Protein AF-A0A957MSM2-F1 (afdb_monomer_lite)

Foldseek 3Di:
DVLLVVLLVCVVVPQQAAEAEAQDDLVLLPDDPPPPLADPDQVPDPRNVVCVVVCVVVSNVVSCVVSVNPVRYHYDYLSVQNWDCPDDPPADLVCVVVVVVVQVVPLQQFPVRHGPPDPLDDQPCSPDDDPPDDDDDDYHHDDDWIFGPVLVVAQADEQEWEQEQALQQQTTWRLQRLLSRTDSSSSVSLVVQSRGQGPVCVVVVHDPPALSRLGTPSLLVSLVSCVVRLNRYQKYKYPVQWYYQKHDDPDDPADTQGQLDIDMDRARLLRQLLSLLSSLCQDPPRPSHVVLDFDARQSHVVSVVVPPCPDPDPDDPDRTGTGHPNLSSDPLRASCRNNNNLSNLLVVSGDVALVRDDDDADDPPPPSHDDPVSVVSSNCRSRRTHPDDNPNPD

Sequence (394 aa):
ASCAELVRMCLERGAAMVFVADEMGFEHTMLKHWKTGKYAGYENDRTVQSFRETGIADAVNQVADELDARDRIHITTFREDGWRKHEFTDQDSTLSRAWIRKQLRQADELSSGRKARRAYIPRLFDGRYVPQLVAPRSRQAVSGLWVPILLDKADHIINVFRISTHVWSQFTMAIKNWIGIMRPDDRVWMHQLNYLRNNRHIVNGLGHDHPIRSEPPYHEQLADLHLPHAEKERLCVADATQIILTGGPDQTDRPFCQTNLVLAASDIIAADVVSLAILRYGTLKAPDGLLGQAEPQPAGWLEAVRSKYKDLRWPEEEHIFRGTDSKLCDPEFSNWDWVAIQRARELGLGAAGPDDLRLVFPEAGAPFEVSREKRAWITEDALRPPQYSLKRNS

pLDDT: mean 75.09, std 21.04, range [28.91, 98.44]

Radius of gyration: 21.69 Å; chains: 1; bounding box: 56×62×50 Å

Structure (mmCIF, N/CA/C/O backbone):
data_AF-A0A957MSM2-F1
#
_entry.id   AF-A0A957MSM2-F1
#
loop_
_atom_site.group_PDB
_atom_site.id
_atom_site.type_symbol
_atom_site.label_atom_id
_atom_site.label_alt_id
_atom_site.label_comp_id
_atom_site.label_asym_id
_atom_site.label_entity_id
_atom_site.label_seq_id
_atom_site.pdbx_PDB_ins_code
_atom_site.Cartn_x
_atom_site.Cartn_y
_atom_site.Cartn_z
_atom_site.occupancy
_atom_site.B_iso_or_equiv
_atom_site.auth_seq_id
_atom_site.auth_comp_id
_atom_site.auth_asym_id
_atom_site.auth_atom_id
_atom_site.pdbx_PDB_model_num
ATOM 1 N N . ALA A 1 1 ? -7.526 13.844 10.346 1.00 56.47 1 ALA A N 1
ATOM 2 C CA . ALA A 1 1 ? -8.789 14.183 9.656 1.00 56.47 1 ALA A CA 1
ATOM 3 C C . ALA A 1 1 ? -9.326 12.997 8.849 1.00 56.47 1 ALA A C 1
ATOM 5 O O . ALA A 1 1 ? -10.381 12.496 9.202 1.00 56.47 1 ALA A O 1
ATOM 6 N N . SER A 1 2 ? -8.595 12.474 7.854 1.00 75.94 2 SER A N 1
ATOM 7 C CA . SER A 1 2 ? -9.060 11.366 6.990 1.00 75.94 2 SER A CA 1
ATOM 8 C C . SER A 1 2 ? -9.448 10.079 7.738 1.00 75.94 2 SER A C 1
ATOM 10 O O . SER A 1 2 ? -10.502 9.514 7.467 1.00 75.94 2 SER A O 1
ATOM 12 N N . CYS A 1 3 ? -8.652 9.641 8.721 1.00 87.12 3 CYS A N 1
ATOM 13 C CA . CYS A 1 3 ? -8.965 8.448 9.522 1.00 87.12 3 CYS A CA 1
ATOM 14 C C . CYS A 1 3 ? -10.275 8.589 10.325 1.00 87.12 3 CYS A C 1
ATOM 16 O O . CYS A 1 3 ? -11.109 7.688 10.299 1.00 87.12 3 CYS A O 1
ATOM 18 N N . ALA A 1 4 ? -10.492 9.732 10.982 1.00 92.62 4 ALA A N 1
ATOM 19 C CA . ALA A 1 4 ? -11.706 9.989 11.759 1.00 92.62 4 ALA A CA 1
ATOM 20 C C . ALA A 1 4 ? -12.965 10.004 10.874 1.00 92.62 4 ALA A C 1
ATOM 22 O O . ALA A 1 4 ? -13.982 9.426 11.246 1.00 92.62 4 ALA A O 1
ATOM 23 N N . GLU A 1 5 ? -12.880 10.573 9.668 1.00 92.31 5 GLU A N 1
ATOM 24 C CA . GLU A 1 5 ? -13.989 10.540 8.707 1.00 92.31 5 GLU A CA 1
ATOM 25 C C . GLU A 1 5 ? -14.295 9.119 8.214 1.00 92.31 5 GLU A C 1
ATOM 27 O O . GLU A 1 5 ? -15.462 8.750 8.103 1.00 92.31 5 GLU A O 1
ATOM 32 N N . LEU A 1 6 ? -13.281 8.272 8.000 1.00 93.69 6 LEU A N 1
ATOM 33 C CA . LEU A 1 6 ? -13.515 6.855 7.694 1.00 93.69 6 LEU A CA 1
ATOM 34 C C . LEU A 1 6 ? -14.230 6.134 8.847 1.00 93.69 6 LEU A C 1
ATOM 36 O O . LEU A 1 6 ? -15.161 5.365 8.602 1.00 93.69 6 LEU A O 1
ATOM 40 N N . VAL A 1 7 ? -13.843 6.407 10.099 1.00 96.06 7 VAL A N 1
ATOM 41 C CA . VAL A 1 7 ? -14.527 5.866 11.286 1.00 96.06 7 VAL A CA 1
ATOM 42 C C . VAL A 1 7 ? -15.984 6.329 11.336 1.00 96.06 7 VAL A C 1
ATOM 44 O O . VAL A 1 7 ? -16.877 5.494 11.492 1.00 96.06 7 VAL A O 1
ATOM 47 N N . ARG A 1 8 ? -16.237 7.630 11.137 1.00 97.00 8 ARG A N 1
ATOM 48 C CA . ARG A 1 8 ? -17.590 8.201 11.063 1.00 97.00 8 ARG A CA 1
ATOM 49 C C . ARG A 1 8 ? -18.425 7.477 10.013 1.00 97.00 8 ARG A C 1
ATOM 51 O O . ARG A 1 8 ? -19.492 6.962 10.333 1.00 97.00 8 ARG A O 1
ATOM 58 N N . MET A 1 9 ? -17.899 7.355 8.794 1.00 95.12 9 MET A N 1
ATOM 59 C CA . MET A 1 9 ? -18.569 6.661 7.694 1.00 95.12 9 MET A CA 1
ATOM 60 C C . MET A 1 9 ? -18.922 5.213 8.047 1.00 95.12 9 MET A C 1
ATOM 62 O O . MET A 1 9 ? -20.013 4.752 7.712 1.00 95.12 9 MET A O 1
ATOM 66 N N . CYS A 1 10 ? -18.030 4.484 8.725 1.00 96.12 10 CYS A N 1
ATOM 67 C CA . CYS A 1 10 ? -18.306 3.112 9.154 1.00 96.12 10 CYS A CA 1
ATOM 68 C C . CYS A 1 10 ? -19.460 3.062 10.164 1.00 96.12 10 CYS A C 1
ATOM 70 O O . CYS A 1 10 ? -20.382 2.259 10.013 1.00 96.12 10 CYS A O 1
ATOM 72 N N . LEU A 1 11 ? -19.438 3.939 11.171 1.00 97.00 11 LEU A N 1
ATOM 73 C CA . LEU A 1 11 ? -20.468 3.997 12.208 1.00 97.00 11 LEU A CA 1
ATOM 74 C C . LEU A 1 11 ? -21.837 4.406 11.659 1.00 97.00 11 LEU A C 1
ATOM 76 O O . LEU A 1 11 ? -22.834 3.763 11.992 1.00 97.00 11 LEU A O 1
ATOM 80 N N . GLU A 1 12 ? -21.885 5.419 10.792 1.00 96.25 12 GLU A N 1
ATOM 81 C CA . GLU A 1 12 ? -23.107 5.884 10.121 1.00 96.25 12 GLU A CA 1
ATOM 82 C C . GLU A 1 12 ? -23.699 4.818 9.192 1.00 96.25 12 GLU A C 1
ATOM 84 O O . GLU A 1 12 ? -24.914 4.739 9.013 1.00 96.25 12 GLU A O 1
ATOM 89 N N . ARG A 1 13 ? -22.851 3.948 8.630 1.00 94.69 13 ARG A N 1
ATOM 90 C CA . ARG A 1 13 ? -23.268 2.775 7.845 1.00 94.69 13 ARG A CA 1
ATOM 91 C C . ARG A 1 13 ? -23.623 1.560 8.704 1.00 94.69 13 ARG A C 1
ATOM 93 O O . ARG A 1 13 ? -23.924 0.505 8.152 1.00 94.69 13 ARG A O 1
ATOM 100 N N . GLY A 1 14 ? -23.640 1.708 10.029 1.00 95.38 14 GLY A N 1
ATOM 101 C CA . GLY A 1 14 ? -24.129 0.693 10.957 1.00 95.38 14 GLY A CA 1
ATOM 102 C C . GLY A 1 14 ? -23.079 -0.310 11.429 1.00 95.38 14 GLY A C 1
ATOM 103 O O . GLY A 1 14 ? -23.456 -1.367 11.928 1.00 95.38 14 GLY A O 1
ATOM 104 N N . ALA A 1 15 ? -21.780 -0.014 11.306 1.00 96.50 15 ALA A N 1
ATOM 105 C CA . ALA A 1 15 ? -20.738 -0.880 11.858 1.00 96.50 15 ALA A CA 1
ATOM 106 C C . ALA A 1 15 ? -20.930 -1.060 13.373 1.00 96.50 15 ALA A C 1
ATOM 108 O O . ALA A 1 15 ? -20.964 -0.080 14.120 1.00 96.50 15 ALA A O 1
ATOM 109 N N . ALA A 1 16 ? -21.052 -2.303 13.842 1.00 96.75 16 ALA A N 1
ATOM 110 C CA . ALA A 1 16 ? -21.226 -2.589 15.268 1.00 96.75 16 ALA A CA 1
ATOM 111 C C . ALA A 1 16 ? -19.974 -2.231 16.085 1.00 96.75 16 ALA A C 1
ATOM 113 O O . ALA A 1 16 ? -20.088 -1.783 17.220 1.00 96.75 16 ALA A O 1
ATOM 114 N N . MET A 1 17 ? -18.796 -2.401 15.485 1.00 97.19 17 MET A N 1
ATOM 115 C CA . MET A 1 17 ? -17.495 -2.097 16.066 1.00 97.19 17 MET A CA 1
ATOM 116 C C . MET A 1 17 ? -16.550 -1.616 14.961 1.00 97.19 17 MET A C 1
ATOM 118 O O . MET A 1 17 ? -16.578 -2.153 13.852 1.00 97.19 17 MET A O 1
ATOM 122 N N . VAL A 1 18 ? -15.703 -0.634 15.260 1.00 97.00 18 VAL A N 1
ATOM 123 C CA . VAL A 1 18 ? -14.665 -0.119 14.362 1.00 97.00 18 VAL A CA 1
ATOM 124 C C . VAL A 1 18 ? -13.314 -0.219 15.057 1.00 97.00 18 VAL A C 1
ATOM 126 O O . VAL A 1 18 ? -13.088 0.414 16.086 1.00 97.00 18 VAL A O 1
ATOM 129 N N . PHE A 1 19 ? -12.404 -0.996 14.476 1.00 94.62 19 PHE A N 1
ATOM 130 C CA . PHE A 1 19 ? -11.025 -1.097 14.941 1.00 94.62 19 PHE A CA 1
ATOM 131 C C . PHE A 1 19 ? -10.136 -0.158 14.130 1.00 94.62 19 PHE A C 1
ATOM 133 O O . PHE A 1 19 ? -10.112 -0.236 12.902 1.00 94.62 19 PHE A O 1
ATOM 140 N N . VAL A 1 20 ? -9.386 0.707 14.810 1.00 93.50 20 VAL A N 1
ATOM 141 C CA . VAL A 1 20 ? -8.382 1.579 14.190 1.00 93.50 20 VAL A CA 1
ATOM 142 C C . VAL A 1 20 ? -7.010 1.067 14.597 1.00 93.50 20 VAL A C 1
ATOM 144 O O . VAL A 1 20 ? -6.603 1.220 15.746 1.00 93.50 20 VAL A O 1
ATOM 147 N N . ALA A 1 21 ? -6.313 0.428 13.664 1.00 88.44 21 ALA A N 1
ATOM 148 C CA . ALA A 1 21 ? -4.992 -0.146 13.883 1.00 88.44 21 ALA A CA 1
ATOM 149 C C . ALA A 1 21 ? -3.989 0.445 12.890 1.00 88.44 21 ALA A C 1
ATOM 151 O O . ALA A 1 21 ? -4.343 0.719 11.747 1.00 88.44 21 ALA A O 1
ATOM 152 N N . ASP A 1 22 ? -2.746 0.627 13.333 1.00 79.88 22 ASP A N 1
ATOM 153 C CA . ASP A 1 22 ? -1.637 1.066 12.482 1.00 79.88 22 ASP A CA 1
ATOM 154 C C . ASP A 1 22 ? -0.575 -0.033 12.338 1.00 79.88 22 ASP A C 1
ATOM 156 O O . ASP A 1 22 ? -0.347 -0.880 13.213 1.00 79.88 22 ASP A O 1
ATOM 160 N N . GLU A 1 23 ? 0.051 -0.018 11.172 1.00 67.75 23 GLU A N 1
ATOM 161 C CA . GLU A 1 23 ? 1.017 -0.967 10.662 1.00 67.75 23 GLU A CA 1
ATOM 162 C C . GLU A 1 23 ? 2.433 -0.516 11.030 1.00 67.75 23 GLU A C 1
ATOM 164 O O . GLU A 1 23 ? 3.090 0.270 10.355 1.00 67.75 23 GLU A O 1
ATOM 169 N N . MET A 1 24 ? 2.937 -1.044 12.142 1.00 60.09 24 MET A N 1
ATOM 170 C CA . MET A 1 24 ? 4.183 -0.579 12.755 1.00 60.09 24 MET A CA 1
ATOM 171 C C . MET A 1 24 ? 5.404 -0.591 11.814 1.00 60.09 24 MET A C 1
ATOM 173 O O . MET A 1 24 ? 5.750 -1.609 11.207 1.00 60.09 24 MET A O 1
ATOM 177 N N . GLY A 1 25 ? 6.173 0.504 11.793 1.00 53.72 25 GLY A N 1
ATOM 178 C CA . GLY A 1 25 ? 7.486 0.621 11.135 1.00 53.72 25 GLY A CA 1
ATOM 179 C C . GLY A 1 25 ? 8.564 -0.334 11.689 1.00 53.72 25 GLY A C 1
ATOM 180 O O . GLY A 1 25 ? 8.468 -0.833 12.814 1.00 53.72 25 GLY A O 1
ATOM 181 N N . PHE A 1 26 ? 9.587 -0.653 10.881 1.00 44.69 26 PHE A N 1
ATOM 182 C CA . PHE A 1 26 ? 10.650 -1.635 11.202 1.00 44.69 26 PHE A CA 1
ATOM 183 C C . PHE A 1 26 ? 11.458 -1.227 12.442 1.00 44.69 26 PHE A C 1
ATOM 185 O O . PHE A 1 26 ? 11.880 -2.063 13.245 1.00 44.69 26 PHE A O 1
ATOM 192 N N . GLU A 1 27 ? 11.585 0.071 12.677 1.00 46.00 27 GLU A N 1
ATOM 193 C CA . GLU A 1 27 ? 12.345 0.639 13.789 1.00 46.00 27 GLU A CA 1
ATOM 194 C C . GLU A 1 27 ? 11.695 0.360 15.152 1.00 46.00 27 GLU A C 1
ATOM 196 O O . GLU A 1 27 ? 12.377 0.018 16.124 1.00 46.00 27 GLU A O 1
ATOM 201 N N . HIS A 1 28 ? 10.360 0.345 15.209 1.00 46.19 28 HIS A N 1
ATOM 202 C CA . HIS A 1 28 ? 9.618 -0.028 16.414 1.00 46.19 28 HIS A CA 1
ATOM 203 C C . HIS A 1 28 ? 9.645 -1.538 16.706 1.00 46.19 28 HIS A C 1
ATOM 205 O O . HIS A 1 28 ? 9.272 -1.968 17.804 1.00 46.19 28 HIS A O 1
ATOM 211 N N . THR A 1 29 ? 10.074 -2.360 15.740 1.00 47.34 29 THR A N 1
ATOM 212 C CA . THR A 1 29 ? 10.143 -3.822 15.893 1.00 47.34 29 THR A CA 1
ATOM 213 C C . THR A 1 29 ? 11.447 -4.338 16.505 1.00 47.34 29 THR A C 1
ATOM 215 O O . THR A 1 29 ? 11.460 -5.452 17.026 1.00 47.34 29 THR A O 1
ATOM 218 N N . MET A 1 30 ? 12.523 -3.540 16.518 1.00 44.97 30 MET A N 1
ATOM 219 C CA . MET A 1 30 ? 13.860 -3.998 16.941 1.00 44.97 30 MET A CA 1
ATOM 220 C C . MET A 1 30 ? 14.348 -3.433 18.288 1.00 44.97 30 MET A C 1
ATOM 222 O O . MET A 1 30 ? 15.322 -3.945 18.848 1.00 44.97 30 MET A O 1
ATOM 226 N N . LEU A 1 31 ? 13.693 -2.410 18.849 1.00 46.06 31 LEU A N 1
ATOM 227 C CA . LEU A 1 31 ? 14.106 -1.810 20.125 1.00 46.06 31 LEU A CA 1
ATOM 228 C C . LEU A 1 31 ? 13.645 -2.626 21.355 1.00 46.06 31 LEU A C 1
ATOM 230 O O . LEU A 1 31 ? 12.680 -3.387 21.314 1.00 46.06 31 LEU A O 1
ATOM 234 N N . LYS A 1 32 ? 14.394 -2.462 22.459 1.00 41.28 32 LYS A N 1
ATOM 235 C CA . LYS A 1 32 ? 14.544 -3.283 23.692 1.00 41.28 32 LYS A CA 1
ATOM 236 C C . LYS A 1 32 ? 13.332 -4.044 24.277 1.00 41.28 32 LYS A C 1
ATOM 238 O O . LYS A 1 32 ? 13.562 -4.985 25.034 1.00 41.28 32 LYS A O 1
ATOM 243 N N . HIS A 1 33 ? 12.088 -3.702 23.954 1.00 41.97 33 HIS A N 1
ATOM 244 C CA . HIS A 1 33 ? 10.884 -4.307 24.543 1.00 41.97 33 HIS A CA 1
ATOM 245 C C . HIS A 1 33 ? 10.468 -5.647 23.915 1.00 41.97 33 HIS A C 1
ATOM 247 O O . HIS A 1 33 ? 9.663 -6.364 24.499 1.00 41.97 33 HIS A O 1
ATOM 253 N N . TRP A 1 34 ? 11.033 -6.030 22.763 1.00 50.28 34 TRP A N 1
ATOM 254 C CA . TRP A 1 34 ? 10.525 -7.177 21.998 1.00 50.28 34 TRP A CA 1
ATOM 255 C C . TRP A 1 34 ? 11.101 -8.553 22.365 1.00 50.28 34 TRP A C 1
ATOM 257 O O . TRP A 1 34 ? 10.573 -9.585 21.954 1.00 50.28 34 TRP A O 1
ATOM 267 N N . LYS A 1 35 ? 12.151 -8.605 23.198 1.00 43.38 35 LYS A N 1
ATOM 268 C CA . LYS A 1 35 ? 12.815 -9.868 23.584 1.00 43.38 35 LYS A CA 1
ATOM 269 C C . LYS A 1 35 ? 11.916 -10.851 24.347 1.00 43.38 35 LYS A C 1
ATOM 271 O O . LYS A 1 35 ? 12.301 -12.005 24.506 1.00 43.38 35 LYS A O 1
ATOM 276 N N . THR A 1 36 ? 10.754 -10.418 24.833 1.00 47.31 36 THR A N 1
ATOM 277 C CA . THR A 1 36 ? 9.868 -11.239 25.671 1.00 47.31 36 THR A CA 1
ATOM 278 C C . THR A 1 36 ? 8.641 -11.776 24.933 1.00 47.31 36 THR A C 1
ATOM 280 O O . THR A 1 36 ? 7.986 -12.664 25.472 1.00 47.31 36 THR A O 1
ATOM 283 N N . GLY A 1 37 ? 8.311 -11.256 23.738 1.00 49.62 37 GLY A N 1
ATOM 284 C CA . GLY A 1 37 ? 7.081 -11.604 23.008 1.00 49.62 37 GLY A CA 1
ATOM 285 C C . GLY A 1 37 ? 5.779 -11.268 23.753 1.00 49.62 37 GLY A C 1
ATOM 286 O O . GLY A 1 37 ? 4.715 -11.724 23.349 1.00 49.62 37 GLY A O 1
ATOM 287 N N . LYS A 1 38 ? 5.854 -10.509 24.854 1.00 56.12 38 LYS A N 1
ATOM 288 C CA . LYS A 1 38 ? 4.701 -10.131 25.675 1.00 56.12 38 LYS A CA 1
ATOM 289 C C . LYS A 1 38 ? 4.279 -8.707 25.344 1.00 56.12 38 LYS A C 1
ATOM 291 O O . LYS A 1 38 ? 5.107 -7.798 25.381 1.00 56.12 38 LYS A O 1
ATOM 296 N N . TYR A 1 39 ? 2.992 -8.524 25.067 1.00 69.44 39 TYR A N 1
ATOM 297 C CA . TYR A 1 39 ? 2.374 -7.207 24.997 1.00 69.44 39 TYR A CA 1
ATOM 298 C C . TYR A 1 39 ? 2.550 -6.497 26.346 1.00 69.44 39 TYR A C 1
ATOM 300 O O . TYR A 1 39 ? 2.168 -7.029 27.388 1.00 69.44 39 TYR A O 1
ATOM 308 N N . ALA A 1 40 ? 3.187 -5.325 26.335 1.00 67.88 40 ALA A N 1
ATOM 309 C CA . ALA A 1 40 ? 3.535 -4.570 27.544 1.00 67.88 40 ALA A CA 1
ATOM 310 C C . ALA A 1 40 ? 2.361 -3.734 28.102 1.00 67.88 40 ALA A C 1
ATOM 312 O O . ALA A 1 40 ? 2.559 -2.922 29.010 1.00 67.88 40 ALA A O 1
ATOM 313 N N . GLY A 1 41 ? 1.156 -3.945 27.559 1.00 78.12 41 GLY A N 1
ATOM 314 C CA . GLY A 1 41 ? -0.057 -3.193 27.859 1.00 78.12 41 GLY A CA 1
ATOM 315 C C . GLY A 1 41 ? -0.289 -2.027 26.897 1.00 78.12 41 GLY A C 1
ATOM 316 O O . GLY A 1 41 ? 0.652 -1.497 26.307 1.00 78.12 41 GLY A O 1
ATOM 317 N N . TYR A 1 42 ? -1.557 -1.632 26.786 1.00 81.56 42 TYR A N 1
ATOM 318 C CA . TYR A 1 42 ? -2.066 -0.608 25.869 1.00 81.56 42 TYR A CA 1
ATOM 319 C C . TYR A 1 42 ? -1.368 0.743 25.996 1.00 81.56 42 TYR A C 1
ATOM 321 O O . TYR A 1 42 ? -0.841 1.267 25.019 1.00 81.56 42 TYR A O 1
ATOM 329 N N . GLU A 1 43 ? -1.243 1.248 27.220 1.00 82.12 43 GLU A N 1
ATOM 330 C CA . GLU A 1 43 ? -0.638 2.558 27.495 1.00 82.12 43 GLU A CA 1
ATOM 331 C C . GLU A 1 43 ? 0.848 2.658 27.112 1.00 82.12 43 GLU A C 1
ATOM 333 O O . GLU A 1 43 ? 1.365 3.736 26.810 1.00 82.12 43 GLU A O 1
ATOM 338 N N . ASN A 1 44 ? 1.547 1.523 27.107 1.00 78.69 44 ASN A N 1
ATOM 339 C CA . ASN A 1 44 ? 2.974 1.460 26.805 1.00 78.69 44 ASN A CA 1
ATOM 340 C C . ASN A 1 44 ? 3.252 1.117 25.337 1.00 78.69 44 ASN A C 1
ATOM 342 O O . ASN A 1 44 ? 4.421 1.014 24.949 1.00 78.69 44 ASN A O 1
ATOM 346 N N . ASP A 1 45 ? 2.214 0.889 24.527 1.00 78.31 45 ASP A N 1
ATOM 347 C CA . ASP A 1 45 ? 2.405 0.547 23.129 1.00 78.31 45 ASP A CA 1
ATOM 348 C C . ASP A 1 45 ? 2.727 1.788 22.289 1.00 78.31 45 ASP A C 1
ATOM 350 O O . ASP A 1 45 ? 2.051 2.813 22.345 1.00 78.31 45 ASP A O 1
ATOM 354 N N . ARG A 1 46 ? 3.785 1.688 21.482 1.00 76.06 46 ARG A N 1
ATOM 355 C CA . ARG A 1 46 ? 4.269 2.797 20.651 1.00 76.06 46 ARG A CA 1
ATOM 356 C C . ARG A 1 46 ? 3.285 3.189 19.547 1.00 76.06 46 ARG A C 1
ATOM 358 O O . ARG A 1 46 ? 3.248 4.362 19.202 1.00 76.06 46 ARG A O 1
ATOM 365 N N . THR A 1 47 ? 2.486 2.248 19.040 1.00 77.88 47 THR A N 1
ATOM 366 C CA . THR A 1 47 ? 1.419 2.524 18.060 1.00 77.88 47 THR A CA 1
ATOM 367 C C . THR A 1 47 ? 0.368 3.435 18.686 1.00 77.88 47 THR A C 1
ATOM 369 O O . THR A 1 47 ? 0.012 4.474 18.143 1.00 77.88 47 THR A O 1
ATOM 372 N N . VAL A 1 48 ? -0.076 3.070 19.892 1.00 83.56 48 VAL A N 1
ATOM 373 C CA . VAL A 1 48 ? -1.085 3.815 20.653 1.00 83.56 48 VAL A CA 1
ATOM 374 C C . VAL A 1 48 ? -0.563 5.203 21.027 1.00 83.56 48 VAL A C 1
ATOM 376 O O . VAL A 1 48 ? -1.284 6.190 20.904 1.00 83.56 48 VAL A O 1
ATOM 379 N N . GLN A 1 49 ? 0.708 5.300 21.429 1.00 84.44 49 GLN A N 1
ATOM 380 C CA . GLN A 1 49 ? 1.364 6.587 21.681 1.00 84.44 49 GLN A CA 1
ATOM 381 C C . GLN A 1 49 ? 1.428 7.448 20.414 1.00 84.44 49 GLN A C 1
ATOM 383 O O . GLN A 1 49 ? 1.039 8.610 20.470 1.00 84.44 49 GLN A O 1
ATOM 388 N N . SER A 1 50 ? 1.805 6.873 19.268 1.00 83.50 50 SER A N 1
ATOM 389 C CA . SER A 1 50 ? 1.834 7.572 17.975 1.00 83.50 50 SER A CA 1
ATOM 390 C C . SER A 1 50 ? 0.457 8.123 17.582 1.00 83.50 50 SER A C 1
ATOM 392 O O . SER A 1 50 ? 0.334 9.291 17.214 1.00 83.50 50 SER A O 1
ATOM 394 N N . PHE A 1 51 ? -0.617 7.338 17.739 1.00 87.44 51 PHE A N 1
ATOM 395 C CA . PHE A 1 51 ? -1.979 7.817 17.474 1.00 87.44 51 PHE A CA 1
ATOM 396 C C . PHE A 1 51 ? -2.368 9.026 18.335 1.00 87.44 51 PHE A C 1
ATOM 398 O O . PHE A 1 51 ? -3.079 9.911 17.858 1.00 87.44 51 PHE A O 1
ATOM 405 N N . ARG A 1 52 ? -1.909 9.081 19.590 1.00 88.88 52 ARG A N 1
ATOM 406 C CA . ARG A 1 52 ? -2.139 10.227 20.485 1.00 88.88 52 ARG A CA 1
ATOM 407 C C . ARG A 1 52 ? -1.290 11.430 20.081 1.00 88.88 52 ARG A C 1
ATOM 409 O O . ARG A 1 52 ? -1.821 12.522 19.932 1.00 88.88 52 ARG A O 1
ATOM 416 N N . GLU A 1 53 ? 0.004 11.225 19.851 1.00 88.44 53 GLU A N 1
ATOM 417 C CA . GLU A 1 53 ? 0.954 12.283 19.475 1.00 88.44 53 GLU A CA 1
ATOM 418 C C . GLU A 1 53 ? 0.588 12.957 18.142 1.00 88.44 53 GLU A C 1
ATOM 420 O O . GLU A 1 53 ? 0.775 14.161 17.982 1.00 88.44 53 GLU A O 1
ATOM 425 N N . THR A 1 54 ? 0.022 12.201 17.201 1.00 86.31 54 THR A N 1
ATOM 426 C CA . THR A 1 54 ? -0.445 12.707 15.898 1.00 86.31 54 THR A CA 1
ATOM 427 C C . THR A 1 54 ? -1.844 13.336 15.940 1.00 86.31 54 THR A C 1
ATOM 429 O O . THR A 1 54 ? -2.306 13.861 14.927 1.00 86.31 54 THR A O 1
ATOM 432 N N . GLY A 1 55 ? -2.547 13.270 17.077 1.00 91.25 55 GLY A N 1
ATOM 433 C CA . GLY A 1 55 ? -3.925 13.752 17.228 1.00 91.25 55 GLY A CA 1
ATOM 434 C C . GLY A 1 55 ? -4.987 12.885 16.535 1.00 91.25 55 GLY A C 1
ATOM 435 O O . GLY A 1 55 ? -6.164 13.245 16.525 1.00 91.25 55 GLY A O 1
ATOM 436 N N . ILE A 1 56 ? -4.611 11.735 15.962 1.00 90.31 56 ILE A N 1
ATOM 437 C CA . ILE A 1 56 ? -5.564 10.790 15.359 1.00 90.31 56 ILE A CA 1
ATOM 438 C C . ILE A 1 56 ? -6.510 10.246 16.429 1.00 90.31 56 ILE A C 1
ATOM 440 O O . ILE A 1 56 ? -7.716 10.191 16.196 1.00 90.31 56 ILE A O 1
ATOM 444 N N . ALA A 1 57 ? -5.981 9.885 17.602 1.00 92.12 57 ALA A N 1
ATOM 445 C CA . ALA A 1 57 ? -6.792 9.361 18.694 1.00 92.12 57 ALA A CA 1
ATOM 446 C C . ALA A 1 57 ? -7.850 10.369 19.156 1.00 92.12 57 ALA A C 1
ATOM 448 O O . ALA A 1 57 ? -9.009 10.001 19.328 1.00 92.12 57 ALA A O 1
ATOM 449 N N . ASP A 1 58 ? -7.476 11.641 19.291 1.00 94.50 58 ASP A N 1
ATOM 450 C CA . ASP A 1 58 ? -8.396 12.703 19.701 1.00 94.50 58 ASP A CA 1
ATOM 451 C C . ASP A 1 58 ? -9.482 12.942 18.647 1.00 94.50 58 ASP A C 1
ATOM 453 O O . ASP A 1 58 ? -10.661 13.008 18.986 1.00 94.50 58 ASP A O 1
ATOM 457 N N . ALA A 1 59 ? -9.112 12.978 17.362 1.00 95.50 59 ALA A N 1
ATOM 458 C CA . ALA A 1 59 ? -10.071 13.135 16.271 1.00 95.50 59 ALA A CA 1
ATOM 459 C C . ALA A 1 59 ? -11.067 11.962 16.192 1.00 95.50 59 ALA A C 1
ATOM 461 O O . ALA A 1 59 ? -12.257 12.167 15.965 1.00 95.50 59 ALA A O 1
ATOM 462 N N . VAL A 1 60 ? -10.598 10.729 16.401 1.00 95.38 60 VAL A N 1
ATOM 463 C CA . VAL A 1 60 ? -11.455 9.534 16.442 1.00 95.38 60 VAL A CA 1
ATOM 464 C C . VAL A 1 60 ? -12.372 9.552 17.671 1.00 95.38 60 VAL A C 1
ATOM 466 O O . VAL A 1 60 ? -13.560 9.263 17.551 1.00 95.38 60 VAL A O 1
ATOM 469 N N . ASN A 1 61 ? -11.857 9.944 18.839 1.00 94.75 61 ASN A N 1
ATOM 470 C CA . ASN A 1 61 ? -12.658 10.081 20.057 1.00 94.75 61 ASN A CA 1
ATOM 471 C C . ASN A 1 61 ? -13.729 11.171 19.928 1.00 94.75 61 ASN A C 1
ATOM 473 O O . ASN A 1 61 ? -14.835 10.989 20.424 1.00 94.75 61 ASN A O 1
ATOM 477 N N . GLN A 1 62 ? -13.435 12.268 19.226 1.00 96.56 62 GLN A N 1
ATOM 478 C CA . GLN A 1 62 ? -14.422 13.305 18.942 1.00 96.56 62 GLN A CA 1
ATOM 479 C C . GLN A 1 62 ? -15.586 12.757 18.102 1.00 96.56 62 GLN A C 1
ATOM 481 O O . GLN A 1 62 ? -16.743 12.998 18.432 1.00 96.56 62 GLN A O 1
ATOM 486 N N . VAL A 1 63 ? -15.302 11.972 17.056 1.00 96.88 63 VAL A N 1
ATOM 487 C CA . VAL A 1 63 ? -16.349 11.278 16.280 1.00 96.88 63 VAL A CA 1
ATOM 488 C C . VAL A 1 63 ? -17.163 10.346 17.178 1.00 96.88 63 VAL A C 1
ATOM 490 O O . VAL A 1 63 ? -18.386 10.287 17.061 1.00 96.88 63 VAL A O 1
ATOM 493 N N . ALA A 1 64 ? -16.493 9.634 18.086 1.00 95.19 64 ALA A N 1
ATOM 494 C CA . ALA A 1 64 ? -17.146 8.753 19.044 1.00 95.19 64 ALA A CA 1
ATOM 495 C C . ALA A 1 64 ? -18.114 9.510 19.967 1.00 95.19 64 ALA A C 1
ATOM 497 O O . ALA A 1 64 ? -19.204 9.013 20.229 1.00 95.19 64 ALA A O 1
ATOM 498 N N . ASP A 1 65 ? -17.732 10.700 20.438 1.00 97.06 65 ASP A N 1
ATOM 499 C CA . ASP A 1 65 ? -18.577 11.568 21.265 1.00 97.06 65 ASP A CA 1
ATOM 500 C C . ASP A 1 65 ? -19.775 12.114 20.489 1.00 97.06 65 ASP A C 1
ATOM 502 O O . ASP A 1 65 ? -20.904 12.072 20.970 1.00 97.06 65 ASP A O 1
ATOM 506 N N . GLU A 1 66 ? -19.540 12.606 19.273 1.00 97.25 66 GLU A N 1
ATOM 507 C CA . GLU A 1 66 ? -20.585 13.178 18.419 1.00 97.25 66 GLU A CA 1
ATOM 508 C C . GLU A 1 66 ? -21.657 12.153 18.027 1.00 97.25 66 GLU A C 1
ATOM 510 O O . GLU A 1 66 ? -22.821 12.516 17.857 1.00 97.25 66 GLU A O 1
ATOM 515 N N . LEU A 1 67 ? -21.268 10.884 17.877 1.00 97.31 67 LEU A N 1
ATOM 516 C CA . LEU A 1 67 ? -22.156 9.789 17.485 1.00 97.31 67 LEU A CA 1
ATOM 517 C C . LEU A 1 67 ? -22.632 8.915 18.657 1.00 97.31 67 LEU A C 1
ATOM 519 O O . LEU A 1 67 ? -23.297 7.912 18.400 1.00 97.31 67 LEU A O 1
ATOM 523 N N . ASP A 1 68 ? -22.289 9.262 19.903 1.00 96.81 68 ASP A N 1
ATOM 524 C CA . ASP A 1 68 ? -22.555 8.451 21.106 1.00 96.81 68 ASP A CA 1
ATOM 525 C C . ASP A 1 68 ? -22.144 6.973 20.919 1.00 96.81 68 ASP A C 1
ATOM 527 O O . ASP A 1 68 ? -22.927 6.037 21.074 1.00 96.81 68 ASP A O 1
ATOM 531 N N . ALA A 1 69 ? -20.901 6.768 20.473 1.00 96.94 69 ALA A N 1
ATOM 532 C CA . ALA A 1 69 ? -20.387 5.491 19.975 1.00 96.94 69 ALA A CA 1
ATOM 533 C C . ALA A 1 69 ? -19.007 5.120 20.555 1.00 96.94 69 ALA A C 1
ATOM 535 O O . ALA A 1 69 ? -18.242 4.385 19.925 1.00 96.94 69 ALA A O 1
ATOM 536 N N . ARG A 1 70 ? -18.657 5.625 21.749 1.00 95.25 70 ARG A N 1
ATOM 537 C CA . ARG A 1 70 ? -17.365 5.337 22.411 1.00 95.25 70 ARG A CA 1
ATOM 538 C C . ARG A 1 70 ? -17.101 3.849 22.620 1.00 95.25 70 ARG A C 1
ATOM 540 O O . ARG A 1 70 ? -15.960 3.419 22.524 1.00 95.25 70 ARG A O 1
ATOM 547 N N . ASP A 1 71 ? -18.135 3.072 22.905 1.00 96.25 71 ASP A N 1
ATOM 548 C CA . ASP A 1 71 ? -18.065 1.622 23.102 1.00 96.25 71 ASP A CA 1
ATOM 549 C C . ASP A 1 71 ? -17.970 0.832 21.785 1.00 96.25 71 ASP A C 1
ATOM 551 O O . ASP A 1 71 ? -17.728 -0.373 21.807 1.00 96.25 71 ASP A O 1
ATOM 555 N N . ARG A 1 72 ? -18.134 1.508 20.641 1.00 96.62 72 ARG A N 1
ATOM 556 C CA . ARG A 1 72 ? -18.106 0.930 19.290 1.00 96.62 72 ARG A CA 1
ATOM 557 C C . ARG A 1 72 ? -16.822 1.252 18.530 1.00 96.62 72 ARG A C 1
ATOM 559 O O . ARG A 1 72 ? -16.705 0.870 17.367 1.00 96.62 72 ARG A O 1
ATOM 566 N N . ILE A 1 73 ? -15.871 1.958 19.139 1.00 96.69 73 ILE A N 1
ATOM 567 C CA . ILE A 1 73 ? -14.572 2.265 18.536 1.00 96.69 73 ILE A CA 1
ATOM 568 C C . ILE A 1 73 ? -13.458 1.730 19.428 1.00 96.69 73 ILE A C 1
ATOM 570 O O . ILE A 1 73 ? -13.400 2.034 20.617 1.00 96.69 73 ILE A O 1
ATOM 574 N N . HIS A 1 74 ? -12.525 0.995 18.827 1.00 94.06 74 HIS A N 1
ATOM 575 C CA . HIS A 1 74 ? -11.320 0.522 19.495 1.00 94.06 74 HIS A CA 1
ATOM 576 C C . HIS A 1 74 ? -10.077 0.931 18.707 1.00 94.06 74 HIS A C 1
ATOM 578 O O . HIS A 1 74 ? -9.782 0.376 17.647 1.00 94.06 74 HIS A O 1
ATOM 584 N N . ILE A 1 75 ? -9.334 1.913 19.217 1.00 92.00 75 ILE A N 1
ATOM 585 C CA . ILE A 1 75 ? -7.977 2.183 18.732 1.00 92.00 75 ILE A CA 1
ATOM 586 C C . ILE A 1 75 ? -7.098 1.079 19.295 1.00 92.00 75 ILE A C 1
ATOM 588 O O . ILE A 1 75 ? -7.129 0.830 20.493 1.00 92.00 75 ILE A O 1
ATOM 592 N N . THR A 1 76 ? -6.337 0.399 18.449 1.00 88.00 76 THR A N 1
ATOM 593 C CA . THR A 1 76 ? -5.597 -0.791 18.857 1.00 88.00 76 THR A CA 1
ATOM 594 C C . THR A 1 76 ? -4.273 -0.923 18.120 1.00 88.00 76 THR A C 1
ATOM 596 O O . THR A 1 76 ? -3.896 -0.129 17.258 1.00 88.00 76 THR A O 1
ATOM 599 N N . THR A 1 77 ? -3.535 -1.958 18.489 1.00 83.00 77 THR A N 1
ATOM 600 C CA . THR A 1 77 ? -2.356 -2.430 17.786 1.00 83.00 77 THR A CA 1
ATOM 601 C C . THR A 1 77 ? -2.537 -3.911 17.502 1.00 83.00 77 THR A C 1
ATOM 603 O O . THR A 1 77 ? -3.084 -4.654 18.316 1.00 83.00 77 THR A O 1
ATOM 606 N N . PHE A 1 78 ? -1.971 -4.393 16.400 1.00 80.19 78 PHE A N 1
ATOM 607 C CA . PHE A 1 78 ? -1.968 -5.820 16.064 1.00 80.19 78 PHE A CA 1
ATOM 608 C C . PHE A 1 78 ? -1.336 -6.717 17.148 1.00 80.19 78 PHE A C 1
ATOM 610 O O . PHE A 1 78 ? -1.493 -7.936 17.124 1.00 80.19 78 PHE A O 1
ATOM 617 N N . ARG A 1 79 ? -0.627 -6.127 18.120 1.00 76.44 79 ARG A N 1
ATOM 618 C CA . ARG A 1 79 ? -0.063 -6.824 19.286 1.00 76.44 79 ARG A CA 1
ATOM 619 C C . ARG A 1 79 ? -1.086 -7.144 20.369 1.00 76.44 79 ARG A C 1
ATOM 621 O O . ARG A 1 79 ? -0.878 -8.110 21.097 1.00 76.44 79 ARG A O 1
ATOM 628 N N . GLU A 1 80 ? -2.120 -6.322 20.506 1.00 80.56 80 GLU A N 1
ATOM 629 C CA . GLU A 1 80 ? -3.132 -6.440 21.557 1.00 80.56 80 GLU A CA 1
ATOM 630 C C . GLU A 1 80 ? -3.974 -7.698 21.341 1.00 80.56 80 GLU A C 1
ATOM 632 O O . GLU A 1 80 ? -4.119 -8.518 22.245 1.00 80.56 80 GLU A O 1
ATOM 637 N N . ASP A 1 81 ? -4.402 -7.914 20.099 1.00 79.00 81 ASP A N 1
ATOM 638 C CA . ASP A 1 81 ? -5.070 -9.143 19.668 1.00 79.00 81 ASP A CA 1
ATOM 639 C C . ASP A 1 81 ? -4.104 -10.304 19.417 1.00 79.00 81 ASP A C 1
ATOM 641 O O . ASP A 1 81 ? -4.519 -11.436 19.167 1.00 79.00 81 ASP A O 1
ATOM 645 N N . GLY A 1 82 ? -2.802 -10.035 19.507 1.00 75.31 82 GLY A N 1
ATOM 646 C CA . GLY A 1 82 ? -1.743 -10.988 19.238 1.00 75.31 82 GLY A CA 1
ATOM 647 C C . GLY A 1 82 ? -1.743 -11.498 17.797 1.00 75.31 82 GLY A C 1
ATOM 648 O O . GLY A 1 82 ? -2.591 -11.180 16.963 1.00 75.31 82 GLY A O 1
ATOM 649 N N . TRP A 1 83 ? -0.763 -12.350 17.507 1.00 76.75 83 TRP A N 1
ATOM 650 C CA . TRP A 1 83 ? -0.675 -13.029 16.220 1.00 76.75 83 TRP A CA 1
ATOM 651 C C . TRP A 1 83 ? -1.377 -14.362 16.277 1.00 76.75 83 TRP A C 1
ATOM 653 O O . TRP A 1 83 ? -1.068 -15.202 17.130 1.00 76.75 83 TRP A O 1
ATOM 663 N N . ARG A 1 84 ? -2.307 -14.567 15.345 1.00 62.97 84 ARG A N 1
ATOM 664 C CA . ARG A 1 84 ? -2.893 -15.875 15.159 1.00 62.97 84 ARG A CA 1
ATOM 665 C C . ARG A 1 84 ? -1.779 -16.818 14.754 1.00 62.97 84 ARG A C 1
ATOM 667 O O . ARG A 1 84 ? -0.938 -16.514 13.913 1.00 62.97 84 ARG A O 1
ATOM 674 N N . LYS A 1 85 ? -1.821 -18.009 15.339 1.00 49.44 85 LYS A N 1
ATOM 675 C CA . LYS A 1 85 ? -0.985 -19.145 14.944 1.00 49.44 85 LYS A CA 1
ATOM 676 C C . LYS A 1 85 ? -1.434 -19.751 13.601 1.00 49.44 85 LYS A C 1
ATOM 678 O O . LYS A 1 85 ? -0.937 -20.806 13.222 1.00 49.44 85 LYS A O 1
ATOM 683 N N . HIS A 1 86 ? -2.405 -19.152 12.912 1.00 46.03 86 HIS A N 1
ATOM 684 C CA . HIS A 1 86 ? -3.072 -19.824 11.809 1.00 46.03 86 HIS A CA 1
ATOM 685 C C . HIS A 1 86 ? -2.165 -20.050 10.603 1.00 46.03 86 HIS A C 1
ATOM 687 O O . HIS A 1 86 ? -1.532 -19.122 10.118 1.00 46.03 86 HIS A O 1
ATOM 693 N N . GLU A 1 87 ? -2.124 -21.259 10.061 1.00 38.69 87 GLU A N 1
ATOM 694 C CA . GLU A 1 87 ? -2.414 -22.532 10.723 1.00 38.69 87 GLU A CA 1
ATOM 695 C C . GLU A 1 87 ? -1.647 -23.609 9.976 1.00 38.69 87 GLU A C 1
ATOM 697 O O . GLU A 1 87 ? -1.516 -23.579 8.753 1.00 38.69 87 GLU A O 1
ATOM 702 N N . PHE A 1 88 ? -1.122 -24.558 10.739 1.00 39.12 88 PHE A N 1
ATOM 703 C CA . PHE A 1 88 ? -0.744 -25.846 10.204 1.00 39.12 88 PHE A CA 1
ATOM 704 C C . PHE A 1 88 ? -1.962 -26.423 9.470 1.00 39.12 88 PHE A C 1
ATOM 706 O O . PHE A 1 88 ? -2.886 -26.924 10.100 1.00 39.12 88 PHE A O 1
ATOM 713 N N . THR A 1 89 ? -1.934 -26.419 8.141 1.00 35.53 89 THR A N 1
ATOM 714 C CA . THR A 1 89 ? -2.173 -27.702 7.485 1.00 35.53 89 THR A CA 1
ATOM 715 C C . THR A 1 89 ? -0.898 -28.518 7.675 1.00 35.53 89 THR A C 1
ATOM 717 O O . THR A 1 89 ? 0.182 -27.952 7.833 1.00 35.53 89 THR A O 1
ATOM 720 N N . ASP A 1 90 ? -1.044 -29.827 7.821 1.00 40.12 90 ASP A N 1
ATOM 721 C CA . ASP A 1 90 ? -0.133 -30.728 8.535 1.00 40.12 90 ASP A CA 1
ATOM 722 C C . ASP A 1 90 ? 1.248 -30.883 7.890 1.00 40.12 90 ASP A C 1
ATOM 724 O O . ASP A 1 90 ? 1.509 -31.838 7.148 1.00 40.12 90 ASP A O 1
ATOM 728 N N . GLN A 1 91 ? 2.105 -29.873 8.090 1.00 39.47 91 GLN A N 1
ATOM 729 C CA . GLN A 1 91 ? 3.100 -29.638 7.082 1.00 39.47 91 GLN A CA 1
ATOM 730 C C . GLN A 1 91 ? 4.558 -29.256 7.561 1.00 39.47 91 GLN A C 1
ATOM 732 O O . GLN A 1 91 ? 4.808 -28.235 8.192 1.00 39.47 91 GLN A O 1
ATOM 737 N N . ASP A 1 92 ? 5.555 -30.096 7.173 1.00 39.44 92 ASP A N 1
ATOM 738 C CA . ASP A 1 92 ? 7.021 -30.207 7.485 1.00 39.44 92 ASP A CA 1
ATOM 739 C C . ASP A 1 92 ? 7.978 -29.018 7.159 1.00 39.44 92 ASP A C 1
ATOM 741 O O . ASP A 1 92 ? 8.597 -28.985 6.104 1.00 39.44 92 ASP A O 1
ATOM 745 N N . SER A 1 93 ? 8.225 -28.063 8.061 1.00 43.44 93 SER A N 1
ATOM 746 C CA . SER A 1 93 ? 9.036 -26.828 7.862 1.00 43.44 93 SER A CA 1
ATOM 747 C C . SER A 1 93 ? 10.459 -26.913 7.227 1.00 43.44 93 SER A C 1
ATOM 749 O O . SER A 1 93 ? 11.157 -25.900 7.126 1.00 43.44 93 SER A O 1
ATOM 751 N N . THR A 1 94 ? 10.935 -28.071 6.767 1.00 39.47 94 THR A N 1
ATOM 752 C CA . THR A 1 94 ? 12.119 -28.241 5.909 1.00 39.47 94 THR A CA 1
ATOM 753 C C . THR A 1 94 ? 12.019 -27.556 4.536 1.00 39.47 94 THR A C 1
ATOM 755 O O . THR A 1 94 ? 13.058 -27.138 4.012 1.00 39.47 94 THR A O 1
ATOM 758 N N . LEU A 1 95 ? 10.819 -27.362 3.967 1.00 36.69 95 LEU A N 1
ATOM 759 C CA . LEU A 1 95 ? 10.644 -26.697 2.661 1.00 36.69 95 LEU A CA 1
ATOM 760 C C . LEU A 1 95 ? 10.972 -25.202 2.684 1.00 36.69 95 LEU A C 1
ATOM 762 O O . LEU A 1 95 ? 11.564 -24.744 1.719 1.00 36.69 95 LEU A O 1
ATOM 766 N N . SER A 1 96 ? 10.689 -24.442 3.751 1.00 48.59 96 SER A N 1
ATOM 767 C CA . SER A 1 96 ? 11.060 -23.013 3.800 1.00 48.59 96 SER A CA 1
ATOM 768 C C . SER A 1 96 ? 12.582 -22.857 3.775 1.00 48.59 96 SER A C 1
ATOM 770 O O . SER A 1 96 ? 13.131 -22.113 2.969 1.00 48.59 96 SER A O 1
ATOM 772 N N . ARG A 1 97 ? 13.299 -23.667 4.561 1.00 47.16 97 ARG A N 1
ATOM 773 C CA . ARG A 1 97 ? 14.765 -23.718 4.547 1.00 47.16 97 ARG A CA 1
ATOM 774 C C . ARG A 1 97 ? 15.311 -24.202 3.213 1.00 47.16 97 ARG A C 1
ATOM 776 O O . ARG A 1 97 ? 16.301 -23.649 2.752 1.00 47.16 97 ARG A O 1
ATOM 783 N N . ALA A 1 98 ? 14.727 -25.231 2.601 1.00 49.19 98 ALA A N 1
ATOM 784 C CA . ALA A 1 98 ? 15.176 -25.750 1.311 1.00 49.19 98 ALA A CA 1
ATOM 785 C C . ALA A 1 98 ? 14.857 -24.791 0.155 1.00 49.19 98 ALA A C 1
ATOM 787 O O . ALA A 1 98 ? 15.692 -24.652 -0.731 1.00 49.19 98 ALA A O 1
ATOM 788 N N . TRP A 1 99 ? 13.708 -24.113 0.192 1.00 53.56 99 TRP A N 1
ATOM 789 C CA . TRP A 1 99 ? 13.275 -23.088 -0.754 1.00 53.56 99 TRP A CA 1
ATOM 790 C C . TRP A 1 99 ? 14.162 -21.860 -0.637 1.00 53.56 99 TRP A C 1
ATOM 792 O O . TRP A 1 99 ? 14.802 -21.527 -1.621 1.00 53.56 99 TRP A O 1
ATOM 802 N N . ILE A 1 100 ? 14.337 -21.280 0.558 1.00 54.09 100 ILE A N 1
ATOM 803 C CA . ILE A 1 100 ? 15.292 -20.184 0.782 1.00 54.09 100 ILE A CA 1
ATOM 804 C C . ILE A 1 100 ? 16.682 -20.631 0.338 1.00 54.09 100 ILE A C 1
ATOM 806 O O . ILE A 1 100 ? 17.316 -19.941 -0.444 1.00 54.09 100 ILE A O 1
ATOM 810 N N . ARG A 1 101 ? 17.150 -21.821 0.744 1.00 55.38 101 ARG A N 1
ATOM 811 C CA . ARG A 1 101 ? 18.439 -22.357 0.277 1.00 55.38 101 ARG A CA 1
ATOM 812 C C . ARG A 1 101 ? 18.483 -22.538 -1.236 1.00 55.38 101 ARG A C 1
ATOM 814 O O . ARG A 1 101 ? 19.560 -22.395 -1.777 1.00 55.38 101 ARG A O 1
ATOM 821 N N . LYS A 1 102 ? 17.388 -22.881 -1.919 1.00 55.59 102 LYS A N 1
ATOM 822 C CA . LYS A 1 102 ? 17.308 -23.022 -3.384 1.00 55.59 102 LYS A CA 1
ATOM 823 C C . LYS A 1 102 ? 17.322 -21.655 -4.066 1.00 55.59 102 LYS A C 1
ATOM 825 O O . LYS A 1 102 ? 18.073 -21.505 -5.016 1.00 55.59 102 LYS A O 1
ATOM 830 N N . GLN A 1 103 ? 16.591 -20.669 -3.547 1.00 52.22 103 GLN A N 1
ATOM 831 C CA . GLN A 1 103 ? 16.688 -19.273 -3.988 1.00 52.22 103 GLN A CA 1
ATOM 832 C C . GLN A 1 103 ? 18.103 -18.718 -3.746 1.00 52.22 103 GLN A C 1
ATOM 834 O O . GLN A 1 103 ? 18.615 -17.939 -4.540 1.00 52.22 103 GLN A O 1
ATOM 839 N N . LEU A 1 104 ? 18.763 -19.176 -2.676 1.00 50.22 104 LEU A N 1
ATOM 840 C CA . LEU A 1 104 ? 20.146 -18.853 -2.328 1.00 50.22 104 LEU A CA 1
ATOM 841 C C . LEU A 1 104 ? 21.197 -19.706 -3.050 1.00 50.22 104 LEU A C 1
ATOM 843 O O . LEU A 1 104 ? 22.374 -19.346 -3.033 1.00 50.22 104 LEU A O 1
ATOM 847 N N . ARG A 1 105 ? 20.831 -20.838 -3.667 1.00 47.31 105 ARG A N 1
ATOM 848 C CA . ARG A 1 105 ? 21.762 -21.662 -4.448 1.00 47.31 105 ARG A CA 1
ATOM 849 C C . ARG A 1 105 ? 22.061 -20.838 -5.693 1.00 47.31 105 ARG A C 1
ATOM 851 O O . ARG A 1 105 ? 21.261 -20.841 -6.615 1.00 47.31 105 ARG A O 1
ATOM 858 N N . GLN A 1 106 ? 23.210 -20.155 -5.669 1.00 45.28 106 GLN A N 1
ATOM 859 C CA . GLN A 1 106 ? 23.715 -19.145 -6.619 1.00 45.28 106 GLN A CA 1
ATOM 860 C C . GLN A 1 106 ? 23.499 -17.667 -6.229 1.00 45.28 106 GLN A C 1
ATOM 862 O O . GLN A 1 106 ? 23.991 -16.802 -6.951 1.00 45.28 106 GLN A O 1
ATOM 867 N N . ALA A 1 107 ? 22.880 -17.333 -5.087 1.00 42.84 107 ALA A N 1
ATOM 868 C CA . ALA A 1 107 ? 22.873 -15.962 -4.544 1.00 42.84 107 ALA A CA 1
ATOM 869 C C . ALA A 1 107 ? 24.194 -15.670 -3.810 1.00 42.84 107 ALA A C 1
ATOM 871 O O . ALA A 1 107 ? 24.236 -15.401 -2.612 1.00 42.84 107 ALA A O 1
ATOM 872 N N . ASP A 1 108 ? 25.305 -15.811 -4.526 1.00 37.09 108 ASP A N 1
ATOM 873 C CA . ASP A 1 108 ? 26.642 -15.852 -3.938 1.00 37.09 108 ASP A CA 1
ATOM 874 C C . ASP A 1 108 ? 27.400 -14.534 -4.117 1.00 37.09 108 ASP A C 1
ATOM 876 O O . ASP A 1 108 ? 28.617 -14.503 -3.997 1.00 37.09 108 ASP A O 1
ATOM 880 N N . GLU A 1 109 ? 26.715 -13.418 -4.361 1.00 42.38 109 GLU A N 1
ATOM 881 C CA . GLU A 1 109 ? 27.362 -12.110 -4.392 1.00 42.38 109 GLU A CA 1
ATOM 882 C C . GLU A 1 109 ? 26.497 -11.056 -3.709 1.00 42.38 109 GLU A C 1
ATOM 884 O O . GLU A 1 109 ? 25.364 -10.795 -4.095 1.00 42.38 109 GLU A O 1
ATOM 889 N N . LEU A 1 110 ? 27.048 -10.414 -2.682 1.00 40.81 110 LEU A N 1
ATOM 890 C CA . LEU A 1 110 ? 26.574 -9.106 -2.243 1.00 40.81 110 LEU A CA 1
ATOM 891 C C . LEU A 1 110 ? 26.794 -8.106 -3.389 1.00 40.81 110 LEU A C 1
ATOM 893 O O . LEU A 1 110 ? 27.628 -8.341 -4.265 1.00 40.81 110 LEU A O 1
ATOM 897 N N . SER A 1 111 ? 26.123 -6.953 -3.351 1.00 36.84 111 SER A N 1
ATOM 898 C CA . SER A 1 111 ? 26.308 -5.861 -4.323 1.00 36.84 111 SER A CA 1
ATOM 899 C C . SER A 1 111 ? 27.769 -5.486 -4.600 1.00 36.84 111 SER A C 1
ATOM 901 O O . SER A 1 111 ? 28.103 -5.018 -5.682 1.00 36.84 111 SER A O 1
ATOM 903 N N . SER A 1 112 ? 28.658 -5.784 -3.652 1.00 38.22 112 SER A N 1
ATOM 904 C CA . SER A 1 112 ? 30.100 -5.584 -3.738 1.00 38.22 112 SER A CA 1
ATOM 905 C C . SER A 1 112 ? 30.900 -6.706 -4.434 1.00 38.22 112 SER A C 1
ATOM 907 O O . SER A 1 112 ? 32.113 -6.756 -4.221 1.00 38.22 112 SER A O 1
ATOM 909 N N . GLY A 1 113 ? 30.272 -7.685 -5.099 1.00 38.56 113 GLY A N 1
ATOM 910 C CA . GLY A 1 113 ? 30.965 -8.822 -5.739 1.00 38.56 113 GLY A CA 1
ATOM 911 C C . GLY A 1 113 ? 31.654 -9.789 -4.762 1.00 38.56 113 GLY A C 1
ATOM 912 O O . GLY A 1 113 ? 32.596 -10.489 -5.118 1.00 38.56 113 GLY A O 1
ATOM 913 N N . ARG A 1 114 ? 31.240 -9.804 -3.486 1.00 37.78 114 ARG A N 1
ATOM 914 C CA . ARG A 1 114 ? 31.774 -10.723 -2.462 1.00 37.78 114 ARG A CA 1
ATOM 915 C C . ARG A 1 114 ? 30.742 -11.789 -2.136 1.00 37.78 114 ARG A C 1
ATOM 917 O O . ARG A 1 114 ? 29.585 -11.433 -1.920 1.00 37.78 114 ARG A O 1
ATOM 924 N N . LYS A 1 115 ? 31.184 -13.040 -1.952 1.00 44.19 115 LYS A N 1
ATOM 925 C CA . LYS A 1 115 ? 30.347 -14.104 -1.377 1.00 44.19 115 LYS A CA 1
ATOM 926 C C . LYS A 1 115 ? 29.639 -13.633 -0.121 1.00 44.19 115 LYS A C 1
ATOM 928 O O . LYS A 1 115 ? 30.284 -13.105 0.791 1.00 44.19 115 LYS A O 1
ATOM 933 N N . ALA A 1 116 ? 28.318 -13.799 -0.096 1.00 40.66 116 ALA A N 1
ATOM 934 C CA . ALA A 1 116 ? 27.480 -13.441 1.034 1.00 40.66 116 ALA A CA 1
ATOM 935 C C . ALA A 1 116 ? 27.865 -14.302 2.248 1.00 40.66 116 ALA A C 1
ATOM 937 O O . ALA A 1 116 ? 27.302 -15.355 2.507 1.00 40.66 116 ALA A O 1
ATOM 938 N N . ARG A 1 117 ? 28.859 -13.854 3.023 1.00 36.19 117 ARG A N 1
ATOM 939 C CA . ARG A 1 117 ? 29.311 -14.498 4.269 1.00 36.19 117 ARG A CA 1
ATOM 940 C C . ARG A 1 117 ? 28.381 -14.216 5.459 1.00 36.19 117 ARG A C 1
ATOM 942 O O . ARG A 1 117 ? 28.836 -14.212 6.599 1.00 36.19 117 ARG A O 1
ATOM 949 N N . ARG A 1 118 ? 27.092 -13.940 5.234 1.00 39.69 118 ARG A N 1
ATOM 950 C CA . ARG A 1 118 ? 26.130 -13.798 6.335 1.00 39.69 118 ARG A CA 1
ATOM 951 C C . ARG A 1 118 ? 25.370 -15.102 6.495 1.00 39.69 118 ARG A C 1
ATOM 953 O O . ARG A 1 118 ? 24.727 -15.573 5.564 1.00 39.69 118 ARG A O 1
ATOM 960 N N . ALA A 1 119 ? 25.480 -15.676 7.689 1.00 40.00 119 ALA A N 1
ATOM 961 C CA . ALA A 1 119 ? 24.643 -16.780 8.113 1.00 40.00 119 ALA A CA 1
ATOM 962 C C . ALA A 1 119 ? 23.182 -16.349 7.952 1.00 40.00 119 ALA A C 1
ATOM 964 O O . ALA A 1 119 ? 22.754 -15.391 8.591 1.00 40.00 119 ALA A O 1
ATOM 965 N N . TYR A 1 120 ? 22.437 -17.029 7.079 1.00 43.69 120 TYR A N 1
ATOM 966 C CA . TYR A 1 120 ? 20.980 -17.021 7.145 1.00 43.69 120 TYR A CA 1
ATOM 967 C C . TYR A 1 120 ? 20.593 -17.289 8.602 1.00 43.69 120 TYR A C 1
ATOM 969 O O . TYR A 1 120 ? 21.019 -18.303 9.163 1.00 43.69 120 TYR A O 1
ATOM 977 N N . ILE A 1 121 ? 19.860 -16.362 9.220 1.00 49.25 121 ILE A N 1
ATOM 978 C CA . ILE A 1 121 ? 19.387 -16.532 10.590 1.00 49.25 121 ILE A CA 1
ATOM 979 C C . ILE A 1 121 ? 18.010 -17.188 10.472 1.00 49.25 121 ILE A C 1
ATOM 981 O O . ILE A 1 121 ? 17.047 -16.494 10.138 1.00 49.25 121 ILE A O 1
ATOM 985 N N . PRO A 1 122 ? 17.891 -18.514 10.680 1.00 47.03 122 PRO A N 1
ATOM 986 C CA . PRO A 1 122 ? 16.587 -19.158 10.688 1.00 47.03 122 PRO A CA 1
ATOM 987 C C . PRO A 1 122 ? 15.711 -18.529 11.771 1.00 47.03 122 PRO A C 1
ATOM 989 O O . PRO A 1 122 ? 16.206 -18.141 12.834 1.00 47.03 122 PRO A O 1
ATOM 992 N N . ARG A 1 123 ? 14.400 -18.485 11.537 1.00 52.31 123 ARG A N 1
ATOM 993 C CA . ARG A 1 123 ? 13.434 -18.131 12.578 1.00 52.31 123 ARG A CA 1
ATOM 994 C C . ARG A 1 123 ? 13.587 -19.107 13.746 1.00 52.31 123 ARG A C 1
ATOM 996 O O . ARG A 1 123 ? 13.945 -20.274 13.556 1.00 52.31 123 ARG A O 1
ATOM 1003 N N . LEU A 1 124 ? 13.283 -18.660 14.965 1.00 43.16 124 LEU A N 1
ATOM 1004 C CA . LEU A 1 124 ? 13.451 -19.454 16.196 1.00 43.16 124 LEU A CA 1
ATOM 1005 C C . LEU A 1 124 ? 12.714 -20.814 16.178 1.00 43.16 124 LEU A C 1
ATOM 1007 O O . LEU A 1 124 ? 13.068 -21.715 16.941 1.00 43.16 124 LEU A O 1
ATOM 1011 N N . PHE A 1 125 ? 11.721 -20.976 15.300 1.00 45.97 125 PHE A N 1
ATOM 1012 C CA . PHE A 1 125 ? 10.905 -22.180 15.094 1.00 45.97 125 PHE A CA 1
ATOM 1013 C C . PHE A 1 125 ? 11.100 -22.832 13.720 1.00 45.97 125 PHE A C 1
ATOM 1015 O O . PHE A 1 125 ? 10.558 -23.910 13.510 1.00 45.97 125 PHE A O 1
ATOM 1022 N N . ASP A 1 126 ? 11.955 -22.303 12.832 1.00 44.44 126 ASP A N 1
ATOM 1023 C CA . ASP A 1 126 ? 12.307 -23.001 11.580 1.00 44.44 126 ASP A CA 1
ATOM 1024 C C . ASP A 1 126 ? 12.976 -24.369 11.853 1.00 44.44 126 ASP A C 1
ATOM 1026 O O . ASP A 1 126 ? 13.189 -25.157 10.934 1.00 44.44 126 ASP A O 1
ATOM 1030 N N . GLY A 1 127 ? 13.341 -24.662 13.111 1.00 37.72 127 GLY A N 1
ATOM 1031 C CA . GLY A 1 127 ? 13.899 -25.940 13.559 1.00 37.72 127 GLY A CA 1
ATOM 1032 C C . GLY A 1 127 ? 13.271 -26.527 14.823 1.00 37.72 127 GLY A C 1
ATOM 1033 O O . GLY A 1 127 ? 13.926 -27.354 15.451 1.00 37.72 127 GLY A O 1
ATOM 1034 N N . ARG A 1 128 ? 12.065 -26.107 15.233 1.00 37.19 128 ARG A N 1
ATOM 1035 C CA . ARG A 1 128 ? 11.389 -26.701 16.400 1.00 37.19 128 ARG A CA 1
ATOM 1036 C C . ARG A 1 128 ? 10.240 -27.601 15.958 1.00 37.19 128 ARG A C 1
ATOM 1038 O O . ARG A 1 128 ? 9.157 -27.125 15.647 1.00 37.19 128 ARG A O 1
ATOM 1045 N N . TYR A 1 129 ? 10.483 -28.906 16.004 1.00 38.88 129 TYR A N 1
ATOM 1046 C CA . TYR A 1 129 ? 9.422 -29.899 16.147 1.00 38.88 129 TYR A CA 1
ATOM 1047 C C . TYR A 1 129 ? 8.757 -29.683 17.519 1.00 38.88 129 TYR A C 1
ATOM 1049 O O . TYR A 1 129 ? 9.469 -29.548 18.516 1.00 38.88 129 TYR A O 1
ATOM 1057 N N . VAL A 1 130 ? 7.423 -29.608 17.582 1.00 39.69 130 VAL A N 1
ATOM 1058 C CA . VAL A 1 130 ? 6.662 -29.553 18.845 1.00 39.69 130 VAL A CA 1
ATOM 1059 C C . VAL A 1 130 ? 5.952 -30.902 19.008 1.00 39.69 130 VAL A C 1
ATOM 1061 O O . VAL A 1 130 ? 4.880 -31.086 18.442 1.00 39.69 130 VAL A O 1
ATOM 1064 N N . PRO A 1 131 ? 6.521 -31.865 19.758 1.00 38.62 131 PRO A N 1
ATOM 1065 C CA . PRO A 1 131 ? 6.015 -33.242 19.814 1.00 38.62 131 PRO A CA 1
ATOM 1066 C C . PRO A 1 131 ? 4.666 -33.415 20.533 1.00 38.62 131 PRO A C 1
ATOM 1068 O O . PRO A 1 131 ? 4.161 -34.527 20.620 1.00 38.62 131 PRO A O 1
ATOM 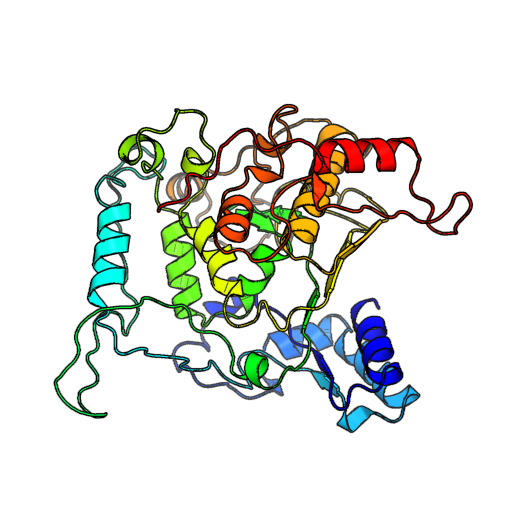1071 N N . GLN A 1 132 ? 4.116 -32.359 21.135 1.00 38.25 132 GLN A N 1
ATOM 1072 C CA . GLN A 1 132 ? 3.110 -32.482 22.197 1.00 38.25 132 GLN A CA 1
ATOM 1073 C C . GLN A 1 132 ? 1.656 -32.346 21.719 1.00 38.25 132 GLN A C 1
ATOM 1075 O O . GLN A 1 132 ? 0.754 -32.366 22.549 1.00 38.25 132 GLN A O 1
ATOM 1080 N N . LEU A 1 133 ? 1.401 -32.237 20.409 1.00 34.28 133 LEU A N 1
ATOM 1081 C CA . LEU A 1 133 ? 0.049 -32.090 19.855 1.00 34.28 133 LEU A CA 1
ATOM 1082 C C . LEU A 1 133 ? -0.150 -32.968 18.592 1.00 34.28 133 LEU A C 1
ATOM 1084 O O . LEU A 1 133 ? -0.177 -32.462 17.481 1.00 34.28 133 LEU A O 1
ATOM 1088 N N . VAL A 1 134 ? -0.345 -34.276 18.834 1.00 30.06 134 VAL A N 1
ATOM 1089 C CA . VAL A 1 134 ? -1.035 -35.315 18.015 1.00 30.06 134 VAL A CA 1
ATOM 1090 C C . VAL A 1 134 ? -0.309 -36.002 16.817 1.00 30.06 134 VAL A C 1
ATOM 1092 O O . VAL A 1 134 ? 0.287 -35.372 15.961 1.00 30.06 134 VAL A O 1
ATOM 1095 N N . ALA A 1 135 ? -0.415 -37.349 16.848 1.00 34.31 135 ALA A N 1
ATOM 1096 C CA . ALA A 1 135 ? -0.254 -38.494 15.913 1.00 34.31 135 ALA A CA 1
ATOM 1097 C C . ALA A 1 135 ? 0.595 -38.481 14.598 1.00 34.31 135 ALA A C 1
ATOM 1099 O O . ALA A 1 135 ? 0.716 -37.485 13.903 1.00 34.31 135 ALA A O 1
ATOM 1100 N N . PRO A 1 136 ? 1.132 -39.657 14.168 1.00 39.12 136 PRO A N 1
ATOM 1101 C CA . PRO A 1 136 ? 2.342 -39.763 13.333 1.00 39.12 136 PRO A CA 1
ATOM 1102 C C . PRO A 1 136 ? 2.154 -39.891 11.803 1.00 39.12 136 PRO A C 1
ATOM 1104 O O . PRO A 1 136 ? 3.046 -40.438 11.145 1.00 39.12 136 PRO A O 1
ATOM 1107 N N . ARG A 1 137 ? 1.027 -39.496 11.193 1.00 38.47 137 ARG A N 1
ATOM 1108 C CA . ARG A 1 137 ? 0.769 -39.851 9.776 1.00 38.47 137 ARG A CA 1
ATOM 1109 C C . ARG A 1 137 ? 0.079 -38.773 8.926 1.00 38.47 137 ARG A C 1
ATOM 1111 O O . ARG A 1 137 ? -1.046 -38.975 8.498 1.00 38.47 137 ARG A O 1
ATOM 1118 N N . SER A 1 138 ? 0.815 -37.721 8.564 1.00 36.72 138 SER A N 1
ATOM 1119 C CA . SER A 1 138 ? 0.944 -37.212 7.181 1.00 36.72 138 SER A CA 1
ATOM 1120 C C . SER A 1 138 ? 2.118 -36.205 7.125 1.00 36.72 138 SER A C 1
ATOM 1122 O O . SER A 1 138 ? 2.391 -35.536 8.114 1.00 36.72 138 SER A O 1
ATOM 1124 N N . ARG A 1 139 ? 2.938 -36.214 6.058 1.00 36.88 139 ARG A N 1
ATOM 1125 C CA . ARG A 1 139 ? 4.251 -35.523 5.975 1.00 36.88 139 ARG A CA 1
ATOM 1126 C C . ARG A 1 139 ? 4.385 -34.701 4.689 1.00 36.88 139 ARG A C 1
ATOM 1128 O O . ARG A 1 139 ? 4.871 -35.218 3.685 1.00 36.88 139 ARG A O 1
ATOM 1135 N N . GLN A 1 140 ? 4.060 -33.422 4.700 1.00 37.09 140 GLN A N 1
ATOM 1136 C CA . GLN A 1 140 ? 4.444 -32.509 3.603 1.00 37.09 140 GLN A CA 1
ATOM 1137 C C . GLN A 1 140 ? 4.328 -31.088 4.091 1.00 37.09 140 GLN A C 1
ATOM 1139 O O . GLN A 1 140 ? 3.329 -30.963 4.719 1.00 37.09 140 GLN A O 1
ATOM 1144 N N . ALA A 1 141 ? 5.227 -30.110 3.852 1.00 38.03 141 ALA A N 1
ATOM 1145 C CA . ALA A 1 141 ? 5.241 -28.711 4.378 1.00 38.03 141 ALA A CA 1
ATOM 1146 C C . ALA A 1 141 ? 4.530 -27.565 3.649 1.00 38.03 141 ALA A C 1
ATOM 1148 O O . ALA A 1 141 ? 4.791 -27.374 2.466 1.00 38.03 141 ALA A O 1
ATOM 1149 N N . VAL A 1 142 ? 3.896 -26.653 4.410 1.00 39.97 142 VAL A N 1
ATOM 1150 C CA . VAL A 1 142 ? 3.534 -25.313 3.970 1.00 39.97 142 VAL A CA 1
ATOM 1151 C C . VAL A 1 142 ? 4.255 -24.319 4.870 1.00 39.97 142 VAL A C 1
ATOM 1153 O O . VAL A 1 142 ? 4.104 -24.293 6.089 1.00 39.97 142 VAL A O 1
ATOM 1156 N N . SER A 1 143 ? 5.112 -23.525 4.238 1.00 46.75 143 SER A N 1
ATOM 1157 C CA . SER A 1 143 ? 5.728 -22.337 4.822 1.00 46.75 143 SER A CA 1
ATOM 1158 C C . SER A 1 143 ? 4.684 -21.221 4.918 1.00 46.75 143 SER A C 1
ATOM 1160 O O . SER A 1 143 ? 3.918 -21.053 3.979 1.00 46.75 143 SER A O 1
ATOM 1162 N N . GLY A 1 144 ? 4.690 -20.421 5.989 1.00 56.75 144 GLY A N 1
ATOM 1163 C CA . GLY A 1 144 ? 3.752 -19.301 6.150 1.00 56.75 144 GLY A CA 1
ATOM 1164 C C . GLY A 1 144 ? 4.308 -18.129 6.963 1.00 56.75 144 GLY A C 1
ATOM 1165 O O . GLY A 1 144 ? 5.381 -18.237 7.575 1.00 56.75 144 GLY A O 1
ATOM 1166 N N . LEU A 1 145 ? 3.562 -17.023 6.938 1.00 72.56 145 LEU A N 1
ATOM 1167 C CA . LEU A 1 145 ? 3.796 -15.766 7.657 1.00 72.56 145 LEU A CA 1
ATOM 1168 C C . LEU A 1 145 ? 2.723 -15.597 8.742 1.00 72.56 145 LEU A C 1
ATOM 1170 O O . LEU A 1 145 ? 1.575 -15.974 8.527 1.00 72.56 145 LEU A O 1
ATOM 1174 N N . TRP A 1 146 ? 3.082 -15.053 9.908 1.00 75.81 146 TRP A N 1
ATOM 1175 C CA . TRP A 1 146 ? 2.137 -14.883 11.016 1.00 75.81 146 TRP A CA 1
ATOM 1176 C C . TRP A 1 146 ? 1.436 -13.527 10.948 1.00 75.81 146 TRP A C 1
ATOM 1178 O O . TRP A 1 146 ? 2.097 -12.485 10.908 1.00 75.81 146 TRP A O 1
ATOM 1188 N N . VAL A 1 147 ? 0.105 -13.561 11.018 1.00 80.69 147 VAL A N 1
ATOM 1189 C CA . VAL A 1 147 ? -0.804 -12.406 10.941 1.00 80.69 147 VAL A CA 1
ATOM 1190 C C . VAL A 1 147 ? -1.657 -12.292 12.220 1.00 80.69 147 VAL A C 1
ATOM 1192 O O . VAL A 1 147 ? -1.752 -13.269 12.967 1.00 80.69 147 VAL A O 1
ATOM 1195 N N . PRO A 1 148 ? -2.233 -11.123 12.547 1.00 82.81 148 PRO A N 1
ATOM 1196 C CA . PRO A 1 148 ? -2.941 -10.895 13.805 1.00 82.81 148 PRO A CA 1
ATOM 1197 C C . PRO A 1 148 ? -4.315 -11.567 13.883 1.00 82.81 148 PRO A C 1
ATOM 1199 O O . PRO A 1 148 ? -5.010 -11.674 12.876 1.00 82.81 148 PRO A O 1
ATOM 1202 N N . ILE A 1 149 ? -4.737 -11.979 15.091 1.00 84.81 149 ILE A N 1
ATOM 1203 C CA . ILE A 1 149 ? -6.097 -12.524 15.333 1.00 84.81 149 ILE A CA 1
ATOM 1204 C C . ILE A 1 149 ? -7.166 -11.472 15.018 1.00 84.81 149 ILE A C 1
ATOM 1206 O O . ILE A 1 149 ? -8.288 -11.821 14.664 1.00 84.81 149 ILE A O 1
ATOM 1210 N N . LEU A 1 150 ? -6.815 -10.185 15.083 1.00 86.38 150 LEU A N 1
ATOM 1211 C CA . LEU A 1 150 ? -7.699 -9.081 14.715 1.00 86.38 150 LEU A CA 1
ATOM 1212 C C . LEU A 1 150 ? -8.345 -9.269 13.329 1.00 86.38 150 LEU A C 1
ATOM 1214 O O . LEU A 1 150 ? -9.508 -8.921 13.149 1.00 86.38 150 LEU A O 1
ATOM 1218 N N . LEU A 1 151 ? -7.645 -9.898 12.377 1.00 86.75 151 LEU A N 1
ATOM 1219 C CA . LEU A 1 151 ? -8.200 -10.173 11.049 1.00 86.75 151 LEU A CA 1
ATOM 1220 C C . LEU A 1 151 ? -9.396 -11.127 11.079 1.00 86.75 151 LEU A C 1
ATOM 1222 O O . LEU A 1 151 ? -10.256 -11.042 10.208 1.00 86.75 151 LEU A O 1
ATOM 1226 N N . ASP A 1 152 ? -9.494 -12.017 12.067 1.00 85.94 152 ASP A N 1
ATOM 1227 C CA . ASP A 1 152 ? -10.656 -12.896 12.224 1.00 85.94 152 ASP A CA 1
ATOM 1228 C C . ASP A 1 152 ? -11.880 -12.132 12.699 1.00 85.94 152 ASP A C 1
ATOM 1230 O O . ASP A 1 152 ? -12.989 -12.437 12.270 1.00 85.94 152 ASP A O 1
ATOM 1234 N N . LYS A 1 153 ? -11.654 -11.154 13.583 1.00 89.06 153 LYS A N 1
ATOM 1235 C CA . LYS A 1 153 ? -12.695 -10.320 14.185 1.00 89.06 153 LYS A CA 1
ATOM 1236 C C . LYS A 1 153 ? -13.278 -9.320 13.191 1.00 89.06 153 LYS A C 1
ATOM 1238 O O . LYS A 1 153 ? -14.386 -8.844 13.401 1.00 89.06 153 LYS A O 1
ATOM 1243 N N . ALA A 1 154 ? -12.525 -8.981 12.147 1.00 91.75 154 ALA A N 1
ATOM 1244 C CA . ALA A 1 154 ? -12.975 -8.075 11.107 1.00 91.75 154 ALA A CA 1
ATOM 1245 C C . ALA A 1 154 ? -13.875 -8.797 10.092 1.00 91.75 154 ALA A C 1
ATOM 1247 O O . ALA A 1 154 ? -13.479 -9.807 9.502 1.00 91.75 154 ALA A O 1
ATOM 1248 N N . ASP A 1 155 ? -15.052 -8.230 9.836 1.00 94.81 155 ASP A N 1
ATOM 1249 C CA . ASP A 1 155 ? -15.915 -8.606 8.707 1.00 94.81 155 ASP A CA 1
ATOM 1250 C C . ASP A 1 155 ? -15.514 -7.866 7.422 1.00 94.81 155 ASP A C 1
ATOM 1252 O O . ASP A 1 155 ? -15.610 -8.387 6.306 1.00 94.81 155 ASP A O 1
ATOM 1256 N N . HIS A 1 156 ? -15.043 -6.630 7.590 1.00 95.56 156 HIS A N 1
ATOM 1257 C CA . HIS A 1 156 ? -14.637 -5.721 6.529 1.00 95.56 156 HIS A CA 1
ATOM 1258 C C . HIS A 1 156 ? -13.346 -5.016 6.922 1.00 95.56 156 HIS A C 1
ATOM 1260 O O . HIS A 1 156 ? -13.184 -4.597 8.067 1.00 95.56 156 HIS A O 1
ATOM 1266 N N . ILE A 1 157 ? -12.440 -4.875 5.961 1.00 94.62 157 ILE A N 1
ATOM 1267 C CA . ILE A 1 157 ? -11.148 -4.225 6.148 1.00 94.62 157 ILE A CA 1
ATOM 1268 C C . ILE A 1 157 ? -11.028 -3.068 5.161 1.00 94.62 157 ILE A C 1
ATOM 1270 O O . ILE A 1 157 ? -11.284 -3.226 3.962 1.00 94.62 157 ILE A O 1
ATOM 1274 N N . ILE A 1 158 ? -10.636 -1.909 5.690 1.00 95.31 158 ILE A N 1
ATOM 1275 C CA . ILE A 1 158 ? -10.251 -0.734 4.915 1.00 95.31 158 ILE A CA 1
ATOM 1276 C C . ILE A 1 158 ? -8.735 -0.589 5.041 1.00 95.31 158 ILE A C 1
ATOM 1278 O O . ILE A 1 158 ? -8.224 -0.316 6.124 1.00 95.31 158 ILE A O 1
ATOM 1282 N N . ASN A 1 159 ? -8.026 -0.786 3.937 1.00 94.06 159 ASN A N 1
ATOM 1283 C CA . ASN A 1 159 ? -6.581 -0.646 3.852 1.00 94.06 159 ASN A CA 1
ATOM 1284 C C . ASN A 1 159 ? -6.233 0.817 3.553 1.00 94.06 159 ASN A C 1
ATOM 1286 O O . ASN A 1 159 ? -6.452 1.307 2.444 1.00 94.06 159 ASN A O 1
ATOM 1290 N N . VAL A 1 160 ? -5.738 1.534 4.561 1.00 93.12 160 VAL A N 1
ATOM 1291 C CA . VAL A 1 160 ? -5.341 2.940 4.428 1.00 93.12 160 VAL A CA 1
ATOM 1292 C C . VAL A 1 160 ? -3.840 3.000 4.205 1.00 93.12 160 VAL A C 1
ATOM 1294 O O . VAL A 1 160 ? -3.063 2.772 5.129 1.00 93.12 160 VAL A O 1
ATOM 1297 N N . PHE A 1 161 ? -3.436 3.304 2.978 1.00 91.69 161 PHE A N 1
ATOM 1298 C CA . PHE A 1 161 ? -2.047 3.237 2.547 1.00 91.69 161 PHE A CA 1
ATOM 1299 C C . PHE A 1 161 ? -1.545 4.596 2.058 1.00 91.69 161 PHE A C 1
ATOM 1301 O O . PHE A 1 161 ? -2.303 5.531 1.805 1.00 91.69 161 PHE A O 1
ATOM 1308 N N . ARG A 1 162 ? -0.227 4.712 1.916 1.00 90.44 162 ARG A N 1
ATOM 1309 C CA . ARG A 1 162 ? 0.436 5.899 1.361 1.00 90.44 162 ARG A CA 1
ATOM 1310 C C . ARG A 1 162 ? 0.925 5.636 -0.054 1.00 90.44 162 ARG A C 1
ATOM 1312 O O . ARG A 1 162 ? 1.260 4.501 -0.366 1.00 90.44 162 ARG A O 1
ATOM 1319 N N . ILE A 1 163 ? 1.071 6.684 -0.861 1.00 94.06 163 ILE A N 1
ATOM 1320 C CA . ILE A 1 163 ? 1.759 6.611 -2.158 1.00 94.06 163 ILE A CA 1
ATOM 1321 C C . ILE A 1 163 ? 3.147 7.235 -2.008 1.00 94.06 163 ILE A C 1
ATOM 1323 O O . ILE A 1 163 ? 3.292 8.450 -1.854 1.00 94.06 163 ILE A O 1
ATOM 1327 N N . SER A 1 164 ? 4.190 6.409 -2.027 1.00 92.31 164 SER A N 1
ATOM 1328 C CA . SER A 1 164 ? 5.569 6.900 -1.956 1.00 92.31 164 SER A CA 1
ATOM 1329 C C . SER A 1 164 ? 6.574 5.959 -2.599 1.00 92.31 164 SER A C 1
ATOM 1331 O O . SER A 1 164 ? 6.356 4.752 -2.665 1.00 92.31 164 SER A O 1
ATOM 1333 N N . THR A 1 165 ? 7.743 6.483 -2.959 1.00 89.62 165 THR A N 1
ATOM 1334 C CA . THR A 1 165 ? 8.941 5.653 -3.117 1.00 89.62 165 THR A CA 1
ATOM 1335 C C . THR A 1 165 ? 9.368 5.017 -1.789 1.00 89.62 165 THR A C 1
ATOM 1337 O O . THR A 1 165 ? 8.894 5.372 -0.703 1.00 89.62 165 THR A O 1
ATOM 1340 N N . HIS A 1 166 ? 10.244 4.018 -1.879 1.00 85.88 166 HIS A N 1
ATOM 1341 C CA . HIS A 1 166 ? 10.880 3.382 -0.732 1.00 85.88 166 HIS A CA 1
ATOM 1342 C C . HIS A 1 166 ? 12.290 2.931 -1.108 1.00 85.88 166 HIS A C 1
ATOM 1344 O O . HIS A 1 166 ? 12.457 2.164 -2.056 1.00 85.88 166 HIS A O 1
ATOM 1350 N N . VAL A 1 167 ? 13.296 3.321 -0.320 1.00 74.56 167 VAL A N 1
ATOM 1351 C CA . VAL A 1 167 ? 14.717 3.060 -0.628 1.00 74.56 167 VAL A CA 1
ATOM 1352 C C . VAL A 1 167 ? 15.036 1.578 -0.881 1.00 74.56 167 VAL A C 1
ATOM 1354 O O . VAL A 1 167 ? 15.911 1.265 -1.682 1.00 74.56 167 VAL A O 1
ATOM 1357 N N . TRP A 1 168 ? 14.329 0.657 -0.220 1.00 72.88 168 TRP A N 1
ATOM 1358 C CA . TRP A 1 168 ? 14.631 -0.782 -0.293 1.00 72.88 168 TRP A CA 1
ATOM 1359 C C . TRP A 1 168 ? 13.519 -1.677 -0.837 1.00 72.88 168 TRP A C 1
ATOM 1361 O O . TRP A 1 168 ? 13.759 -2.856 -1.055 1.00 72.88 168 TRP A O 1
ATOM 1371 N N . SER A 1 169 ? 12.313 -1.152 -1.018 1.00 78.31 169 SER A N 1
ATOM 1372 C CA . SER A 1 169 ? 11.150 -1.916 -1.506 1.00 78.31 169 SER A CA 1
ATOM 1373 C C . SER A 1 169 ? 10.557 -1.248 -2.738 1.00 78.31 169 SER A C 1
ATOM 1375 O O . SER A 1 169 ? 9.429 -1.537 -3.107 1.00 78.31 169 SER A O 1
ATOM 1377 N N . GLN A 1 170 ? 11.315 -0.309 -3.317 1.00 84.56 170 GLN A N 1
ATOM 1378 C CA . GLN A 1 170 ? 11.000 0.492 -4.495 1.00 84.56 170 GLN A CA 1
ATOM 1379 C C . GLN A 1 170 ? 9.892 1.514 -4.266 1.00 84.56 170 GLN A C 1
ATOM 1381 O O . GLN A 1 170 ? 10.114 2.706 -4.482 1.00 84.56 170 GLN A O 1
ATOM 1386 N N . PHE A 1 171 ? 8.762 1.082 -3.721 1.00 89.81 171 PHE A N 1
ATOM 1387 C CA . PHE A 1 171 ? 7.639 1.920 -3.339 1.00 89.81 171 PHE A CA 1
ATOM 1388 C C . PHE A 1 171 ? 6.969 1.418 -2.054 1.00 89.81 171 PHE A C 1
ATOM 1390 O O . PHE A 1 171 ? 7.250 0.329 -1.555 1.00 89.81 171 PHE A O 1
ATOM 1397 N N . THR A 1 172 ? 6.116 2.254 -1.469 1.00 90.62 172 THR A N 1
ATOM 1398 C CA . THR A 1 172 ? 5.128 1.882 -0.452 1.00 90.62 172 THR A CA 1
ATOM 1399 C C . THR A 1 172 ? 3.763 2.258 -0.984 1.00 90.62 172 THR A C 1
ATOM 1401 O O . THR A 1 172 ? 3.578 3.408 -1.373 1.00 90.62 172 THR A O 1
ATOM 1404 N N . MET A 1 173 ? 2.887 1.253 -1.057 1.00 94.12 173 MET A N 1
ATOM 1405 C CA . MET A 1 173 ? 1.514 1.299 -1.564 1.00 94.12 173 MET A CA 1
ATOM 1406 C C . MET A 1 173 ? 0.671 0.222 -0.851 1.00 94.12 173 MET A C 1
ATOM 1408 O O . MET A 1 173 ? 1.118 -0.335 0.158 1.00 94.12 173 MET A O 1
ATOM 1412 N N . ALA A 1 174 ? -0.523 -0.073 -1.355 1.00 95.06 174 ALA A N 1
ATOM 1413 C CA . ALA A 1 174 ? -1.526 -0.905 -0.709 1.00 95.06 174 ALA A CA 1
ATOM 1414 C C . ALA A 1 174 ? -1.059 -2.352 -0.507 1.00 95.06 174 ALA A C 1
ATOM 1416 O O . ALA A 1 174 ? -1.233 -2.883 0.593 1.00 95.06 174 ALA A O 1
ATOM 1417 N N . ILE A 1 175 ? -0.405 -2.983 -1.499 1.00 94.06 175 ILE A N 1
ATOM 1418 C CA . ILE A 1 175 ? 0.092 -4.364 -1.332 1.00 94.06 175 ILE A CA 1
ATOM 1419 C C . ILE A 1 175 ? 1.144 -4.418 -0.221 1.00 94.06 175 ILE A C 1
ATOM 1421 O O . ILE A 1 175 ? 1.119 -5.313 0.625 1.00 94.06 175 ILE A O 1
ATOM 1425 N N . LYS A 1 176 ? 2.067 -3.446 -0.208 1.00 91.62 176 LYS A N 1
ATOM 1426 C CA . LYS A 1 176 ? 3.153 -3.393 0.777 1.00 91.62 176 LYS A CA 1
ATOM 1427 C C . LYS A 1 176 ? 2.658 -3.069 2.183 1.00 91.62 176 LYS A C 1
ATOM 1429 O O . LYS A 1 176 ? 3.342 -3.493 3.111 1.00 91.62 176 LYS A O 1
ATOM 1434 N N . ASN A 1 177 ? 1.556 -2.332 2.341 1.00 90.19 177 ASN A N 1
ATOM 1435 C CA . ASN A 1 177 ? 1.051 -1.876 3.644 1.00 90.19 177 ASN A CA 1
ATOM 1436 C C . ASN A 1 177 ? 1.058 -3.037 4.659 1.00 90.19 177 ASN A C 1
ATOM 1438 O O . ASN A 1 177 ? 1.816 -3.025 5.635 1.00 90.19 177 ASN A O 1
ATOM 1442 N N . TRP A 1 178 ? 0.450 -4.155 4.260 1.00 87.25 178 TRP A N 1
ATOM 1443 C CA . TRP A 1 178 ? 0.315 -5.400 5.018 1.00 87.25 178 TRP A CA 1
ATOM 1444 C C . TRP A 1 178 ? 1.606 -6.017 5.587 1.00 87.25 178 TRP A C 1
ATOM 1446 O O . TRP A 1 178 ? 1.557 -6.908 6.436 1.00 87.25 178 TRP A O 1
ATOM 1456 N N . ILE A 1 179 ? 2.799 -5.544 5.224 1.00 84.25 179 ILE A N 1
ATOM 1457 C CA . ILE A 1 179 ? 4.010 -5.906 5.968 1.00 84.25 179 ILE A CA 1
ATOM 1458 C C . ILE A 1 179 ? 3.956 -5.508 7.451 1.00 84.25 179 ILE A C 1
ATOM 1460 O O . ILE A 1 179 ? 4.588 -6.163 8.287 1.00 84.25 179 ILE A O 1
ATOM 1464 N N . GLY A 1 180 ? 3.268 -4.419 7.801 1.00 80.31 180 GLY A N 1
ATOM 1465 C CA . GLY A 1 180 ? 3.276 -3.901 9.169 1.00 80.31 180 GLY A CA 1
ATOM 1466 C C . GLY A 1 180 ? 2.450 -4.728 10.154 1.00 80.31 180 GLY A C 1
ATOM 1467 O O . GLY A 1 180 ? 2.720 -4.673 11.354 1.00 80.31 180 GLY A O 1
ATOM 1468 N N . ILE A 1 181 ? 1.519 -5.557 9.666 1.00 80.31 181 ILE A N 1
ATOM 1469 C CA . ILE A 1 181 ? 0.716 -6.455 10.513 1.00 80.31 181 ILE A CA 1
ATOM 1470 C C . ILE A 1 181 ? 1.472 -7.712 10.948 1.00 80.31 181 ILE A C 1
ATOM 1472 O O . ILE A 1 181 ? 1.060 -8.413 11.877 1.00 80.31 181 ILE A O 1
ATOM 1476 N N . MET A 1 182 ? 2.569 -8.031 10.261 1.00 78.75 182 MET A N 1
ATOM 1477 C CA . MET A 1 182 ? 3.287 -9.283 10.448 1.00 78.75 182 MET A CA 1
ATOM 1478 C C . MET A 1 182 ? 3.886 -9.399 11.842 1.00 78.75 182 MET A C 1
ATOM 1480 O O . MET A 1 182 ? 4.318 -8.415 12.456 1.00 78.75 182 MET A O 1
ATOM 1484 N N . ARG A 1 183 ? 4.046 -10.639 12.311 1.00 78.00 183 ARG A N 1
ATOM 1485 C CA . ARG A 1 183 ? 4.842 -10.867 13.513 1.00 78.00 183 ARG A CA 1
ATOM 1486 C C . ARG A 1 183 ? 6.289 -10.392 13.278 1.00 78.00 183 ARG A C 1
ATOM 1488 O O . ARG A 1 183 ? 6.868 -10.660 12.220 1.00 78.00 183 ARG A O 1
ATOM 1495 N N . PRO A 1 184 ? 6.917 -9.690 14.236 1.00 74.06 184 PRO A N 1
ATOM 1496 C CA . PRO A 1 184 ? 8.184 -9.004 13.966 1.00 74.06 184 PRO A CA 1
ATOM 1497 C C . PRO A 1 184 ? 9.372 -9.869 13.538 1.00 74.06 184 PRO A C 1
ATOM 1499 O O . PRO A 1 184 ? 10.235 -9.411 12.801 1.00 74.06 184 PRO A O 1
ATOM 1502 N N . ASP A 1 185 ? 9.447 -11.116 13.974 1.00 70.06 185 ASP A N 1
ATOM 1503 C CA . ASP A 1 185 ? 10.465 -12.076 13.542 1.00 70.06 185 ASP A CA 1
ATOM 1504 C C . ASP A 1 185 ? 10.264 -12.551 12.093 1.00 70.06 185 ASP A C 1
ATOM 1506 O O . ASP A 1 185 ? 11.247 -12.678 11.363 1.00 70.06 185 ASP A O 1
ATOM 1510 N N . ASP A 1 186 ? 9.017 -12.759 11.658 1.00 75.50 186 ASP A N 1
ATOM 1511 C CA . ASP A 1 186 ? 8.690 -13.014 10.253 1.00 75.50 186 ASP A CA 1
ATOM 1512 C C . ASP A 1 186 ? 9.037 -11.791 9.409 1.00 75.50 186 ASP A C 1
ATOM 1514 O O . ASP A 1 186 ? 9.630 -11.924 8.342 1.00 75.50 186 ASP A O 1
ATOM 1518 N N . ARG A 1 187 ? 8.793 -10.588 9.934 1.00 77.50 187 ARG A N 1
ATOM 1519 C CA . ARG A 1 187 ? 9.209 -9.346 9.286 1.00 77.50 187 ARG A CA 1
ATOM 1520 C C . ARG A 1 187 ? 10.729 -9.220 9.174 1.00 77.50 187 ARG A C 1
ATOM 1522 O O . ARG A 1 187 ? 11.224 -8.894 8.097 1.00 77.50 187 ARG A O 1
ATOM 1529 N N . VAL A 1 188 ? 11.487 -9.495 10.238 1.00 72.44 188 VAL A N 1
ATOM 1530 C CA . VAL A 1 188 ? 12.965 -9.503 10.210 1.00 72.44 188 VAL A CA 1
ATOM 1531 C C . VAL A 1 188 ? 13.480 -10.525 9.202 1.00 72.44 188 VAL A C 1
ATOM 1533 O O . VAL A 1 188 ? 14.416 -10.239 8.455 1.00 72.44 188 VAL A O 1
ATOM 1536 N N . TRP A 1 189 ? 12.865 -11.705 9.154 1.00 73.56 189 TRP A N 1
ATOM 1537 C CA . TRP A 1 189 ? 13.176 -12.725 8.162 1.00 73.56 189 TRP A CA 1
ATOM 1538 C C . TRP A 1 189 ? 12.887 -12.242 6.732 1.00 73.56 189 TRP A C 1
ATOM 1540 O O . TRP A 1 189 ? 13.754 -12.369 5.868 1.00 73.56 189 TRP A O 1
ATOM 1550 N N . MET A 1 190 ? 11.737 -11.605 6.493 1.00 76.38 190 MET A N 1
ATOM 1551 C CA . MET A 1 190 ? 11.364 -11.058 5.184 1.00 76.38 190 MET A CA 1
ATOM 1552 C C . MET A 1 190 ? 12.361 -9.992 4.717 1.00 76.38 190 MET A C 1
ATOM 1554 O O . MET A 1 190 ? 12.822 -10.019 3.577 1.00 76.38 190 MET A O 1
ATOM 1558 N N . HIS A 1 191 ? 12.784 -9.102 5.620 1.00 75.50 191 HIS A N 1
ATOM 1559 C CA . HIS A 1 191 ? 13.797 -8.090 5.313 1.00 75.50 191 HIS A CA 1
ATOM 1560 C C . HIS A 1 191 ? 15.149 -8.720 4.959 1.00 75.50 191 HIS A C 1
ATOM 1562 O O . HIS A 1 191 ? 15.845 -8.196 4.098 1.00 75.50 191 HIS A O 1
ATOM 1568 N N . GLN A 1 192 ? 15.528 -9.866 5.542 1.00 69.19 192 GLN A N 1
ATOM 1569 C CA . GLN A 1 192 ? 16.757 -10.563 5.132 1.00 69.19 192 GLN A CA 1
ATOM 1570 C C . GLN A 1 192 ? 16.711 -11.003 3.663 1.00 69.19 192 GLN A C 1
ATOM 1572 O O . GLN A 1 192 ? 17.742 -10.942 2.991 1.00 69.19 192 GLN A O 1
ATOM 1577 N N . LEU A 1 193 ? 15.539 -11.406 3.158 1.00 68.19 193 LEU A N 1
ATOM 1578 C CA . LEU A 1 193 ? 15.365 -11.798 1.755 1.00 68.19 193 LEU A CA 1
ATOM 1579 C C . LEU A 1 193 ? 15.507 -10.618 0.795 1.00 68.19 193 LEU A C 1
ATOM 1581 O O . LEU A 1 193 ? 15.983 -10.796 -0.325 1.00 68.19 193 LEU A O 1
ATOM 1585 N N . ASN A 1 194 ? 15.155 -9.417 1.250 1.00 66.44 194 ASN A N 1
ATOM 1586 C CA . ASN A 1 194 ? 15.286 -8.189 0.478 1.00 66.44 194 ASN A CA 1
ATOM 1587 C C . ASN A 1 194 ? 16.741 -7.885 0.064 1.00 66.44 194 ASN A C 1
ATOM 1589 O O . ASN A 1 194 ? 16.984 -7.237 -0.946 1.00 66.44 194 ASN A O 1
ATOM 1593 N N . TYR A 1 195 ? 17.724 -8.388 0.819 1.00 57.94 195 TYR A N 1
ATOM 1594 C CA . TYR A 1 195 ? 19.152 -8.149 0.570 1.00 57.94 195 TYR A CA 1
ATOM 1595 C C . TYR A 1 195 ? 19.837 -9.227 -0.281 1.00 57.94 195 TYR A C 1
ATOM 1597 O O . TYR A 1 195 ? 21.063 -9.208 -0.430 1.00 57.94 195 TYR A O 1
ATOM 1605 N N . LEU A 1 196 ? 19.083 -10.195 -0.801 1.00 58.72 196 LEU A N 1
ATOM 1606 C CA . LEU A 1 196 ? 19.629 -11.284 -1.603 1.00 58.72 196 LEU A CA 1
ATOM 1607 C C . LEU A 1 196 ? 19.630 -10.894 -3.081 1.00 58.72 196 LEU A C 1
ATOM 1609 O O . LEU A 1 196 ? 18.586 -10.558 -3.638 1.00 58.72 196 LEU A O 1
ATOM 1613 N N . ARG A 1 197 ? 20.798 -10.972 -3.739 1.00 53.06 197 ARG A N 1
ATOM 1614 C CA . ARG A 1 197 ? 20.869 -10.812 -5.198 1.00 53.06 197 ARG A CA 1
ATOM 1615 C C . ARG A 1 197 ? 20.041 -11.895 -5.881 1.00 53.06 197 ARG A C 1
ATOM 1617 O O . ARG A 1 197 ? 20.145 -13.076 -5.547 1.00 53.06 197 ARG A O 1
ATOM 1624 N N . ASN A 1 198 ? 19.256 -11.476 -6.865 1.00 59.47 198 ASN A N 1
ATOM 1625 C CA . ASN A 1 198 ? 18.293 -12.325 -7.533 1.00 59.47 198 ASN A CA 1
ATOM 1626 C C . ASN A 1 198 ? 18.820 -12.821 -8.896 1.00 59.47 198 ASN A C 1
ATOM 1628 O O . ASN A 1 198 ? 18.767 -12.126 -9.909 1.00 59.47 198 ASN A O 1
ATOM 1632 N N . ASN A 1 199 ? 19.297 -14.068 -8.925 1.00 64.12 199 ASN A N 1
ATOM 1633 C CA . ASN A 1 199 ? 19.702 -14.762 -10.156 1.00 64.12 199 ASN A CA 1
ATOM 1634 C C . ASN A 1 199 ? 18.572 -15.623 -10.756 1.00 64.12 199 ASN A C 1
ATOM 1636 O O . ASN A 1 199 ? 18.817 -16.430 -11.653 1.00 64.12 199 ASN A O 1
ATOM 1640 N N . ARG A 1 200 ? 17.320 -15.464 -10.294 1.00 69.00 200 ARG A N 1
ATOM 1641 C CA . ARG A 1 200 ? 16.180 -16.296 -10.724 1.00 69.00 200 ARG A CA 1
ATOM 1642 C C . ARG A 1 200 ? 15.858 -16.137 -12.205 1.00 69.00 200 ARG A C 1
ATOM 1644 O O . ARG A 1 200 ? 15.395 -17.093 -12.814 1.00 69.00 200 ARG A O 1
ATOM 1651 N N . HIS A 1 201 ? 16.164 -14.982 -12.797 1.00 69.00 201 HIS A N 1
ATOM 1652 C CA . HIS A 1 201 ? 16.036 -14.784 -14.240 1.00 69.00 201 HIS A CA 1
ATOM 1653 C C . HIS A 1 201 ? 16.856 -15.821 -15.034 1.00 69.00 201 HIS A C 1
ATOM 1655 O O . HIS A 1 201 ? 16.317 -16.459 -15.928 1.00 69.00 201 HIS A O 1
ATOM 1661 N N . ILE A 1 202 ? 18.102 -16.102 -14.629 1.00 69.06 202 ILE A N 1
ATOM 1662 C CA . ILE A 1 202 ? 18.956 -17.127 -15.258 1.00 69.06 202 ILE A CA 1
ATOM 1663 C C . ILE A 1 202 ? 18.375 -18.527 -15.039 1.00 69.06 202 ILE A C 1
ATOM 1665 O O . ILE A 1 202 ? 18.243 -19.303 -15.982 1.00 69.06 202 ILE A O 1
ATOM 1669 N N . VAL A 1 203 ? 18.001 -18.847 -13.795 1.00 65.88 203 VAL A N 1
ATOM 1670 C CA . VAL A 1 203 ? 17.473 -20.173 -13.420 1.00 65.88 203 VAL A CA 1
ATOM 1671 C C . VAL A 1 203 ? 16.186 -20.509 -14.177 1.00 65.88 203 VAL A C 1
ATOM 1673 O O . VAL A 1 203 ? 15.969 -21.664 -14.536 1.00 65.88 203 VAL A O 1
ATOM 1676 N N . ASN A 1 204 ? 15.351 -19.504 -14.439 1.00 67.56 204 ASN A N 1
ATOM 1677 C CA . ASN A 1 204 ? 14.062 -19.664 -15.104 1.00 67.56 204 ASN A CA 1
ATOM 1678 C C . ASN A 1 204 ? 14.130 -19.432 -16.627 1.00 67.56 204 ASN A C 1
ATOM 1680 O O . ASN A 1 204 ? 13.088 -19.442 -17.284 1.00 67.56 204 ASN A O 1
ATOM 1684 N N . GLY A 1 205 ? 15.326 -19.210 -17.193 1.00 73.31 205 GLY A N 1
ATOM 1685 C CA . GLY A 1 205 ? 15.512 -18.935 -18.623 1.00 73.31 205 GLY A CA 1
ATOM 1686 C C . GLY A 1 205 ? 14.808 -17.658 -19.098 1.00 73.31 205 GLY A C 1
ATOM 1687 O O . GLY A 1 205 ? 14.295 -17.620 -20.214 1.00 73.31 205 GLY A O 1
ATOM 1688 N N . LEU A 1 206 ? 14.720 -16.645 -18.234 1.00 77.31 206 LEU A N 1
ATOM 1689 C CA . LEU A 1 206 ? 14.100 -15.349 -18.509 1.00 77.31 206 LEU A CA 1
ATOM 1690 C C . LEU A 1 206 ? 15.141 -14.355 -19.040 1.00 77.31 206 LEU A C 1
ATOM 1692 O O . LEU A 1 206 ? 16.330 -14.450 -18.721 1.00 77.31 206 LEU A O 1
ATOM 1696 N N . GLY A 1 207 ? 14.674 -13.388 -19.833 1.00 77.00 207 GLY A N 1
ATOM 1697 C CA . GLY A 1 207 ? 15.499 -12.316 -20.388 1.00 77.00 207 GLY A CA 1
ATOM 1698 C C . GLY A 1 207 ? 16.205 -11.478 -19.317 1.00 77.00 207 GLY A C 1
ATOM 1699 O O . GLY A 1 207 ? 15.804 -11.426 -18.151 1.00 77.00 207 GLY A O 1
ATOM 1700 N N . HIS A 1 208 ? 17.297 -10.821 -19.712 1.00 74.19 208 HIS A N 1
ATOM 1701 C CA . HIS A 1 208 ? 18.095 -9.969 -18.824 1.00 74.19 208 HIS A CA 1
ATOM 1702 C C . HIS A 1 208 ? 17.377 -8.689 -18.371 1.00 74.19 208 HIS A C 1
ATOM 1704 O O . HIS A 1 208 ? 17.832 -8.063 -17.412 1.00 74.19 208 HIS A O 1
ATOM 1710 N N . ASP A 1 209 ? 16.309 -8.327 -19.066 1.00 76.19 209 ASP A N 1
ATOM 1711 C CA . ASP A 1 209 ? 15.379 -7.219 -18.857 1.00 76.19 209 ASP A CA 1
ATOM 1712 C C . ASP A 1 209 ? 14.237 -7.555 -17.881 1.00 76.19 209 ASP A C 1
ATOM 1714 O O . ASP A 1 209 ? 13.600 -6.649 -17.352 1.00 76.19 209 ASP A O 1
ATOM 1718 N N . HIS A 1 210 ? 14.019 -8.837 -17.564 1.00 80.69 210 HIS A N 1
ATOM 1719 C CA . HIS A 1 210 ? 12.897 -9.261 -16.728 1.00 80.69 210 HIS A CA 1
ATOM 1720 C C . HIS A 1 210 ? 12.913 -8.605 -15.320 1.00 80.69 210 HIS A C 1
ATOM 1722 O O . HIS A 1 210 ? 13.934 -8.697 -14.626 1.00 80.69 210 HIS A O 1
ATOM 1728 N N . PRO A 1 211 ? 11.782 -8.058 -14.816 1.00 80.00 211 PRO A N 1
ATOM 1729 C CA . PRO A 1 211 ? 11.693 -7.321 -13.541 1.00 80.00 211 PRO A CA 1
ATOM 1730 C C . PRO A 1 211 ? 12.208 -8.103 -12.327 1.00 80.00 211 PRO A C 1
ATOM 1732 O O . PRO A 1 211 ? 12.904 -7.570 -11.463 1.00 80.00 211 PRO A O 1
ATOM 1735 N N . ILE A 1 212 ? 11.971 -9.422 -12.319 1.00 77.00 212 ILE A N 1
ATOM 1736 C CA . ILE A 1 212 ? 12.517 -10.365 -11.328 1.00 77.00 212 ILE A CA 1
ATOM 1737 C C . ILE A 1 212 ? 14.040 -10.270 -11.154 1.00 77.00 212 ILE A C 1
ATOM 1739 O O . ILE A 1 212 ? 14.559 -10.796 -10.183 1.00 77.00 212 ILE A O 1
ATOM 1743 N N . ARG A 1 213 ? 14.798 -9.664 -12.070 1.00 74.62 213 ARG A N 1
ATOM 1744 C CA . ARG A 1 213 ? 16.238 -9.458 -11.896 1.00 74.62 213 ARG A CA 1
ATOM 1745 C C . ARG A 1 213 ? 16.550 -8.364 -10.875 1.00 74.62 213 ARG A C 1
ATOM 1747 O O . ARG A 1 213 ? 17.474 -8.537 -10.081 1.00 74.62 213 ARG A O 1
ATOM 1754 N N . SER A 1 214 ? 15.833 -7.243 -10.928 1.00 72.06 214 SER A N 1
ATOM 1755 C CA . SER A 1 214 ? 16.056 -6.086 -10.052 1.00 72.06 214 SER A CA 1
ATOM 1756 C C . SER A 1 214 ? 15.227 -6.147 -8.769 1.00 72.06 214 SER A C 1
ATOM 1758 O O . SER A 1 214 ? 15.548 -5.457 -7.807 1.00 72.06 214 SER A O 1
ATOM 1760 N N . GLU A 1 215 ? 14.209 -7.009 -8.719 1.00 76.81 215 GLU A N 1
ATOM 1761 C CA . GLU A 1 215 ? 13.307 -7.160 -7.575 1.00 76.81 215 GLU A CA 1
ATOM 1762 C C . GLU A 1 215 ? 13.644 -8.383 -6.700 1.00 76.81 215 GLU A C 1
ATOM 1764 O O . GLU A 1 215 ? 13.687 -9.514 -7.199 1.00 76.81 215 GLU A O 1
ATOM 1769 N N . PRO A 1 216 ? 13.875 -8.218 -5.383 1.00 72.00 216 PRO A N 1
ATOM 1770 C CA . PRO A 1 216 ? 14.134 -9.337 -4.480 1.00 72.00 216 PRO A CA 1
ATOM 1771 C C . PRO A 1 216 ? 12.888 -10.209 -4.237 1.00 72.00 216 PRO A C 1
ATOM 1773 O O . PRO A 1 216 ? 11.766 -9.706 -4.337 1.00 72.00 216 PRO A O 1
ATOM 1776 N N . PRO A 1 217 ? 13.064 -11.486 -3.821 1.00 71.19 217 PRO A N 1
ATOM 1777 C CA . PRO A 1 217 ? 11.964 -12.430 -3.552 1.00 71.19 217 PRO A CA 1
ATOM 1778 C C . PRO A 1 217 ? 10.925 -11.944 -2.533 1.00 71.19 217 PRO A C 1
ATOM 1780 O O . PRO A 1 217 ? 9.798 -12.421 -2.512 1.00 71.19 217 PRO A O 1
ATOM 1783 N N . TYR A 1 218 ? 11.308 -10.986 -1.694 1.00 79.69 218 TYR A N 1
ATOM 1784 C CA . TYR A 1 218 ? 10.429 -10.288 -0.763 1.00 79.69 218 TYR A CA 1
ATOM 1785 C C . TYR A 1 218 ? 9.166 -9.706 -1.435 1.00 79.69 218 TYR A C 1
ATOM 1787 O O . TYR A 1 218 ? 8.098 -9.752 -0.834 1.00 79.69 218 TYR A O 1
ATOM 1795 N N . HIS A 1 219 ? 9.249 -9.216 -2.680 1.00 83.19 219 HIS A N 1
ATOM 1796 C CA . HIS A 1 219 ? 8.102 -8.602 -3.369 1.00 83.19 219 HIS A CA 1
ATOM 1797 C C . HIS A 1 219 ? 6.968 -9.597 -3.647 1.00 83.19 219 HIS A C 1
ATOM 1799 O O . HIS A 1 219 ? 5.803 -9.224 -3.595 1.00 83.19 219 HIS A O 1
ATOM 1805 N N . GLU A 1 220 ? 7.287 -10.875 -3.868 1.00 80.75 220 GLU A N 1
ATOM 1806 C CA . GLU A 1 220 ? 6.267 -11.922 -4.029 1.00 80.75 220 GLU A CA 1
ATOM 1807 C C . GLU A 1 220 ? 5.549 -12.196 -2.702 1.00 80.75 220 GLU A C 1
ATOM 1809 O O . GLU A 1 220 ? 4.335 -12.370 -2.664 1.00 80.75 220 GLU A O 1
ATOM 1814 N N . GLN A 1 221 ? 6.291 -12.164 -1.594 1.00 79.75 221 GLN A N 1
ATOM 1815 C CA . GLN A 1 221 ? 5.735 -12.412 -0.264 1.00 79.75 221 GLN A CA 1
ATOM 1816 C C . GLN A 1 221 ? 4.818 -11.290 0.206 1.00 79.75 221 GLN A C 1
ATOM 1818 O O . GLN A 1 221 ? 3.890 -11.554 0.964 1.00 79.75 221 GLN A O 1
ATOM 1823 N N . LEU A 1 222 ? 5.047 -10.059 -0.264 1.00 86.50 222 LEU A N 1
ATOM 1824 C CA . LEU A 1 222 ? 4.112 -8.964 -0.031 1.00 86.50 222 LEU A CA 1
ATOM 1825 C C . LEU A 1 222 ? 2.724 -9.283 -0.579 1.00 86.50 222 LEU A C 1
ATOM 1827 O O . LEU A 1 222 ? 1.753 -9.025 0.111 1.00 86.50 222 LEU A O 1
ATOM 1831 N N . ALA A 1 223 ? 2.627 -9.881 -1.768 1.00 85.44 223 ALA A N 1
ATOM 1832 C CA . ALA A 1 223 ? 1.345 -10.314 -2.314 1.00 85.44 223 ALA A CA 1
ATOM 1833 C C . ALA A 1 223 ? 0.793 -11.548 -1.578 1.00 85.44 223 ALA A C 1
ATOM 1835 O O . ALA A 1 223 ? -0.395 -11.598 -1.278 1.00 85.44 223 ALA A O 1
ATOM 1836 N N . ASP A 1 224 ? 1.641 -12.520 -1.217 1.00 81.50 224 ASP A N 1
ATOM 1837 C CA . ASP A 1 224 ? 1.202 -13.711 -0.470 1.00 81.50 224 ASP A CA 1
ATOM 1838 C C . ASP A 1 224 ? 0.575 -13.356 0.902 1.00 81.50 224 ASP A C 1
ATOM 1840 O O . ASP A 1 224 ? -0.305 -14.077 1.375 1.00 81.50 224 ASP A O 1
ATOM 1844 N N . LEU A 1 225 ? 0.985 -12.243 1.536 1.00 82.44 225 LEU A N 1
ATOM 1845 C CA . LEU A 1 225 ? 0.400 -11.753 2.797 1.00 82.44 225 LEU A CA 1
ATOM 1846 C C . LEU A 1 225 ? -1.096 -11.460 2.708 1.00 82.44 225 LEU A C 1
ATOM 1848 O O . LEU A 1 225 ? -1.747 -11.437 3.749 1.00 82.44 225 LEU A O 1
ATOM 1852 N N . HIS A 1 226 ? -1.630 -11.285 1.496 1.00 85.06 226 HIS A N 1
ATOM 1853 C CA . HIS A 1 226 ? -3.028 -10.926 1.298 1.00 85.06 226 HIS A CA 1
ATOM 1854 C C . HIS A 1 226 ? -3.997 -12.096 1.362 1.00 85.06 226 HIS A C 1
ATOM 1856 O O . HIS A 1 226 ? -5.168 -11.922 1.687 1.00 85.06 226 HIS A O 1
ATOM 1862 N N . LEU A 1 227 ? -3.512 -13.307 1.094 1.00 82.25 227 LEU A N 1
ATOM 1863 C CA . LEU A 1 227 ? -4.321 -14.525 1.059 1.00 82.25 227 LEU A CA 1
ATOM 1864 C C . LEU A 1 227 ? -5.257 -14.724 2.271 1.00 82.25 227 LEU A C 1
ATOM 1866 O O . LEU A 1 227 ? -6.419 -15.058 2.045 1.00 82.25 227 LEU A O 1
ATOM 1870 N N . PRO A 1 228 ? -4.837 -14.521 3.539 1.00 78.81 228 PRO A N 1
ATOM 1871 C CA . PRO A 1 228 ? -5.717 -14.742 4.688 1.00 78.81 228 PRO A CA 1
ATOM 1872 C C . PRO A 1 228 ? -6.871 -13.738 4.817 1.00 78.81 228 PRO A C 1
ATOM 1874 O O . PRO A 1 228 ? -7.780 -13.976 5.612 1.00 78.81 228 PRO A O 1
ATOM 1877 N N . HIS A 1 229 ? -6.841 -12.615 4.098 1.00 82.88 229 HIS A N 1
ATOM 1878 C CA . HIS A 1 229 ? -7.809 -11.529 4.269 1.00 82.88 229 HIS A CA 1
ATOM 1879 C C . HIS A 1 229 ? -8.315 -10.924 2.954 1.00 82.88 229 HIS A C 1
ATOM 1881 O O . HIS A 1 229 ? -9.050 -9.938 2.993 1.00 82.88 229 HIS A O 1
ATOM 1887 N N . ALA A 1 230 ? -7.945 -11.477 1.796 1.00 84.19 230 ALA A N 1
ATOM 1888 C CA . ALA A 1 230 ? -8.351 -10.971 0.484 1.00 84.19 230 ALA A CA 1
ATOM 1889 C C . ALA A 1 230 ? -9.879 -10.863 0.373 1.00 84.19 230 ALA A C 1
ATOM 1891 O O . ALA A 1 230 ? -10.419 -9.861 -0.077 1.00 84.19 230 ALA A O 1
ATOM 1892 N N . GLU A 1 231 ? -10.594 -11.852 0.913 1.00 85.81 231 GLU A N 1
ATOM 1893 C CA . GLU A 1 231 ? -12.056 -11.860 0.957 1.00 85.81 231 GLU A CA 1
ATOM 1894 C C . GLU A 1 231 ? -12.656 -10.882 1.970 1.00 85.81 231 GLU A C 1
ATOM 1896 O O . GLU A 1 231 ? -13.876 -10.777 2.033 1.00 85.81 231 GLU A O 1
ATOM 1901 N N . LYS A 1 232 ? -11.862 -10.165 2.773 1.00 92.50 232 LYS A N 1
ATOM 1902 C CA . LYS A 1 232 ? -12.318 -9.216 3.809 1.00 92.50 232 LYS A CA 1
ATOM 1903 C C . LYS A 1 232 ? -11.943 -7.771 3.504 1.00 92.50 232 LYS A C 1
ATOM 1905 O O . LYS A 1 232 ? -12.633 -6.865 3.967 1.00 92.50 232 LYS A O 1
ATOM 1910 N N . GLU A 1 233 ? -10.899 -7.541 2.715 1.00 93.12 233 GLU A N 1
ATOM 1911 C CA . GLU A 1 233 ? -10.571 -6.210 2.210 1.00 93.12 233 GLU A CA 1
ATOM 1912 C C . GLU A 1 233 ? -11.700 -5.718 1.291 1.00 93.12 233 GLU A C 1
ATOM 1914 O O . GLU A 1 233 ? -12.201 -6.442 0.430 1.00 93.12 233 GLU A O 1
ATOM 1919 N N . ARG A 1 234 ? -12.217 -4.519 1.565 1.00 94.25 234 ARG A N 1
ATOM 1920 C CA . ARG A 1 234 ? -13.348 -3.922 0.828 1.00 94.25 234 ARG A CA 1
ATOM 1921 C C . ARG A 1 234 ? -12.976 -2.624 0.145 1.00 94.25 234 ARG A C 1
ATOM 1923 O O . ARG A 1 234 ? -13.643 -2.219 -0.804 1.00 94.25 234 ARG A O 1
ATOM 1930 N N . LEU A 1 235 ? -11.966 -1.949 0.679 1.00 95.75 235 LEU A N 1
ATOM 1931 C CA . LEU A 1 235 ? -11.589 -0.621 0.254 1.00 95.75 235 LEU A CA 1
ATOM 1932 C C . LEU A 1 235 ? -10.112 -0.387 0.559 1.00 95.75 235 LEU A C 1
ATOM 1934 O O . LEU A 1 235 ? -9.683 -0.518 1.699 1.00 95.75 235 LEU A O 1
ATOM 1938 N N . CYS A 1 236 ? -9.366 0.013 -0.454 1.00 96.44 236 CYS A N 1
ATOM 1939 C CA . CYS A 1 236 ? -8.038 0.584 -0.351 1.00 96.44 236 CYS A CA 1
ATOM 1940 C C . CYS A 1 236 ? -8.167 2.098 -0.531 1.00 96.44 236 CYS A C 1
ATOM 1942 O O . CYS A 1 236 ? -8.734 2.546 -1.530 1.00 96.44 236 CYS A O 1
ATOM 1944 N N . VAL A 1 237 ? -7.653 2.887 0.411 1.00 95.88 237 VAL A N 1
ATOM 1945 C CA . VAL A 1 237 ? -7.679 4.354 0.348 1.00 95.88 237 VAL A CA 1
ATOM 1946 C C . VAL A 1 237 ? -6.277 4.901 0.539 1.00 95.88 237 VAL A C 1
ATOM 1948 O O . VAL A 1 237 ? -5.603 4.539 1.499 1.00 95.88 237 VAL A O 1
ATOM 1951 N N . ALA A 1 238 ? -5.874 5.823 -0.327 1.00 94.94 238 ALA A N 1
ATOM 1952 C CA . ALA A 1 238 ? -4.692 6.636 -0.114 1.00 94.94 238 ALA A CA 1
ATOM 1953 C C . ALA A 1 238 ? -5.029 8.120 -0.125 1.00 94.94 238 ALA A C 1
ATOM 1955 O O . ALA A 1 238 ? -5.625 8.640 -1.075 1.00 94.94 238 ALA A O 1
ATOM 1956 N N . ASP A 1 239 ? -4.575 8.806 0.921 1.00 90.88 239 ASP A N 1
ATOM 1957 C CA . ASP A 1 239 ? -4.383 10.247 0.870 1.00 90.88 239 ASP A CA 1
ATOM 1958 C C . ASP A 1 239 ? -3.144 10.517 0.011 1.00 90.88 239 ASP A C 1
ATOM 1960 O O . ASP A 1 239 ? -2.003 10.300 0.422 1.00 90.88 239 ASP A O 1
ATOM 1964 N N . ALA A 1 240 ? -3.403 10.924 -1.226 1.00 92.44 240 ALA A N 1
ATOM 1965 C CA . ALA A 1 240 ? -2.405 11.298 -2.210 1.00 92.44 240 ALA A CA 1
ATOM 1966 C C . ALA A 1 240 ? -2.517 12.800 -2.487 1.00 92.44 240 ALA A C 1
ATOM 1968 O O . ALA A 1 240 ? -2.449 13.252 -3.629 1.00 92.44 240 ALA A O 1
ATOM 1969 N N . THR A 1 241 ? -2.785 13.602 -1.454 1.00 91.88 241 THR A N 1
ATOM 1970 C CA . THR A 1 241 ? -2.674 15.058 -1.580 1.00 91.88 241 THR A CA 1
ATOM 1971 C C . THR A 1 241 ? -1.219 15.431 -1.848 1.00 91.88 241 THR A C 1
ATOM 1973 O O . THR A 1 241 ? -0.931 16.295 -2.679 1.00 91.88 241 THR A O 1
ATOM 1976 N N . GLN A 1 242 ? -0.299 14.695 -1.227 1.00 92.38 242 GLN A N 1
ATOM 1977 C CA . GLN A 1 242 ? 1.140 14.813 -1.386 1.00 92.38 242 GLN A CA 1
ATOM 1978 C C . GLN A 1 242 ? 1.774 13.424 -1.488 1.00 92.38 242 GLN A C 1
ATOM 1980 O O . GLN A 1 242 ? 1.334 12.486 -0.827 1.00 92.38 242 GLN A O 1
ATOM 1985 N N . ILE A 1 243 ? 2.825 13.291 -2.298 1.00 93.19 243 ILE A N 1
ATOM 1986 C CA . ILE A 1 243 ? 3.565 12.032 -2.465 1.00 93.19 243 ILE A CA 1
ATOM 1987 C C . ILE A 1 243 ? 5.072 12.245 -2.322 1.00 93.19 243 ILE A C 1
ATOM 1989 O O . ILE A 1 243 ? 5.606 13.312 -2.636 1.00 93.19 243 ILE A O 1
ATOM 1993 N N . ILE A 1 244 ? 5.773 11.201 -1.875 1.00 90.75 244 ILE A N 1
ATOM 1994 C CA . ILE A 1 244 ? 7.242 11.176 -1.823 1.00 90.75 244 ILE A CA 1
ATOM 1995 C C . ILE A 1 244 ? 7.768 10.516 -3.093 1.00 90.75 244 ILE A C 1
ATOM 1997 O O . ILE A 1 244 ? 7.441 9.361 -3.365 1.00 90.75 244 ILE A O 1
ATOM 2001 N N . LEU A 1 245 ? 8.601 11.240 -3.842 1.00 89.25 245 LEU A N 1
ATOM 2002 C CA . LEU A 1 245 ? 9.161 10.772 -5.114 1.00 89.25 245 LEU A CA 1
ATOM 2003 C C . LEU A 1 245 ? 10.601 10.257 -5.026 1.00 89.25 245 LEU A C 1
ATOM 2005 O O . LEU A 1 245 ? 11.055 9.592 -5.954 1.00 89.25 245 LEU A O 1
ATOM 2009 N N . THR A 1 246 ? 11.323 10.557 -3.947 1.00 83.94 246 THR A N 1
ATOM 2010 C CA . THR A 1 246 ? 12.658 10.003 -3.686 1.00 83.94 246 THR A CA 1
ATOM 2011 C C . THR A 1 246 ? 12.842 9.723 -2.205 1.00 83.94 246 THR A C 1
ATOM 2013 O O . THR A 1 246 ? 12.422 10.507 -1.348 1.00 83.94 246 THR A O 1
ATOM 2016 N N . GLY A 1 247 ? 13.474 8.591 -1.905 1.00 73.75 247 GLY A N 1
ATOM 2017 C CA . GLY A 1 247 ? 13.680 8.136 -0.537 1.00 73.75 247 GLY A CA 1
ATOM 2018 C C . GLY A 1 247 ? 12.408 7.534 0.056 1.00 73.75 247 GLY A C 1
ATOM 2019 O O . GLY A 1 247 ? 11.623 6.900 -0.656 1.00 73.75 247 GLY A O 1
ATOM 2020 N N . GLY A 1 248 ? 12.226 7.705 1.365 1.00 71.44 248 GLY A N 1
ATOM 2021 C CA . GLY A 1 248 ? 11.113 7.135 2.123 1.00 71.44 248 GLY A CA 1
ATOM 2022 C C . GLY A 1 248 ? 11.431 5.801 2.827 1.00 71.44 248 GLY A C 1
ATOM 2023 O O . GLY A 1 248 ? 12.509 5.229 2.635 1.00 71.44 248 GLY A O 1
ATOM 2024 N N . PRO A 1 249 ? 10.487 5.283 3.639 1.00 59.03 249 PRO A N 1
ATOM 2025 C CA . PRO A 1 249 ? 9.089 5.709 3.665 1.00 59.03 249 PRO A CA 1
ATOM 2026 C C . PRO A 1 249 ? 8.842 6.982 4.481 1.00 59.03 249 PRO A C 1
ATOM 2028 O O . PRO A 1 249 ? 8.064 7.815 4.040 1.00 59.03 249 PRO A O 1
ATOM 2031 N N . ASP A 1 250 ? 9.497 7.192 5.621 1.00 63.69 250 ASP A N 1
ATOM 2032 C CA . ASP A 1 250 ? 8.972 8.172 6.592 1.00 63.69 250 ASP A CA 1
ATOM 2033 C C . ASP A 1 250 ? 9.429 9.611 6.347 1.00 63.69 250 ASP A C 1
ATOM 2035 O O . ASP A 1 250 ? 8.702 10.547 6.668 1.00 63.69 250 ASP A O 1
ATOM 2039 N N . GLN A 1 251 ? 10.602 9.802 5.741 1.00 63.84 251 GLN A N 1
ATOM 2040 C CA . GLN A 1 251 ? 11.150 11.123 5.441 1.00 63.84 251 GLN A CA 1
ATOM 2041 C C . GLN A 1 251 ? 11.844 11.150 4.079 1.00 63.84 251 GLN A C 1
ATOM 2043 O O . GLN A 1 251 ? 12.287 10.127 3.549 1.00 63.84 251 GLN A O 1
ATOM 2048 N N . THR A 1 252 ? 11.942 12.352 3.524 1.00 71.00 252 THR A N 1
ATOM 2049 C CA . THR A 1 252 ? 12.738 12.675 2.342 1.00 71.00 252 THR A CA 1
ATOM 2050 C C . THR A 1 252 ? 13.369 14.048 2.546 1.00 71.00 252 THR A C 1
ATOM 2052 O O . THR A 1 252 ? 12.822 14.884 3.263 1.00 71.00 252 THR A O 1
ATOM 2055 N N . ASP A 1 253 ? 14.531 14.274 1.941 1.00 72.06 253 ASP A N 1
ATOM 2056 C CA . ASP A 1 253 ? 15.181 15.586 1.897 1.00 72.06 253 ASP A CA 1
ATOM 2057 C C . ASP A 1 253 ? 14.684 16.454 0.737 1.00 72.06 253 ASP A C 1
ATOM 2059 O O . ASP A 1 253 ? 15.172 17.567 0.527 1.00 72.06 253 ASP A O 1
ATOM 2063 N N . ARG A 1 254 ? 13.717 15.951 -0.037 1.00 75.44 254 ARG A N 1
ATOM 2064 C CA . ARG A 1 254 ? 13.033 16.705 -1.081 1.00 75.44 254 ARG A CA 1
ATOM 2065 C C . ARG A 1 254 ? 11.657 17.169 -0.609 1.00 75.44 254 ARG A C 1
ATOM 2067 O O . ARG A 1 254 ? 11.016 16.485 0.186 1.00 75.44 254 ARG A O 1
ATOM 2074 N N . PRO A 1 255 ? 11.158 18.295 -1.142 1.00 80.56 255 PRO A N 1
ATOM 2075 C CA . PRO A 1 255 ? 9.753 18.640 -1.002 1.00 80.56 255 PRO A CA 1
ATOM 2076 C C . PRO A 1 255 ? 8.855 17.498 -1.487 1.00 80.56 255 PRO A C 1
ATOM 2078 O O . PRO A 1 255 ? 9.174 16.811 -2.461 1.00 80.56 255 PRO A O 1
ATOM 2081 N N . PHE A 1 256 ? 7.714 17.313 -0.827 1.00 88.75 256 PHE A N 1
ATOM 2082 C CA . PHE A 1 256 ? 6.684 16.416 -1.334 1.00 88.75 256 PHE A CA 1
ATOM 2083 C C . PHE A 1 256 ? 6.081 16.975 -2.625 1.00 88.75 256 PHE A C 1
ATOM 2085 O O . PHE A 1 256 ? 5.783 18.170 -2.706 1.00 88.75 256 PHE A O 1
ATOM 2092 N N . CYS A 1 257 ? 5.837 16.099 -3.598 1.00 92.19 257 CYS A N 1
ATOM 2093 C CA . CYS A 1 257 ? 5.134 16.471 -4.820 1.00 92.19 257 CYS A CA 1
ATOM 2094 C C . CYS A 1 257 ? 3.635 16.578 -4.531 1.00 92.19 257 CYS A C 1
ATOM 2096 O O . CYS A 1 257 ? 3.013 15.636 -4.026 1.00 92.19 257 CYS A O 1
ATOM 2098 N N . GLN A 1 258 ? 3.061 17.733 -4.845 1.00 93.56 258 GLN A N 1
ATOM 2099 C CA . GLN A 1 258 ? 1.655 18.043 -4.650 1.00 93.56 258 GLN A CA 1
ATOM 2100 C C . GLN A 1 258 ? 0.840 17.380 -5.752 1.00 93.56 258 GLN A C 1
ATOM 2102 O O . GLN A 1 258 ? 0.841 17.782 -6.918 1.00 93.56 258 GLN A O 1
ATOM 2107 N N . THR A 1 259 ? 0.098 16.346 -5.378 1.00 92.50 259 THR A N 1
ATOM 2108 C CA . THR A 1 259 ? -0.779 15.647 -6.312 1.00 92.50 259 THR A CA 1
ATOM 2109 C C . THR A 1 259 ? -2.239 16.040 -6.134 1.00 92.50 259 THR A C 1
ATOM 2111 O O . THR A 1 259 ? -2.958 16.032 -7.134 1.00 92.50 259 THR A O 1
ATOM 2114 N N . ASN A 1 260 ? -2.658 16.500 -4.953 1.00 91.81 260 ASN A N 1
ATOM 2115 C CA . ASN A 1 260 ? -4.029 16.936 -4.669 1.00 91.81 260 ASN A CA 1
ATOM 2116 C C . ASN A 1 260 ? -5.074 15.877 -5.072 1.00 91.81 260 ASN A C 1
ATOM 2118 O O . ASN A 1 260 ? -6.098 16.203 -5.669 1.00 91.81 260 ASN A O 1
ATOM 2122 N N . LEU A 1 261 ? -4.780 14.600 -4.810 1.00 93.19 261 LEU A N 1
ATOM 2123 C CA . LEU A 1 261 ? -5.661 13.472 -5.099 1.00 93.19 261 LEU A CA 1
ATOM 2124 C C . LEU A 1 261 ? -6.040 12.732 -3.815 1.00 93.19 261 LEU A C 1
ATOM 2126 O O . LEU A 1 261 ? -5.286 12.672 -2.854 1.00 93.19 261 LEU A O 1
ATOM 2130 N N . VAL A 1 262 ? -7.194 12.082 -3.834 1.00 93.44 262 VAL A N 1
ATOM 2131 C CA . VAL A 1 262 ? -7.477 10.950 -2.949 1.00 93.44 262 VAL A CA 1
ATOM 2132 C C . VAL A 1 262 ? -7.768 9.776 -3.863 1.00 93.44 262 VAL A C 1
ATOM 2134 O O . VAL A 1 262 ? -8.570 9.900 -4.791 1.00 93.44 262 VAL A O 1
ATOM 2137 N N . LEU A 1 263 ? -7.084 8.659 -3.640 1.00 95.88 263 LEU A N 1
ATOM 2138 C CA . LEU A 1 263 ? -7.328 7.424 -4.373 1.00 95.88 263 LEU A CA 1
ATOM 2139 C C . LEU A 1 263 ? -8.178 6.504 -3.503 1.00 95.88 263 LEU A C 1
ATOM 2141 O O . LEU A 1 263 ? -7.851 6.275 -2.343 1.00 95.88 263 LEU A O 1
ATOM 2145 N N . ALA A 1 264 ? -9.241 5.955 -4.081 1.00 96.19 264 ALA A N 1
ATOM 2146 C CA . ALA A 1 264 ? -10.040 4.904 -3.474 1.00 96.19 264 ALA A CA 1
ATOM 2147 C C . ALA A 1 264 ? -10.268 3.795 -4.505 1.00 96.19 264 ALA A C 1
ATOM 2149 O O . ALA A 1 264 ? -10.652 4.076 -5.641 1.00 96.19 264 ALA A O 1
ATOM 2150 N N . ALA A 1 265 ? -10.037 2.548 -4.113 1.00 97.38 265 ALA A N 1
ATOM 2151 C CA . ALA A 1 265 ? -10.232 1.375 -4.955 1.00 97.38 265 ALA A CA 1
ATOM 2152 C C . ALA A 1 265 ? -10.823 0.233 -4.127 1.00 97.38 265 ALA A C 1
ATOM 2154 O O . ALA A 1 265 ? -10.479 0.068 -2.964 1.00 97.38 265 ALA A O 1
ATOM 2155 N N . SER A 1 266 ? -11.698 -0.577 -4.716 1.00 95.44 266 SER A N 1
ATOM 2156 C CA . SER A 1 266 ? -12.200 -1.809 -4.087 1.00 95.44 266 SER A CA 1
ATOM 2157 C C . SER A 1 266 ? -11.323 -3.030 -4.382 1.00 95.44 266 SER A C 1
ATOM 2159 O O . SER A 1 266 ? -11.667 -4.135 -3.985 1.00 95.44 266 SER A O 1
ATOM 2161 N N . ASP A 1 267 ? -10.242 -2.837 -5.135 1.00 96.31 267 ASP A N 1
ATOM 2162 C CA . ASP A 1 267 ? -9.360 -3.880 -5.643 1.00 96.31 267 ASP A CA 1
ATOM 2163 C C . ASP A 1 267 ? -7.907 -3.491 -5.361 1.00 96.31 267 ASP A C 1
ATOM 2165 O O . ASP A 1 267 ? -7.488 -2.367 -5.657 1.00 96.31 267 ASP A O 1
ATOM 2169 N N . ILE A 1 268 ? -7.152 -4.418 -4.774 1.00 95.88 268 ILE A N 1
ATOM 2170 C CA . ILE A 1 268 ? -5.787 -4.170 -4.311 1.00 95.88 268 ILE A CA 1
ATOM 2171 C C . ILE A 1 268 ? -4.800 -3.951 -5.465 1.00 95.88 268 ILE A C 1
ATOM 2173 O O . ILE A 1 268 ? -3.889 -3.127 -5.367 1.00 95.88 268 ILE A O 1
ATOM 2177 N N . ILE A 1 269 ? -4.994 -4.644 -6.590 1.00 96.69 269 ILE A N 1
ATOM 2178 C CA . ILE A 1 269 ? -4.143 -4.502 -7.774 1.00 96.69 269 ILE A CA 1
ATOM 2179 C C . ILE A 1 269 ? -4.444 -3.168 -8.452 1.00 96.69 269 ILE A C 1
ATOM 2181 O O . ILE A 1 269 ? -3.516 -2.442 -8.806 1.00 96.69 269 ILE A O 1
ATOM 2185 N N . ALA A 1 270 ? -5.722 -2.802 -8.574 1.00 97.81 270 ALA A N 1
ATOM 2186 C CA . ALA A 1 270 ? -6.122 -1.492 -9.072 1.00 97.81 270 ALA A CA 1
ATOM 2187 C C . ALA A 1 270 ? -5.542 -0.360 -8.209 1.00 97.81 270 ALA A C 1
ATOM 2189 O O . ALA A 1 270 ? -5.047 0.628 -8.754 1.00 97.81 270 ALA A O 1
ATOM 2190 N N . ALA A 1 271 ? -5.555 -0.519 -6.879 1.00 97.94 271 ALA A N 1
ATOM 2191 C CA . ALA A 1 271 ? -4.972 0.441 -5.948 1.00 97.94 271 ALA A CA 1
ATOM 2192 C C . ALA A 1 271 ? -3.484 0.683 -6.242 1.00 97.94 271 ALA A C 1
ATOM 2194 O O . ALA A 1 271 ? -3.082 1.835 -6.418 1.00 97.94 271 ALA A O 1
ATOM 2195 N N . ASP A 1 272 ? -2.680 -0.375 -6.360 1.00 97.94 272 ASP A N 1
ATOM 2196 C CA . ASP A 1 272 ? -1.240 -0.259 -6.610 1.00 97.94 272 ASP A CA 1
ATOM 2197 C C . ASP A 1 272 ? -0.918 0.195 -8.043 1.00 97.94 272 ASP A C 1
ATOM 2199 O O . ASP A 1 272 ? -0.093 1.089 -8.225 1.00 97.94 272 ASP A O 1
ATOM 2203 N N . VAL A 1 273 ? -1.590 -0.341 -9.070 1.00 98.31 273 VAL A N 1
ATOM 2204 C CA . VAL A 1 273 ? -1.362 0.054 -10.476 1.00 98.31 273 VAL A CA 1
ATOM 2205 C C . VAL A 1 273 ? -1.660 1.539 -10.689 1.00 98.31 273 VAL A C 1
ATOM 2207 O O . VAL A 1 273 ? -0.867 2.250 -11.311 1.00 98.31 273 VAL A O 1
ATOM 2210 N N . VAL A 1 274 ? -2.778 2.038 -10.153 1.00 98.44 274 VAL A N 1
ATOM 2211 C CA . VAL A 1 274 ? -3.133 3.459 -10.273 1.00 98.44 274 VAL A CA 1
ATOM 2212 C C . VAL A 1 274 ? -2.220 4.319 -9.397 1.00 98.44 274 VAL A C 1
ATOM 2214 O O . VAL A 1 274 ? -1.842 5.419 -9.800 1.00 98.44 274 VAL A O 1
ATOM 2217 N N . SER A 1 275 ? -1.798 3.818 -8.234 1.00 98.06 275 SER A N 1
ATOM 2218 C CA . SER A 1 275 ? -0.829 4.512 -7.379 1.00 98.06 275 SER A CA 1
ATOM 2219 C C . SER A 1 275 ? 0.541 4.655 -8.035 1.00 98.06 275 SER A C 1
ATOM 2221 O O . SER A 1 275 ? 1.161 5.711 -7.921 1.00 98.06 275 SER A O 1
ATOM 2223 N N . LEU A 1 276 ? 1.000 3.639 -8.766 1.00 97.94 276 LEU A N 1
ATOM 2224 C CA . LEU A 1 276 ? 2.208 3.710 -9.586 1.00 97.94 276 LEU A CA 1
ATOM 2225 C C . LEU A 1 276 ? 2.069 4.716 -10.718 1.00 97.94 276 LEU A C 1
ATOM 2227 O O . LEU A 1 276 ? 3.006 5.480 -10.937 1.00 97.94 276 LEU A O 1
ATOM 2231 N N . ALA A 1 277 ? 0.907 4.789 -11.370 1.00 97.94 277 ALA A N 1
ATOM 2232 C CA . ALA A 1 277 ? 0.639 5.852 -12.329 1.00 97.94 277 ALA A CA 1
ATOM 2233 C C . ALA A 1 277 ? 0.742 7.227 -11.645 1.00 97.94 277 ALA A C 1
ATOM 2235 O O . ALA A 1 277 ? 1.501 8.081 -12.087 1.00 97.94 277 ALA A O 1
ATOM 2236 N N . ILE A 1 278 ? 0.089 7.450 -10.502 1.00 97.62 278 ILE A N 1
ATOM 2237 C CA . ILE A 1 278 ? 0.205 8.719 -9.757 1.00 97.62 278 ILE A CA 1
ATOM 2238 C C . ILE A 1 278 ? 1.668 9.034 -9.391 1.00 97.62 278 ILE A C 1
ATOM 2240 O O . ILE A 1 278 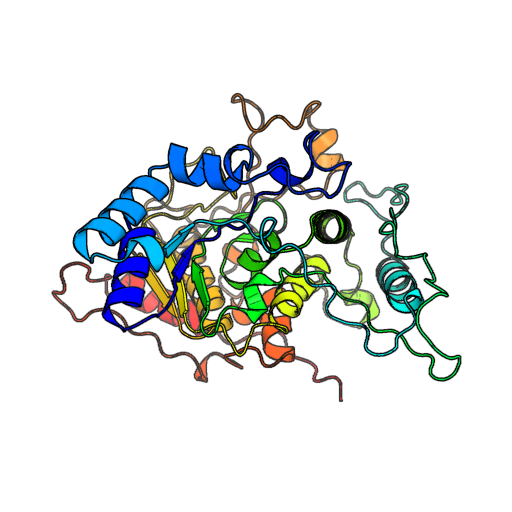? 2.111 10.175 -9.550 1.00 97.62 278 ILE A O 1
ATOM 2244 N N . LEU A 1 279 ? 2.433 8.033 -8.950 1.00 95.56 279 LEU A N 1
ATOM 2245 C CA . LEU A 1 279 ? 3.847 8.182 -8.609 1.00 95.56 279 LEU A CA 1
ATOM 2246 C C . LEU A 1 279 ? 4.674 8.578 -9.840 1.00 95.56 279 LEU A C 1
ATOM 2248 O O . LEU A 1 279 ? 5.434 9.541 -9.787 1.00 95.56 279 LEU A O 1
ATOM 2252 N N . ARG A 1 280 ? 4.463 7.900 -10.970 1.00 96.00 280 ARG A N 1
ATOM 2253 C CA . ARG A 1 280 ? 5.112 8.180 -12.256 1.00 96.00 280 ARG A CA 1
ATOM 2254 C C . ARG A 1 280 ? 4.694 9.527 -12.845 1.00 96.00 280 ARG A C 1
ATOM 2256 O O . ARG A 1 280 ? 5.538 10.196 -13.434 1.00 96.00 280 ARG A O 1
ATOM 2263 N N . TYR A 1 281 ? 3.457 9.986 -12.633 1.00 95.62 281 TYR A N 1
ATOM 2264 C CA . TYR A 1 281 ? 3.041 11.352 -12.970 1.00 95.62 281 TYR A CA 1
ATOM 2265 C C . TYR A 1 281 ? 3.913 12.352 -12.214 1.00 95.62 281 TYR A C 1
ATOM 2267 O O . TYR A 1 281 ? 4.475 13.266 -12.815 1.00 95.62 281 TYR A O 1
ATOM 2275 N N . GLY A 1 282 ? 4.063 12.148 -10.901 1.00 93.88 282 GLY A N 1
ATOM 2276 C CA . GLY A 1 282 ? 4.959 12.941 -10.067 1.00 93.88 282 GLY A CA 1
ATOM 2277 C C . GLY A 1 282 ? 6.406 12.885 -10.556 1.00 93.88 282 GLY A C 1
ATOM 2278 O O . GLY A 1 282 ? 7.072 13.908 -10.669 1.00 93.88 282 GLY A O 1
ATOM 2279 N N . THR A 1 283 ? 6.901 11.706 -10.921 1.00 92.12 283 THR A N 1
ATOM 2280 C CA . THR A 1 283 ? 8.275 11.542 -11.403 1.00 92.12 283 THR A CA 1
ATOM 2281 C C . THR A 1 283 ? 8.512 12.209 -12.760 1.00 92.12 283 THR A C 1
ATOM 2283 O O . THR A 1 283 ? 9.543 12.851 -12.938 1.00 92.12 283 THR A O 1
ATOM 2286 N N . LEU A 1 284 ? 7.592 12.079 -13.719 1.00 93.00 284 LEU A N 1
ATOM 2287 C CA . LEU A 1 284 ? 7.825 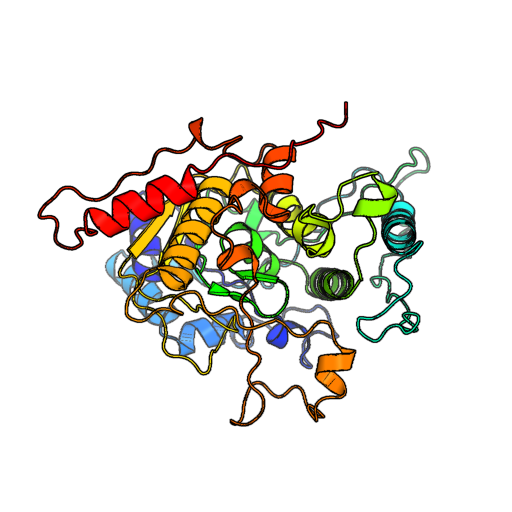12.405 -15.133 1.00 93.00 284 LEU A CA 1
ATOM 2288 C C . LEU A 1 284 ? 7.195 13.722 -15.602 1.00 93.00 284 LEU A C 1
ATOM 2290 O O . LEU A 1 284 ? 7.668 14.293 -16.584 1.00 93.00 284 LEU A O 1
ATOM 2294 N N . LYS A 1 285 ? 6.099 14.169 -14.978 1.00 92.88 285 LYS A N 1
ATOM 2295 C CA . LYS A 1 285 ? 5.232 15.229 -15.528 1.00 92.88 285 LYS A CA 1
ATOM 2296 C C . LYS A 1 285 ? 4.917 16.360 -14.565 1.00 92.88 285 LYS A C 1
ATOM 2298 O O . LYS A 1 285 ? 4.759 17.489 -15.023 1.00 92.88 285 LYS A O 1
ATOM 2303 N N . ALA A 1 286 ? 4.780 16.078 -13.272 1.00 92.12 286 ALA A N 1
ATOM 2304 C CA . ALA A 1 286 ? 4.410 17.101 -12.305 1.00 92.12 286 ALA A CA 1
ATOM 2305 C C . ALA A 1 286 ? 5.458 18.232 -12.281 1.00 92.12 286 ALA A C 1
ATOM 2307 O O . ALA A 1 286 ? 6.658 17.945 -12.264 1.00 92.12 286 ALA A O 1
ATOM 2308 N N . PRO A 1 287 ? 5.032 19.508 -12.277 1.00 90.38 287 PRO A N 1
ATOM 2309 C CA . PRO A 1 287 ? 5.947 20.649 -12.345 1.00 90.38 287 PRO A CA 1
ATOM 2310 C C . PRO A 1 287 ? 6.834 20.777 -11.099 1.00 90.38 287 PRO A C 1
ATOM 2312 O O . PRO A 1 287 ? 7.953 21.272 -11.188 1.00 90.38 287 PRO A O 1
ATOM 2315 N N . ASP A 1 288 ? 6.342 20.314 -9.952 1.00 91.19 288 ASP A N 1
ATOM 2316 C CA . ASP A 1 288 ? 7.045 20.211 -8.671 1.00 91.19 288 ASP A CA 1
ATOM 2317 C C . ASP A 1 288 ? 7.600 18.794 -8.415 1.00 91.19 288 ASP A C 1
ATOM 2319 O O . ASP A 1 288 ? 7.965 18.445 -7.293 1.00 91.19 288 ASP A O 1
ATOM 2323 N N . GLY A 1 289 ? 7.621 17.966 -9.461 1.00 89.88 289 GLY A N 1
ATOM 2324 C CA . GLY A 1 289 ? 8.071 16.584 -9.449 1.00 89.88 289 GLY A CA 1
ATOM 2325 C C . GLY A 1 289 ? 9.573 16.403 -9.687 1.00 89.88 289 GLY A C 1
ATOM 2326 O O . GLY A 1 289 ? 10.369 17.326 -9.528 1.00 89.88 289 GLY A O 1
ATOM 2327 N N . LEU A 1 290 ? 9.974 15.197 -10.112 1.00 86.56 290 LEU A N 1
ATOM 2328 C CA . LEU A 1 290 ? 11.385 14.884 -10.422 1.00 86.56 290 LEU A CA 1
ATOM 2329 C C . LEU A 1 290 ? 11.803 15.205 -11.862 1.00 86.56 290 LEU A C 1
ATOM 2331 O O . LEU A 1 290 ? 12.987 15.119 -12.184 1.00 86.56 290 LEU A O 1
ATOM 2335 N N . LEU A 1 291 ? 10.858 15.557 -12.738 1.00 87.69 291 LEU A N 1
ATOM 2336 C CA . LEU A 1 291 ? 11.120 15.908 -14.141 1.00 87.69 291 LEU A CA 1
ATOM 2337 C C . LEU A 1 291 ? 11.954 14.842 -14.888 1.00 87.69 291 LEU A C 1
ATOM 2339 O O . LEU A 1 291 ? 12.835 15.158 -15.686 1.00 87.69 291 LEU A O 1
ATOM 2343 N N . GLY A 1 292 ? 11.692 13.565 -14.597 1.00 82.25 292 GLY A N 1
ATOM 2344 C CA . GLY A 1 292 ? 12.351 12.398 -15.191 1.00 82.25 292 GLY A CA 1
ATOM 2345 C C . GLY A 1 292 ? 13.712 12.032 -14.601 1.00 82.25 292 GLY A C 1
ATOM 2346 O O . GLY A 1 292 ? 14.357 11.104 -15.091 1.00 82.25 292 GLY A O 1
ATOM 2347 N N . GLN A 1 293 ? 14.162 12.711 -13.546 1.00 79.75 293 GLN A N 1
ATOM 2348 C CA . GLN A 1 293 ? 15.426 12.389 -12.891 1.00 79.75 293 GLN A CA 1
ATOM 2349 C C . GLN A 1 293 ? 15.273 11.151 -11.999 1.00 79.75 293 GLN A C 1
ATOM 2351 O O . GLN A 1 293 ? 14.583 11.185 -10.983 1.00 79.75 293 GLN A O 1
ATOM 2356 N N . ALA A 1 294 ? 15.932 10.052 -12.375 1.00 75.00 294 ALA A N 1
ATOM 2357 C CA . ALA A 1 294 ? 16.065 8.883 -11.510 1.00 75.00 294 ALA A CA 1
ATOM 2358 C C . ALA A 1 294 ? 17.193 9.109 -10.494 1.00 75.00 294 ALA A C 1
ATOM 2360 O O . ALA A 1 294 ? 18.319 9.439 -10.873 1.00 75.00 294 ALA A O 1
ATOM 2361 N N . GLU A 1 295 ? 16.916 8.876 -9.212 1.00 70.88 295 GLU A N 1
ATOM 2362 C CA . GLU A 1 295 ? 17.938 8.852 -8.166 1.00 70.88 295 GLU A CA 1
ATOM 2363 C C . GLU A 1 295 ? 18.215 7.389 -7.782 1.00 70.88 295 GLU A C 1
ATOM 2365 O O . GLU A 1 295 ? 17.341 6.732 -7.220 1.00 70.88 295 GLU A O 1
ATOM 2370 N N . PRO A 1 296 ? 19.391 6.823 -8.104 1.00 63.59 296 PRO A N 1
ATOM 2371 C CA . PRO A 1 296 ? 19.632 5.396 -7.925 1.00 63.59 296 PRO A CA 1
ATOM 2372 C C . PRO A 1 296 ? 19.572 4.988 -6.449 1.00 63.59 296 PRO A C 1
ATOM 2374 O O . PRO A 1 296 ? 20.091 5.675 -5.571 1.00 63.59 296 PRO A O 1
ATOM 2377 N N . GLN A 1 297 ? 18.969 3.830 -6.189 1.00 64.81 297 GLN A N 1
ATOM 2378 C CA . GLN A 1 297 ? 18.956 3.213 -4.863 1.00 64.81 297 GLN A CA 1
ATOM 2379 C C . GLN A 1 297 ? 20.335 2.625 -4.520 1.00 64.81 297 GLN A C 1
ATOM 2381 O O . GLN A 1 297 ? 21.045 2.160 -5.418 1.00 64.81 297 GLN A O 1
ATOM 2386 N N . PRO A 1 298 ? 20.721 2.569 -3.231 1.00 57.53 298 PRO A N 1
ATOM 2387 C CA . PRO A 1 298 ? 21.931 1.863 -2.823 1.00 57.53 298 PRO A CA 1
ATOM 2388 C C . PRO A 1 298 ? 21.815 0.378 -3.189 1.00 57.53 298 PRO A C 1
ATOM 2390 O O . PRO A 1 298 ? 20.859 -0.291 -2.797 1.00 57.53 298 PRO A O 1
ATOM 2393 N N . ALA A 1 299 ? 22.812 -0.182 -3.882 1.00 49.38 299 ALA A N 1
ATOM 2394 C CA . ALA A 1 299 ? 22.728 -1.543 -4.411 1.00 49.38 299 ALA A CA 1
ATOM 2395 C C . ALA A 1 299 ? 22.787 -2.626 -3.313 1.00 49.38 299 ALA A C 1
ATOM 2397 O O . ALA A 1 299 ? 22.565 -3.804 -3.588 1.00 49.38 299 ALA A O 1
ATOM 2398 N N . GLY A 1 300 ? 23.111 -2.268 -2.064 1.00 50.56 300 GLY A N 1
ATOM 2399 C CA . GLY A 1 300 ? 22.990 -3.160 -0.909 1.00 50.56 300 GLY A CA 1
ATOM 2400 C C . GLY A 1 300 ? 23.680 -2.651 0.358 1.00 50.56 300 GLY A C 1
ATOM 2401 O O . GLY A 1 300 ? 24.343 -1.615 0.362 1.00 50.56 300 GLY A O 1
ATOM 2402 N N . TRP A 1 301 ? 23.582 -3.428 1.445 1.00 46.47 301 TRP A N 1
ATOM 2403 C CA . TRP A 1 301 ? 24.065 -3.024 2.7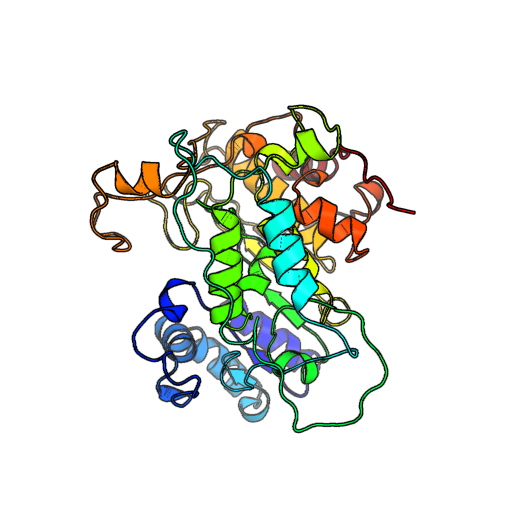77 1.00 46.47 301 TRP A CA 1
ATOM 2404 C C . TRP A 1 301 ? 25.558 -2.666 2.824 1.00 46.47 301 TRP A C 1
ATOM 2406 O O . TRP A 1 301 ? 25.965 -1.841 3.624 1.00 46.47 301 TRP A O 1
ATOM 2416 N N . LEU A 1 302 ? 26.394 -3.297 1.992 1.00 46.56 302 LEU A N 1
ATOM 2417 C CA . LEU A 1 302 ? 27.838 -3.041 1.961 1.00 46.56 302 LEU A CA 1
ATOM 2418 C C . LEU A 1 302 ? 28.183 -1.699 1.330 1.00 46.56 302 LEU A C 1
ATOM 2420 O O . LEU A 1 302 ? 29.175 -1.099 1.724 1.00 46.56 302 LEU A O 1
ATOM 2424 N N . GLU A 1 303 ? 27.392 -1.257 0.357 1.00 49.47 303 GLU A N 1
ATOM 2425 C CA . GLU A 1 303 ? 27.508 0.084 -0.202 1.00 49.47 303 GLU A CA 1
ATOM 2426 C C . GLU A 1 303 ? 27.034 1.086 0.845 1.00 49.47 303 GLU A C 1
ATOM 2428 O O . GLU A 1 303 ? 27.825 1.930 1.239 1.00 49.47 303 GLU A O 1
ATOM 2433 N N . ALA A 1 304 ? 25.865 0.834 1.448 1.00 49.03 304 ALA A N 1
ATOM 2434 C CA . ALA A 1 304 ? 25.305 1.594 2.567 1.00 49.03 304 ALA A CA 1
ATOM 2435 C C . ALA A 1 304 ? 26.104 1.533 3.890 1.00 49.03 304 ALA A C 1
ATOM 2437 O O . ALA A 1 304 ? 25.702 2.164 4.853 1.00 49.03 304 ALA A O 1
ATOM 2438 N N . VAL A 1 305 ? 27.202 0.776 3.989 1.00 46.09 305 VAL A N 1
ATOM 2439 C CA . VAL A 1 305 ? 28.088 0.739 5.178 1.00 46.09 305 VAL A CA 1
ATOM 2440 C C . VAL A 1 305 ? 29.524 1.169 4.844 1.00 46.09 305 VAL A C 1
ATOM 2442 O O . VAL A 1 305 ? 30.303 1.478 5.747 1.00 46.09 305 VAL A O 1
ATOM 2445 N N . ARG A 1 306 ? 29.916 1.183 3.559 1.00 44.31 306 ARG A N 1
ATOM 2446 C CA . ARG A 1 306 ? 31.244 1.655 3.112 1.00 44.31 306 ARG A CA 1
ATOM 2447 C C . ARG A 1 306 ? 31.275 3.134 2.760 1.00 44.31 306 ARG A C 1
ATOM 2449 O O . ARG A 1 306 ? 32.316 3.759 2.953 1.00 44.31 306 ARG A O 1
ATOM 2456 N N . SER A 1 307 ? 30.176 3.703 2.282 1.00 40.31 307 SER A N 1
ATOM 2457 C CA . SER A 1 307 ? 29.903 5.112 2.561 1.00 40.31 307 SER A CA 1
ATOM 2458 C C . SER A 1 307 ? 29.828 5.263 4.085 1.00 40.31 307 SER A C 1
ATOM 2460 O O . SER A 1 307 ? 29.432 4.325 4.769 1.00 40.31 307 SER A O 1
ATOM 2462 N N . LYS A 1 308 ? 30.305 6.377 4.644 1.00 35.62 308 LYS A N 1
ATOM 2463 C CA . LYS A 1 308 ? 30.604 6.583 6.079 1.00 35.62 308 LYS A CA 1
ATOM 2464 C C . LYS A 1 308 ? 29.403 6.482 7.059 1.00 35.62 308 LYS A C 1
ATOM 2466 O O . LYS A 1 308 ? 29.435 7.097 8.113 1.00 35.62 308 LYS A O 1
ATOM 2471 N N . TYR A 1 309 ? 28.375 5.694 6.780 1.00 43.34 309 TYR A N 1
ATOM 2472 C CA . TYR A 1 309 ? 27.193 5.479 7.607 1.00 43.34 309 TYR A CA 1
ATOM 2473 C C . TYR A 1 309 ? 27.507 4.506 8.759 1.00 43.34 309 TYR A C 1
ATOM 2475 O O . TYR A 1 309 ? 27.120 3.336 8.748 1.00 43.34 309 TYR A O 1
ATOM 2483 N N . LYS A 1 310 ? 28.300 4.961 9.738 1.00 33.00 310 LYS A N 1
ATOM 2484 C CA . LYS A 1 310 ? 28.696 4.142 10.899 1.00 33.00 310 LYS A CA 1
ATOM 2485 C C . LYS A 1 310 ? 27.644 4.043 12.000 1.00 33.00 310 LYS A C 1
ATOM 2487 O O . LYS A 1 310 ? 27.839 3.236 12.897 1.00 33.00 310 LYS A O 1
ATOM 2492 N N . ASP A 1 311 ? 26.524 4.741 11.879 1.00 33.56 311 ASP A N 1
ATOM 2493 C CA . ASP A 1 311 ? 25.354 4.563 12.728 1.00 33.56 311 ASP A CA 1
ATOM 2494 C C . ASP A 1 311 ? 24.097 4.753 11.865 1.00 33.56 311 ASP A C 1
ATOM 2496 O O . ASP A 1 311 ? 23.914 5.804 11.257 1.00 33.56 311 ASP A O 1
ATOM 2500 N N . LEU A 1 312 ? 23.231 3.735 11.789 1.00 36.38 312 LEU A N 1
ATOM 2501 C CA . LEU A 1 312 ? 21.862 3.854 11.265 1.00 36.38 312 LEU A CA 1
ATOM 2502 C C . LEU A 1 312 ? 21.052 4.700 12.261 1.00 36.38 312 LEU A C 1
ATOM 2504 O O . LEU A 1 312 ? 20.285 4.167 13.060 1.00 36.38 312 LEU A O 1
ATOM 2508 N N . ARG A 1 313 ? 21.298 6.010 12.291 1.00 35.53 313 ARG A N 1
ATOM 2509 C CA . ARG A 1 313 ? 20.434 6.977 12.965 1.00 35.53 313 ARG A CA 1
ATOM 2510 C C . ARG A 1 313 ? 19.590 7.652 11.892 1.00 35.53 313 ARG A C 1
ATOM 2512 O O . ARG A 1 313 ? 20.118 8.364 11.044 1.00 35.53 313 ARG A O 1
ATOM 2519 N N . TRP A 1 314 ? 18.294 7.358 11.925 1.00 37.06 314 TRP A N 1
ATOM 2520 C CA . TRP A 1 314 ? 17.239 8.129 11.266 1.00 37.06 314 TRP A CA 1
ATOM 2521 C C . TRP A 1 314 ? 17.420 9.623 11.631 1.00 37.06 314 TRP A C 1
ATOM 2523 O O . TRP A 1 314 ? 17.804 9.904 12.768 1.00 37.06 314 TRP A O 1
ATOM 2533 N N . PRO A 1 315 ? 17.315 10.569 10.685 1.00 45.59 315 PRO A N 1
ATOM 2534 C CA . PRO A 1 315 ? 18.423 11.489 10.418 1.00 45.59 315 PRO A CA 1
ATOM 2535 C C . PRO A 1 315 ? 18.557 12.683 11.377 1.00 45.59 315 PRO A C 1
ATOM 2537 O O . PRO A 1 315 ? 17.620 13.447 11.582 1.00 45.59 315 PRO A O 1
ATOM 2540 N N . GLU A 1 316 ? 19.800 12.911 11.819 1.00 39.91 316 GLU A N 1
ATOM 2541 C CA . GLU A 1 316 ? 20.410 14.245 11.904 1.00 39.91 316 GLU A CA 1
ATOM 2542 C C . GLU A 1 316 ? 21.161 14.476 10.569 1.00 39.91 316 GLU A C 1
ATOM 2544 O O . GLU A 1 316 ? 22.188 13.855 10.308 1.00 39.91 316 GLU A O 1
ATOM 2549 N N . GLU A 1 317 ? 20.551 15.274 9.686 1.00 43.47 317 GLU A N 1
ATOM 2550 C CA . GLU A 1 317 ? 21.035 16.041 8.510 1.00 43.47 317 GLU A CA 1
ATOM 2551 C C . GLU A 1 317 ? 22.054 15.477 7.478 1.00 43.47 317 GLU A C 1
ATOM 2553 O O . GLU A 1 317 ? 21.964 15.860 6.314 1.00 43.47 317 GLU A O 1
ATOM 2558 N N . GLU A 1 318 ? 22.985 14.564 7.780 1.00 40.19 318 GLU A N 1
ATOM 2559 C CA . GLU A 1 318 ? 24.084 14.228 6.841 1.00 40.19 318 GLU A CA 1
ATOM 2560 C C . GLU A 1 318 ? 23.879 12.954 5.993 1.00 40.19 318 GLU A C 1
ATOM 2562 O O . GLU A 1 318 ? 24.637 12.705 5.047 1.00 40.19 318 GLU A O 1
ATOM 2567 N N . HIS A 1 319 ? 22.890 12.107 6.301 1.00 49.00 319 HIS A N 1
ATOM 2568 C CA . HIS A 1 319 ? 22.830 10.727 5.790 1.00 49.00 319 HIS A CA 1
ATOM 2569 C C . HIS A 1 319 ? 21.433 10.280 5.322 1.00 49.00 319 HIS A C 1
ATOM 2571 O O . HIS A 1 319 ? 20.921 9.248 5.753 1.00 49.00 319 HIS A O 1
ATOM 2577 N N . ILE A 1 320 ? 20.808 11.047 4.424 1.00 56.12 320 ILE A N 1
ATOM 2578 C CA . ILE A 1 320 ? 19.461 10.741 3.918 1.00 56.12 320 ILE A CA 1
ATOM 2579 C C . ILE A 1 320 ? 19.546 9.789 2.720 1.00 56.12 320 ILE A C 1
ATOM 2581 O O . ILE A 1 320 ? 20.250 10.039 1.739 1.00 56.12 320 ILE A O 1
ATOM 2585 N N . PHE A 1 321 ? 18.836 8.663 2.812 1.00 57.59 321 PHE A N 1
ATOM 2586 C CA . PHE A 1 321 ? 18.732 7.700 1.723 1.00 57.59 321 PHE A CA 1
ATOM 2587 C C . PHE A 1 321 ? 17.833 8.248 0.614 1.00 57.59 321 PHE A C 1
ATOM 2589 O O . PHE A 1 321 ? 16.615 8.327 0.768 1.00 57.59 321 PHE A O 1
ATOM 2596 N N . ARG A 1 322 ? 18.444 8.574 -0.524 1.00 67.81 322 ARG A N 1
ATOM 2597 C CA . ARG A 1 322 ? 17.744 8.875 -1.775 1.00 67.81 322 ARG A CA 1
ATOM 2598 C C . ARG A 1 322 ? 17.507 7.597 -2.569 1.00 67.81 322 ARG A C 1
ATOM 2600 O O . ARG A 1 322 ? 18.256 6.625 -2.435 1.00 67.81 322 ARG A O 1
ATOM 2607 N N . GLY A 1 323 ? 16.443 7.578 -3.362 1.00 68.12 323 GLY A N 1
ATOM 2608 C CA . GLY A 1 323 ? 16.112 6.391 -4.135 1.00 68.12 323 GLY A CA 1
ATOM 2609 C C . GLY A 1 323 ? 14.765 6.468 -4.833 1.00 68.12 323 GLY A C 1
ATOM 2610 O O . GLY A 1 323 ? 13.723 6.477 -4.179 1.00 68.12 323 GLY A O 1
ATOM 2611 N N . THR A 1 324 ? 14.816 6.405 -6.154 1.00 74.81 324 THR A N 1
ATOM 2612 C CA . THR A 1 324 ? 13.705 6.254 -7.088 1.00 74.81 324 THR A CA 1
ATOM 2613 C C . THR A 1 324 ? 14.117 5.147 -8.052 1.00 74.81 324 THR A C 1
ATOM 2615 O O . THR A 1 324 ? 15.138 5.257 -8.731 1.00 74.81 324 THR A O 1
ATOM 2618 N N . ASP A 1 325 ? 13.375 4.041 -8.079 1.00 83.50 325 ASP A N 1
ATOM 2619 C CA . ASP A 1 325 ? 13.682 2.946 -9.004 1.00 83.50 325 ASP A CA 1
ATOM 2620 C C . ASP A 1 325 ? 13.584 3.461 -10.452 1.00 83.50 325 ASP A C 1
ATOM 2622 O O . ASP A 1 325 ? 12.612 4.127 -10.813 1.00 83.50 325 ASP A O 1
ATOM 2626 N N . SER A 1 326 ? 14.587 3.164 -11.285 1.00 84.81 326 SER A N 1
ATOM 2627 C CA . SER A 1 326 ? 14.659 3.649 -12.668 1.00 84.81 326 SER A CA 1
ATOM 2628 C C . SER A 1 326 ? 13.455 3.238 -13.515 1.00 84.81 326 SER A C 1
ATOM 2630 O O . SER A 1 326 ? 13.135 3.935 -14.475 1.00 84.81 326 SER A O 1
ATOM 2632 N N . LYS A 1 327 ? 12.751 2.157 -13.148 1.00 89.38 327 LYS A N 1
ATOM 2633 C CA . LYS A 1 327 ? 11.499 1.740 -13.797 1.00 89.38 327 LYS A CA 1
ATOM 2634 C C . LYS A 1 327 ? 10.402 2.802 -13.696 1.00 89.38 327 LYS A C 1
ATOM 2636 O O . LYS A 1 327 ? 9.531 2.839 -14.552 1.00 89.38 327 LYS A O 1
ATOM 2641 N N . LEU A 1 328 ? 10.443 3.697 -12.703 1.00 90.69 328 LEU A N 1
ATOM 2642 C CA . LEU A 1 328 ? 9.518 4.837 -12.604 1.00 90.69 328 LEU A CA 1
ATOM 2643 C C . LEU A 1 328 ? 9.801 5.928 -13.647 1.00 90.69 328 LEU A C 1
ATOM 2645 O O . LEU A 1 328 ? 8.914 6.721 -13.951 1.00 90.69 328 LEU A O 1
ATOM 2649 N N . CYS A 1 329 ? 11.012 5.959 -14.205 1.00 89.62 329 CYS A N 1
ATOM 2650 C CA . CYS A 1 329 ? 11.392 6.887 -15.269 1.00 89.62 329 CYS A CA 1
ATOM 2651 C C . CYS A 1 329 ? 11.323 6.261 -16.670 1.00 89.62 329 CYS A C 1
ATOM 2653 O O . CYS A 1 329 ? 11.443 6.978 -17.659 1.00 89.62 329 CYS A O 1
ATOM 2655 N N . ASP A 1 330 ? 11.154 4.942 -16.765 1.00 90.06 330 ASP A N 1
ATOM 2656 C CA . ASP A 1 330 ? 11.065 4.226 -18.035 1.00 90.06 330 ASP A CA 1
ATOM 2657 C C . ASP A 1 330 ? 9.664 4.423 -18.652 1.00 90.06 330 ASP A C 1
ATOM 2659 O O . ASP A 1 330 ? 8.676 3.985 -18.050 1.00 90.06 330 ASP A O 1
ATOM 2663 N N . PRO A 1 331 ? 9.532 5.097 -19.811 1.00 86.19 331 PRO A N 1
ATOM 2664 C CA . PRO A 1 331 ? 8.234 5.353 -20.435 1.00 86.19 331 PRO A CA 1
ATOM 2665 C C . PRO A 1 331 ? 7.544 4.080 -20.943 1.00 86.19 331 PRO A C 1
ATOM 2667 O O . PRO A 1 331 ? 6.317 4.067 -21.030 1.00 86.19 331 PRO A O 1
ATOM 2670 N N . GLU A 1 332 ? 8.300 3.018 -21.226 1.00 89.44 332 GLU A N 1
ATOM 2671 C CA . GLU A 1 332 ? 7.774 1.760 -21.759 1.00 89.44 332 GLU A CA 1
ATOM 2672 C C . GLU A 1 332 ? 7.394 0.779 -20.645 1.00 89.44 332 GLU A C 1
ATOM 2674 O O . GLU A 1 332 ? 6.546 -0.090 -20.850 1.00 89.44 332 GLU A O 1
ATOM 2679 N N . PHE A 1 333 ? 7.974 0.925 -19.449 1.00 92.69 333 PHE A N 1
ATOM 2680 C CA . PHE A 1 333 ? 7.701 0.023 -18.333 1.00 92.69 333 PHE A CA 1
ATOM 2681 C C . PHE A 1 333 ? 6.223 0.064 -17.920 1.00 92.69 333 PHE A C 1
ATOM 2683 O O . PHE A 1 333 ? 5.659 1.131 -17.652 1.00 92.69 333 PHE A O 1
ATOM 2690 N N . SER A 1 334 ? 5.583 -1.103 -17.846 1.00 96.00 334 SER A N 1
ATOM 2691 C CA . SER A 1 334 ? 4.192 -1.215 -17.412 1.00 96.00 334 SER A CA 1
ATOM 2692 C C . SER A 1 334 ? 4.084 -1.343 -15.896 1.00 96.00 334 SER A C 1
ATOM 2694 O O . SER A 1 334 ? 4.779 -2.139 -15.265 1.00 96.00 334 SER A O 1
ATOM 2696 N N . ASN A 1 335 ? 3.127 -0.628 -15.300 1.00 96.81 335 ASN A N 1
ATOM 2697 C CA . ASN A 1 335 ? 2.810 -0.762 -13.876 1.00 96.81 335 ASN A CA 1
ATOM 2698 C C . ASN A 1 335 ? 2.333 -2.179 -13.507 1.00 96.81 335 ASN A C 1
ATOM 2700 O O . ASN A 1 335 ? 2.403 -2.571 -12.349 1.00 96.81 335 ASN A O 1
ATOM 2704 N N . TRP A 1 336 ? 1.914 -2.980 -14.484 1.00 96.25 336 TRP A N 1
ATOM 2705 C CA . TRP A 1 336 ? 1.495 -4.368 -14.291 1.00 96.25 336 TRP A CA 1
ATOM 2706 C C . TRP A 1 336 ? 2.658 -5.356 -14.158 1.00 96.25 336 TRP A C 1
ATOM 2708 O O . TRP A 1 336 ? 2.439 -6.509 -13.777 1.00 96.25 336 TRP A O 1
ATOM 2718 N N . ASP A 1 337 ? 3.877 -4.910 -14.474 1.00 94.44 337 ASP A N 1
ATOM 2719 C CA . ASP A 1 337 ? 5.081 -5.735 -14.517 1.00 94.44 337 ASP A CA 1
ATOM 2720 C C . ASP A 1 337 ? 5.923 -5.653 -13.233 1.00 94.44 337 ASP A C 1
ATOM 2722 O O . ASP A 1 337 ? 6.947 -6.328 -13.126 1.00 94.44 337 ASP A O 1
ATOM 2726 N N . TRP A 1 338 ? 5.509 -4.892 -12.219 1.00 93.69 338 TRP A N 1
ATOM 2727 C CA . TRP A 1 338 ? 6.133 -4.989 -10.894 1.00 93.69 338 TRP A CA 1
ATOM 2728 C C . TRP A 1 338 ? 5.884 -6.370 -10.286 1.00 93.69 338 TRP A C 1
ATOM 2730 O O . TRP A 1 338 ? 4.769 -6.885 -10.349 1.00 93.69 338 TRP A O 1
ATOM 2740 N N . VAL A 1 339 ? 6.897 -6.979 -9.665 1.00 89.75 339 VAL A N 1
ATOM 2741 C CA . VAL A 1 339 ? 6.837 -8.381 -9.212 1.00 89.75 339 VAL A CA 1
ATOM 2742 C C . VAL A 1 339 ? 5.734 -8.608 -8.180 1.00 89.75 339 VAL A C 1
ATOM 2744 O O . VAL A 1 339 ? 5.058 -9.632 -8.246 1.00 89.75 339 VAL A O 1
ATOM 2747 N N . ALA A 1 340 ? 5.505 -7.662 -7.264 1.00 91.12 340 ALA A N 1
ATOM 2748 C CA . ALA A 1 340 ? 4.404 -7.762 -6.301 1.00 91.12 340 ALA A CA 1
ATOM 2749 C C . ALA A 1 340 ? 3.029 -7.793 -6.999 1.00 91.12 340 ALA A C 1
ATOM 2751 O O . ALA A 1 340 ? 2.178 -8.608 -6.650 1.00 91.12 340 ALA A O 1
ATOM 2752 N N . ILE A 1 341 ? 2.839 -6.972 -8.036 1.00 95.12 341 ILE A N 1
ATOM 2753 C CA . ILE A 1 341 ? 1.597 -6.914 -8.821 1.00 95.12 341 ILE A CA 1
ATOM 2754 C C . ILE A 1 341 ? 1.444 -8.166 -9.686 1.00 95.12 341 ILE A C 1
ATOM 2756 O O . ILE A 1 341 ? 0.377 -8.777 -9.690 1.00 95.12 341 ILE A O 1
ATOM 2760 N N . GLN A 1 342 ? 2.507 -8.609 -10.365 1.00 90.88 342 GLN A N 1
ATOM 2761 C CA . GLN A 1 342 ? 2.500 -9.874 -11.105 1.00 90.88 342 GLN A CA 1
ATOM 2762 C C . GLN A 1 342 ? 2.092 -11.033 -10.193 1.00 90.88 342 GLN A C 1
ATOM 2764 O O . GLN A 1 342 ? 1.183 -11.790 -10.528 1.00 90.88 342 GLN A O 1
ATOM 2769 N N . ARG A 1 343 ? 2.699 -11.127 -9.004 1.00 85.88 343 ARG A N 1
ATOM 2770 C CA . ARG A 1 343 ? 2.375 -12.170 -8.033 1.00 85.88 343 ARG A CA 1
ATOM 2771 C C . ARG A 1 343 ? 0.931 -12.080 -7.545 1.00 85.88 343 ARG A C 1
ATOM 2773 O O . ARG A 1 343 ? 0.261 -13.104 -7.468 1.00 85.88 343 ARG A O 1
ATOM 2780 N N . ALA A 1 344 ? 0.427 -10.882 -7.255 1.00 88.31 344 ALA A N 1
ATOM 2781 C CA . ALA A 1 344 ? -0.963 -10.702 -6.846 1.00 88.31 344 ALA A CA 1
ATOM 2782 C C . ALA A 1 344 ? -1.953 -11.174 -7.926 1.00 88.31 344 ALA A C 1
ATOM 2784 O O . ALA A 1 344 ? -2.953 -11.822 -7.612 1.00 88.31 344 ALA A O 1
ATOM 2785 N N . ARG A 1 345 ? -1.633 -10.935 -9.205 1.00 90.38 345 ARG A N 1
ATOM 2786 C CA . ARG A 1 345 ? -2.412 -11.437 -10.349 1.00 90.38 345 ARG A CA 1
ATOM 2787 C C . ARG A 1 345 ? -2.365 -12.959 -10.456 1.00 90.38 345 ARG A C 1
ATOM 2789 O O . ARG A 1 345 ? -3.396 -13.579 -10.691 1.00 90.38 345 ARG A O 1
ATOM 2796 N N . GLU A 1 346 ? -1.197 -13.576 -10.260 1.00 82.31 346 GLU A N 1
ATOM 2797 C CA . GLU A 1 346 ? -1.059 -15.045 -10.243 1.00 82.31 346 GLU A CA 1
ATOM 2798 C C . GLU A 1 346 ? -1.901 -15.702 -9.148 1.00 82.31 346 GLU A C 1
ATOM 2800 O O . GLU A 1 346 ? -2.420 -16.800 -9.341 1.00 82.31 346 GLU A O 1
ATOM 2805 N N . LEU A 1 347 ? -2.023 -15.032 -8.002 1.00 79.12 347 LEU A N 1
ATOM 2806 C CA . LEU A 1 347 ? -2.826 -15.476 -6.868 1.00 79.12 347 LEU A CA 1
ATOM 2807 C C . LEU A 1 347 ? -4.329 -15.214 -7.048 1.00 79.12 347 LEU A C 1
ATOM 2809 O O . LEU A 1 347 ? -5.118 -15.696 -6.241 1.00 79.12 347 LEU A O 1
ATOM 2813 N N . GLY A 1 348 ? -4.731 -14.464 -8.080 1.00 84.25 348 GLY A N 1
ATOM 2814 C CA . GLY A 1 348 ? -6.127 -14.099 -8.315 1.00 84.25 348 GLY A CA 1
ATOM 2815 C C . GLY A 1 348 ? -6.691 -13.119 -7.282 1.00 84.25 348 GLY A C 1
ATOM 2816 O O . GLY A 1 348 ? -7.881 -13.173 -6.993 1.00 84.25 348 GLY A O 1
ATOM 2817 N N . LEU A 1 349 ? -5.853 -12.246 -6.709 1.00 85.44 349 LEU A N 1
ATOM 2818 C CA . LEU A 1 349 ? -6.255 -11.310 -5.647 1.00 85.44 349 LEU A CA 1
ATOM 2819 C C . LEU A 1 349 ? -7.084 -10.111 -6.133 1.00 85.44 349 LEU A C 1
ATOM 2821 O O . LEU A 1 349 ? -7.566 -9.338 -5.310 1.00 85.44 349 LEU A O 1
ATOM 2825 N N . GLY A 1 350 ? -7.226 -9.926 -7.443 1.00 90.69 350 GLY A N 1
ATOM 2826 C CA . GLY A 1 350 ? -7.910 -8.771 -8.007 1.00 90.69 350 GLY A CA 1
ATOM 2827 C C . GLY A 1 350 ? -7.854 -8.736 -9.530 1.00 90.69 350 GLY A C 1
ATOM 2828 O O . GLY A 1 350 ? -7.798 -9.787 -10.175 1.00 90.69 350 GLY A O 1
ATOM 2829 N N . ALA A 1 351 ? -7.827 -7.527 -10.090 1.00 95.00 351 ALA A N 1
ATOM 2830 C CA . ALA A 1 351 ? -7.761 -7.270 -11.527 1.00 95.00 351 ALA A CA 1
ATOM 2831 C C . ALA A 1 351 ? -6.689 -8.125 -12.232 1.00 95.00 351 ALA A C 1
ATOM 2833 O O . ALA A 1 351 ? -5.508 -8.114 -11.873 1.00 95.00 351 ALA A O 1
ATOM 2834 N N . ALA A 1 352 ? -7.088 -8.853 -13.276 1.00 92.56 352 ALA A N 1
ATOM 2835 C CA . ALA A 1 352 ? -6.197 -9.714 -14.043 1.00 92.56 352 ALA A CA 1
ATOM 2836 C C . ALA A 1 352 ? -5.392 -8.923 -15.083 1.00 92.56 352 ALA A C 1
ATOM 2838 O O . ALA A 1 352 ? -4.290 -9.347 -15.456 1.00 92.56 352 ALA A O 1
ATOM 2839 N N . GLY A 1 353 ? -5.898 -7.776 -15.534 1.00 95.44 353 GLY A N 1
ATOM 2840 C CA . GLY A 1 353 ? -5.205 -6.885 -16.461 1.00 95.44 353 GLY A CA 1
ATOM 2841 C C . GLY A 1 353 ? -5.884 -5.522 -16.642 1.00 95.44 353 GLY A C 1
ATOM 2842 O O . GLY A 1 353 ? -6.878 -5.236 -15.974 1.00 95.44 353 GLY A O 1
ATOM 2843 N N . PRO A 1 354 ? -5.360 -4.685 -17.559 1.00 96.50 354 PRO A N 1
ATOM 2844 C CA . PRO A 1 354 ? -5.869 -3.336 -17.816 1.00 96.50 354 PRO A CA 1
ATOM 2845 C C . PRO A 1 354 ? -7.366 -3.255 -18.107 1.00 96.50 354 PRO A C 1
ATOM 2847 O O . PRO A 1 354 ? -8.017 -2.324 -17.647 1.00 96.50 354 PRO A O 1
ATOM 2850 N N . ASP A 1 355 ? -7.911 -4.237 -18.826 1.00 96.25 355 ASP A N 1
ATOM 2851 C CA . ASP A 1 355 ? -9.322 -4.255 -19.231 1.00 96.25 355 ASP A CA 1
ATOM 2852 C C . ASP A 1 355 ? -10.291 -4.375 -18.040 1.00 96.25 355 ASP A C 1
ATOM 2854 O O . ASP A 1 355 ? -11.463 -4.016 -18.161 1.00 96.25 355 ASP A O 1
ATOM 2858 N N . ASP A 1 356 ? -9.805 -4.824 -16.878 1.00 96.50 356 ASP A N 1
ATOM 2859 C CA . ASP A 1 356 ? -10.590 -4.905 -15.644 1.00 96.50 356 ASP A CA 1
ATOM 2860 C C . ASP A 1 356 ? -10.625 -3.567 -14.880 1.00 96.50 356 ASP A C 1
ATOM 2862 O O . ASP A 1 356 ? -11.389 -3.410 -13.923 1.00 96.50 356 ASP A O 1
ATOM 2866 N N . LEU A 1 357 ? -9.806 -2.580 -15.271 1.00 96.75 357 LEU A N 1
ATOM 2867 C CA . LEU A 1 357 ? -9.752 -1.287 -14.596 1.00 96.75 357 LEU A CA 1
ATOM 2868 C C . LEU A 1 357 ? -10.826 -0.326 -15.101 1.00 96.75 357 LEU A C 1
ATOM 2870 O O . LEU A 1 357 ? -10.908 0.020 -16.279 1.00 96.75 357 LEU A O 1
ATOM 2874 N N . ARG A 1 358 ? -11.576 0.235 -14.150 1.00 95.88 358 ARG A N 1
ATOM 2875 C CA . ARG A 1 358 ? -12.489 1.354 -14.386 1.00 95.88 358 ARG A CA 1
ATOM 2876 C C . ARG A 1 358 ? -12.096 2.550 -13.530 1.00 95.88 358 ARG A C 1
ATOM 2878 O O . ARG A 1 358 ? -12.468 2.635 -12.362 1.00 95.88 358 ARG A O 1
ATOM 2885 N N . LEU A 1 359 ? -11.386 3.503 -14.128 1.00 96.38 359 LEU A N 1
ATOM 2886 C CA . LEU A 1 359 ? -11.040 4.758 -13.466 1.00 96.38 359 LEU A CA 1
ATOM 2887 C C . LEU A 1 359 ? -12.210 5.740 -13.563 1.00 96.38 359 LEU A C 1
ATOM 2889 O O . LEU A 1 359 ? -12.762 5.975 -14.639 1.00 96.38 359 LEU A O 1
ATOM 2893 N N . VAL A 1 360 ? -12.573 6.333 -12.429 1.00 95.62 360 VAL A N 1
ATOM 2894 C CA . VAL A 1 360 ? -13.610 7.363 -12.336 1.00 95.62 360 VAL A CA 1
ATOM 2895 C C . VAL A 1 360 ? -12.997 8.595 -11.691 1.00 95.62 360 VAL A C 1
ATOM 2897 O O . VAL A 1 360 ? -12.364 8.510 -10.644 1.00 95.62 360 VAL A O 1
ATOM 2900 N N . PHE A 1 361 ? -13.196 9.746 -12.324 1.00 94.75 361 PHE A N 1
ATOM 2901 C CA . PHE A 1 361 ? -12.773 11.045 -11.809 1.00 94.75 361 PHE A CA 1
ATOM 2902 C C . PHE A 1 361 ? -14.008 11.917 -11.552 1.00 94.75 361 PHE A C 1
ATOM 2904 O O . PHE A 1 361 ? -15.024 11.712 -12.222 1.00 94.75 361 PHE A O 1
ATOM 2911 N N . PRO A 1 362 ? -13.929 12.909 -10.645 1.00 90.69 362 PRO A N 1
ATOM 2912 C CA . PRO A 1 362 ? -15.011 13.868 -10.435 1.00 90.69 362 PRO A CA 1
ATOM 2913 C C . PRO A 1 362 ? -15.445 14.552 -11.736 1.00 90.69 362 PRO A C 1
ATOM 2915 O O . PRO A 1 362 ? -14.626 14.774 -12.632 1.00 90.69 362 PRO A O 1
ATOM 2918 N N . GLU A 1 363 ? -16.718 14.919 -11.844 1.00 88.12 363 GLU A N 1
ATOM 2919 C CA . GLU A 1 363 ? -17.227 15.671 -12.995 1.00 88.12 363 GLU A CA 1
ATOM 2920 C C . GLU A 1 363 ? -16.513 17.025 -13.156 1.00 88.12 363 GLU A C 1
ATOM 2922 O O . GLU A 1 363 ? -15.896 17.547 -12.220 1.00 88.12 363 GLU A O 1
ATOM 2927 N N . ALA A 1 364 ? -16.553 17.583 -14.368 1.00 86.69 364 ALA A N 1
ATOM 2928 C CA . ALA A 1 364 ? -15.981 18.900 -14.628 1.00 86.69 364 ALA A CA 1
ATOM 2929 C C . ALA A 1 364 ? -16.703 19.973 -13.792 1.00 86.69 364 ALA A C 1
ATOM 2931 O O . ALA A 1 364 ? -17.930 19.962 -13.702 1.00 86.69 364 ALA A O 1
ATOM 2932 N N . GLY A 1 365 ? -15.953 20.888 -13.176 1.00 85.00 365 GLY A N 1
ATOM 2933 C CA . GLY A 1 365 ? -16.480 21.907 -12.265 1.00 85.00 365 GLY A CA 1
ATOM 2934 C C . GLY A 1 365 ? -16.674 21.458 -10.811 1.00 85.00 365 GLY A C 1
ATOM 2935 O O . GLY A 1 365 ? -17.127 22.258 -9.993 1.00 85.00 365 GLY A O 1
ATOM 2936 N N . ALA A 1 366 ? -16.331 20.215 -10.452 1.00 88.88 366 ALA A N 1
ATOM 2937 C CA . ALA A 1 366 ? -16.339 19.778 -9.056 1.00 88.88 366 ALA A CA 1
ATOM 2938 C C . ALA A 1 366 ? -15.264 20.517 -8.216 1.00 88.88 366 ALA A C 1
ATOM 2940 O O . ALA A 1 366 ? -14.199 20.839 -8.745 1.00 88.88 366 ALA A O 1
ATOM 2941 N N . PRO A 1 367 ? -15.460 20.718 -6.894 1.00 83.94 367 PRO A N 1
ATOM 2942 C CA . PRO A 1 367 ? -14.505 21.436 -6.030 1.00 83.94 367 PRO A CA 1
ATOM 2943 C C . PRO A 1 367 ? -13.073 20.872 -6.009 1.00 83.94 367 PRO A C 1
ATOM 2945 O O . PRO A 1 367 ? -12.134 21.589 -5.678 1.00 83.94 367 PRO A O 1
ATOM 2948 N N . PHE A 1 368 ? -12.906 19.600 -6.384 1.00 84.31 368 PHE A N 1
ATOM 2949 C CA . PHE A 1 368 ? -11.624 18.891 -6.460 1.00 84.31 368 PHE A CA 1
ATOM 2950 C C . PHE A 1 368 ? -11.398 18.303 -7.859 1.00 84.31 368 PHE A C 1
ATOM 2952 O O . PHE A 1 368 ? -10.955 17.164 -8.021 1.00 84.31 368 PHE A O 1
ATOM 2959 N N . GLU A 1 369 ? -11.783 19.055 -8.893 1.00 89.50 369 GLU A N 1
ATOM 2960 C CA . GLU A 1 369 ? -11.609 18.643 -10.279 1.00 89.50 369 GLU A CA 1
ATOM 2961 C C . GLU A 1 369 ? -10.130 18.360 -10.595 1.00 89.50 369 GLU A C 1
ATOM 2963 O O . GLU A 1 369 ? -9.260 19.222 -10.484 1.00 89.50 369 GLU A O 1
ATOM 2968 N N . VAL A 1 370 ? -9.841 17.145 -11.061 1.00 92.00 370 VAL A N 1
ATOM 2969 C CA . VAL A 1 370 ? -8.521 16.804 -11.609 1.00 92.00 370 VAL A CA 1
ATOM 2970 C C . VAL A 1 370 ? -8.416 17.374 -13.025 1.00 92.00 370 VAL A C 1
ATOM 2972 O O . VAL A 1 370 ? -9.354 17.213 -13.804 1.00 92.00 370 VAL A O 1
ATOM 2975 N N . SER A 1 371 ? -7.299 17.997 -13.406 1.00 93.06 371 SER A N 1
ATOM 2976 C CA . SER A 1 371 ? -7.154 18.544 -14.765 1.00 93.06 371 SER A CA 1
ATOM 2977 C C . SER A 1 371 ? -7.266 17.454 -15.840 1.00 93.06 371 SER A C 1
ATOM 2979 O O . SER A 1 371 ? -6.845 16.312 -15.638 1.00 93.06 371 SER A O 1
ATOM 2981 N N . ARG A 1 372 ? -7.806 17.802 -17.017 1.00 93.88 372 ARG A N 1
ATOM 2982 C CA . ARG A 1 372 ? -7.970 16.858 -18.140 1.00 93.88 372 ARG A CA 1
ATOM 2983 C C . ARG A 1 372 ? -6.656 16.176 -18.533 1.00 93.88 372 ARG A C 1
ATOM 2985 O O . ARG A 1 372 ? -6.654 14.977 -18.785 1.00 93.88 372 ARG A O 1
ATOM 2992 N N . GLU A 1 373 ? -5.560 16.929 -18.561 1.00 94.81 373 GLU A N 1
ATOM 2993 C CA . GLU A 1 373 ? -4.223 16.417 -18.880 1.00 94.81 373 GLU A CA 1
ATOM 2994 C C . GLU A 1 373 ? -3.757 15.377 -17.857 1.00 94.81 373 GLU A C 1
ATOM 2996 O O . GLU A 1 373 ? -3.354 14.278 -18.231 1.00 94.81 373 GLU A O 1
ATOM 3001 N N . LYS A 1 374 ? -3.895 15.679 -16.561 1.00 95.44 374 LYS A N 1
ATOM 3002 C CA . LYS A 1 374 ? -3.508 14.761 -15.489 1.00 95.44 374 LYS A CA 1
ATOM 3003 C C . LYS A 1 374 ? -4.353 13.486 -15.494 1.00 95.44 374 LYS A C 1
ATOM 3005 O O . LYS A 1 374 ? -3.803 12.400 -15.340 1.00 95.44 374 LYS A O 1
ATOM 3010 N N . ARG A 1 375 ? -5.670 13.593 -15.727 1.00 95.88 375 ARG A N 1
ATOM 3011 C CA . ARG A 1 375 ? -6.556 12.420 -15.875 1.00 95.88 375 ARG A CA 1
ATOM 3012 C C . ARG A 1 375 ? -6.133 11.538 -17.040 1.00 95.88 375 ARG A C 1
ATOM 3014 O O . ARG A 1 375 ? -6.038 10.326 -16.868 1.00 95.88 375 ARG A O 1
ATOM 3021 N N . ALA A 1 376 ? -5.901 12.144 -18.205 1.00 96.75 376 ALA A N 1
ATOM 3022 C CA . ALA A 1 376 ? -5.509 11.425 -19.410 1.00 96.75 376 ALA A CA 1
ATOM 3023 C C . ALA A 1 376 ? -4.187 10.686 -19.191 1.00 96.75 376 ALA A C 1
ATOM 3025 O O . ALA A 1 376 ? -4.127 9.488 -19.435 1.00 96.75 376 ALA A O 1
ATOM 3026 N N . TRP A 1 377 ? -3.189 11.369 -18.624 1.00 96.88 377 TRP A N 1
ATOM 3027 C CA . TRP A 1 377 ? -1.890 10.773 -18.330 1.00 96.88 377 TRP A CA 1
ATOM 3028 C C . TRP A 1 377 ? -2.009 9.594 -17.350 1.00 96.88 377 TRP A C 1
ATOM 3030 O O . TRP A 1 377 ? -1.489 8.518 -17.628 1.00 96.88 377 TRP A O 1
ATOM 3040 N N . ILE A 1 378 ? -2.7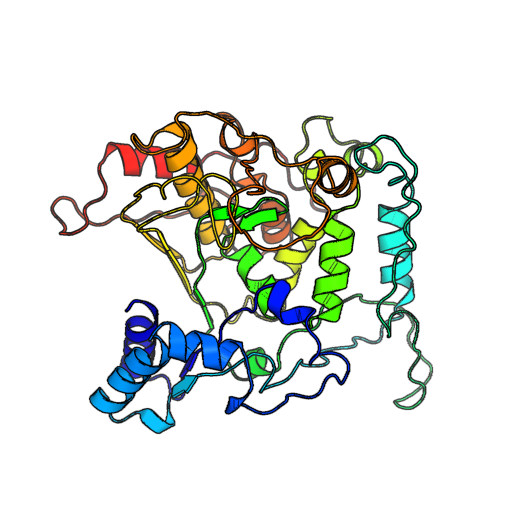27 9.763 -16.226 1.00 97.50 378 ILE A N 1
ATOM 3041 C CA . ILE A 1 378 ? -2.867 8.695 -15.214 1.00 97.50 378 ILE A CA 1
ATOM 3042 C C . ILE A 1 378 ? -3.594 7.494 -15.816 1.00 97.50 378 ILE A C 1
ATOM 3044 O O . ILE A 1 378 ? -3.207 6.355 -15.575 1.00 97.50 378 ILE A O 1
ATOM 3048 N N . THR A 1 379 ? -4.634 7.751 -16.610 1.00 98.12 379 THR A N 1
ATOM 3049 C CA . THR A 1 379 ? -5.419 6.699 -17.264 1.00 98.12 379 THR A CA 1
ATOM 3050 C C . THR A 1 379 ? -4.578 5.932 -18.277 1.00 98.12 379 THR A C 1
ATOM 3052 O O . THR A 1 379 ? -4.567 4.708 -18.249 1.00 98.12 379 THR A O 1
ATOM 3055 N N . GLU A 1 380 ? -3.842 6.634 -19.138 1.00 97.69 380 GLU A N 1
ATOM 3056 C CA . GLU A 1 380 ? -2.970 6.018 -20.139 1.00 97.69 380 GLU A CA 1
ATOM 3057 C C . GLU A 1 380 ? -1.869 5.166 -19.490 1.00 97.69 380 GLU A C 1
ATOM 3059 O O . GLU A 1 380 ? -1.661 4.021 -19.887 1.00 97.69 380 GLU A O 1
ATOM 3064 N N . ASP A 1 381 ? -1.198 5.686 -18.458 1.00 97.88 381 ASP A N 1
ATOM 3065 C CA . ASP A 1 381 ? -0.110 4.973 -17.781 1.00 97.88 381 ASP A CA 1
ATOM 3066 C C . ASP A 1 381 ? -0.618 3.768 -16.966 1.00 97.88 381 ASP A C 1
ATOM 3068 O O . ASP A 1 381 ? 0.006 2.707 -16.987 1.00 97.88 381 ASP A O 1
ATOM 3072 N N . ALA A 1 382 ? -1.779 3.881 -16.307 1.00 97.94 382 ALA A N 1
ATOM 3073 C CA . ALA A 1 382 ? -2.404 2.771 -15.580 1.00 97.94 382 ALA A CA 1
ATOM 3074 C C . ALA A 1 382 ? -2.907 1.653 -16.511 1.00 97.94 382 ALA A C 1
ATOM 3076 O O . ALA A 1 382 ? -2.856 0.480 -16.143 1.00 97.94 382 ALA A O 1
ATOM 3077 N N . LEU A 1 383 ? -3.375 1.994 -17.716 1.00 97.62 383 LEU A N 1
ATOM 3078 C CA . LEU A 1 383 ? -3.898 1.029 -18.689 1.00 97.62 383 LEU A CA 1
ATOM 3079 C C . LEU A 1 383 ? -2.821 0.432 -19.613 1.00 97.62 383 LEU A C 1
ATOM 3081 O O . LEU A 1 383 ? -3.146 -0.397 -20.466 1.00 97.62 383 LEU A O 1
ATOM 3085 N N . ARG A 1 384 ? -1.541 0.804 -19.457 1.00 96.38 384 ARG A N 1
ATOM 3086 C CA . ARG A 1 384 ? -0.448 0.248 -20.270 1.00 96.38 384 ARG A CA 1
ATOM 3087 C C . ARG A 1 384 ? -0.365 -1.276 -20.078 1.00 96.38 384 ARG A C 1
ATOM 3089 O O . ARG A 1 384 ? -0.153 -1.718 -18.949 1.00 96.38 384 ARG A O 1
ATOM 3096 N N . PRO A 1 385 ? -0.468 -2.098 -21.137 1.00 95.00 385 PRO A N 1
ATOM 3097 C CA . PRO A 1 385 ? -0.478 -3.551 -20.989 1.00 95.00 385 PRO A CA 1
ATOM 3098 C C . PRO A 1 385 ? 0.842 -4.085 -20.411 1.00 95.00 385 PRO A C 1
ATOM 3100 O O . PRO A 1 385 ? 1.894 -3.494 -20.666 1.00 95.00 385 PRO A O 1
ATOM 3103 N N . PRO A 1 386 ? 0.808 -5.188 -19.638 1.00 93.69 386 PRO A N 1
ATOM 3104 C CA . PRO A 1 386 ? 2.022 -5.854 -19.172 1.00 93.69 386 PRO A CA 1
ATOM 3105 C C . PRO A 1 386 ? 2.852 -6.353 -20.356 1.00 93.69 386 PRO A C 1
ATOM 3107 O O . PRO A 1 386 ? 2.312 -6.929 -21.303 1.00 93.69 386 PRO A O 1
ATOM 3110 N N . GLN A 1 387 ? 4.167 -6.172 -20.284 1.00 89.19 387 GLN A N 1
ATOM 3111 C CA . GLN A 1 387 ? 5.121 -6.679 -21.269 1.00 89.19 387 GLN A CA 1
ATOM 3112 C C . GLN A 1 387 ? 5.573 -8.104 -20.941 1.00 89.19 387 GLN A C 1
ATOM 3114 O O . GLN A 1 387 ? 5.940 -8.864 -21.841 1.00 89.19 387 GLN A O 1
ATOM 3119 N N . TYR A 1 388 ? 5.525 -8.496 -19.665 1.00 81.12 388 TYR A N 1
ATOM 3120 C CA . TYR A 1 388 ? 5.958 -9.816 -19.223 1.00 81.12 388 TYR A CA 1
ATOM 3121 C C . TYR A 1 388 ? 4.745 -10.720 -18.992 1.00 81.12 388 TYR A C 1
ATOM 3123 O O . TYR A 1 388 ? 3.819 -10.419 -18.237 1.00 81.12 388 TYR A O 1
ATOM 3131 N N . SER A 1 389 ? 4.728 -11.860 -19.686 1.00 65.31 389 SER A N 1
ATOM 3132 C CA . SER A 1 389 ? 3.635 -12.824 -19.585 1.00 65.31 389 SER A CA 1
ATOM 3133 C C . SER A 1 389 ? 3.682 -13.574 -18.255 1.00 65.31 389 SER A C 1
ATOM 3135 O O . SER A 1 389 ? 4.712 -14.167 -17.920 1.00 65.31 389 SER A O 1
ATOM 3137 N N . LEU A 1 390 ? 2.535 -13.680 -17.583 1.00 58.06 390 LEU A N 1
ATOM 3138 C CA . LEU A 1 390 ? 2.332 -14.634 -16.497 1.00 58.06 390 LEU A CA 1
ATOM 3139 C C . LEU A 1 390 ? 2.428 -16.053 -17.077 1.00 58.06 390 LEU A C 1
ATOM 3141 O O . LEU A 1 390 ? 1.506 -16.521 -17.750 1.00 58.06 390 LEU A O 1
ATOM 3145 N N . LYS A 1 391 ? 3.538 -16.765 -16.854 1.00 52.59 391 LYS A N 1
ATOM 3146 C CA . LYS A 1 391 ? 3.550 -18.206 -17.127 1.00 52.59 391 LYS A CA 1
ATOM 3147 C C . LYS A 1 391 ? 2.655 -18.860 -16.079 1.00 52.59 391 LYS A C 1
ATOM 3149 O O . LYS A 1 391 ? 3.077 -19.042 -14.943 1.00 52.59 391 LYS A O 1
ATOM 3154 N N . ARG A 1 392 ? 1.422 -19.218 -16.459 1.00 39.22 392 ARG A N 1
ATOM 3155 C CA . ARG A 1 392 ? 0.593 -20.134 -15.663 1.00 39.22 392 ARG A CA 1
ATOM 3156 C C . ARG A 1 392 ? 1.404 -21.413 -15.474 1.00 39.22 392 ARG A C 1
ATOM 3158 O O . ARG A 1 392 ? 1.575 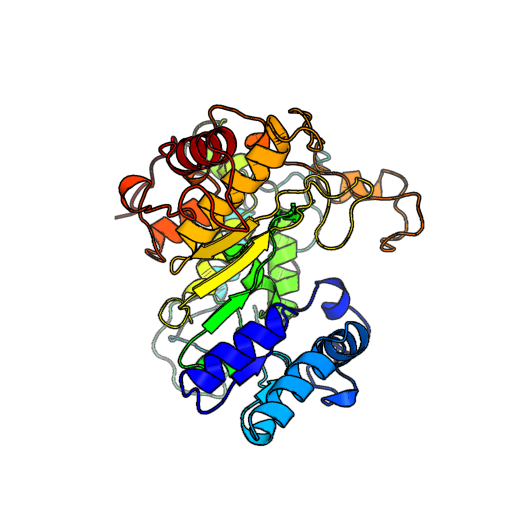-22.171 -16.425 1.00 39.22 392 ARG A O 1
ATOM 3165 N N . ASN A 1 393 ? 1.940 -21.628 -14.277 1.00 34.66 393 ASN A N 1
ATOM 3166 C CA . ASN A 1 393 ? 2.408 -22.952 -13.900 1.00 34.66 393 ASN A CA 1
ATOM 3167 C C . ASN A 1 393 ? 1.156 -23.831 -13.827 1.00 34.66 393 ASN A C 1
ATOM 3169 O O . ASN A 1 393 ? 0.353 -23.683 -12.909 1.00 34.66 393 ASN A O 1
ATOM 3173 N N . SER A 1 394 ? 0.959 -24.634 -14.873 1.00 28.91 394 SER A N 1
ATOM 3174 C CA . SER A 1 394 ? -0.039 -25.702 -14.960 1.00 28.91 394 SER A CA 1
ATOM 3175 C C . SER A 1 394 ? 0.191 -26.771 -13.906 1.00 28.91 394 SER A C 1
ATOM 3177 O O . SER A 1 394 ? 1.382 -27.143 -13.755 1.00 28.91 394 SER A O 1
#

Secondary structure (DSSP, 8-state):
-HHHHHHHHHHHTT-S-EEEEE---THHHHSTTGGG-----GGG-HHHHHHHHTTHHHHHHHHHHHTT-GGGEEEEETTTS-B------S--THHHHHHHHHHSTT----TTSS---PPP---TTTT---TTS--S-----------BTHHHH-SSEEEEE--EEETTTEEESHHHHGGGGS-HHHHHHHHHHHTS---HHHHTT--TT-GGGTS-THHHHHHHTTTTTTTTEEEEEEEEEEEB-SS-SS--SSPPEEEEEEEEESSHHHHHHHHHHHHHHHHHT-TTS-TT---PPPSSTTHHHHSS--S--S-SSS-------GGGT-SS--GGGSHHHHHHHHTT-S--SGGG-----PPTT-TTPPPHHHHHHHHHHHTPPPSS------